Protein AF-A0A6J4NNA0-F1 (afdb_monomer)

InterPro domains:
  IPR008930 Terpenoid cyclases/protein prenyltransferase alpha-alpha toroid [SSF48239] (26-229)

Radius of gyration: 25.18 Å; Cα contacts (8 Å, |Δi|>4): 590; chains: 1; bounding box: 82×54×90 Å

Mean predicted aligned error: 11.96 Å

Secondary structure (DSSP, 8-state):
---PPPPPP---PPPPPPPPTTHHHHHHHHHHHHHHTTPPTTS---SS-----TTT----GGGGGTSPPP-HHHHHHHHHHHHHHHTTSSS-TTHHHHHHHHHHHHHHHHHS-SS-S-SSSS--HHHHHH-TTHHHHHHHHHHHHHSPP--STT-TTTHHHHHHHHHHHHHH--TTS---S--SS-HHHHHHHHHHHHHHHHHTT----HHHHHHHHHHHTSHHHHHHHHHHHHHHHTTSS----HHHHHTT----S---HHHHHHHHHHHHHHHHHHHHHHHHHHHHHHHHT-SSHHHHHHHHHHHHHHHHHHHHHHHHHHHHHHHSSGGG--TTTTSHHHHHHHHHHHHHHS-GGGHHHHHHHHHHHHHHTS-TTSS--TTTTTS----TT---HHHHHHHHHHHHHHHHHHHHHHHHTTT----PPPPPGGGSSBTTB-SPPHHHHHHHHHHHHHHHHHS-TTHHHHS----S------

Nearest PDB structures (foldseek):
  8cws-assembly1_A  TM=2.011E-01  e=9.095E+00  synthetic construct
  8cwy-assembly1_A  TM=1.707E-01  e=8.029E+00  synthetic construct

pLDDT: mean 73.11, std 22.4, range [26.36, 98.56]

Organism: NCBI:txid904963

Foldseek 3Di:
DDDDDDDDDDDDDDDDDDDDLVVLVVVLVQLLVQLLVQADPQLAHALFGDDCPVPPDPPDPVCVVVPDDGALLLLLLNLLLVLLQVVPPVDDPCPVSNVSSLRVLLVLLVPDDLQALDSGPDQGPLCLAQHVNLSLLSSLQSLLSVFAQDPDPQSPPSRVSNLSSLSNLVNQQDPQQFHHDRRQAANLLSLLSSLLSLLSNVRSPRDHDVVNSVSSLDNLPDVNVVVRNVVSNVNQVPPVHGPCQVLCVVVVVPPVLPQPSVLLSLLSNLSSLQSVLVSLVVCLVVLVVQLVPPPDDPSVVVSVVSNVVSVVSVVVSVVSLVVSLVCQAVVNQVPDLQDFNSNLSSLLSNLSRHDQVSCLGRVVRNLCNLCVLQPPPPGRPLPPQQPSPDDPDDHPVVVVVVVVVVVVVVVVVVVVVVVVVVPDDDDDDDDDPVPCADPSGNGDGCSSSSSSSSSSSSSSVSNGPCCCVSPVPPPPVPPPDD

Structure (mmCIF, N/CA/C/O backbone):
data_AF-A0A6J4NNA0-F1
#
_entry.id   AF-A0A6J4NNA0-F1
#
loop_
_atom_site.group_PDB
_atom_site.id
_atom_site.type_symbol
_atom_site.label_atom_id
_atom_site.label_alt_id
_atom_site.label_comp_id
_atom_site.label_asym_id
_atom_site.label_entity_id
_atom_site.label_seq_id
_atom_site.pdbx_PDB_ins_code
_atom_site.Cartn_x
_atom_site.Cartn_y
_atom_site.Cartn_z
_atom_site.occupancy
_atom_site.B_iso_or_equiv
_atom_site.auth_seq_id
_atom_site.auth_comp_id
_atom_site.auth_asym_id
_atom_site.auth_atom_id
_atom_site.pdbx_PDB_model_num
ATOM 1 N N . MET A 1 1 ? 34.968 18.825 -59.423 1.00 36.78 1 MET A N 1
ATOM 2 C CA . MET A 1 1 ? 33.677 19.444 -59.056 1.00 36.78 1 MET A CA 1
ATOM 3 C C . MET A 1 1 ? 33.286 18.927 -57.683 1.00 36.78 1 MET A C 1
ATOM 5 O O . MET A 1 1 ? 32.829 17.802 -57.561 1.00 36.78 1 MET A O 1
ATOM 9 N N . THR A 1 2 ? 33.592 19.704 -56.650 1.00 29.89 2 THR A N 1
ATOM 10 C CA . THR A 1 2 ? 33.248 19.449 -55.246 1.00 29.89 2 THR A CA 1
ATOM 11 C C . THR A 1 2 ? 31.818 19.923 -55.006 1.00 29.89 2 THR A C 1
ATOM 13 O O . THR A 1 2 ? 31.535 21.108 -55.160 1.00 29.89 2 THR A O 1
ATOM 16 N N . ALA A 1 3 ? 30.909 19.005 -54.675 1.00 27.30 3 ALA A N 1
ATOM 17 C CA . ALA A 1 3 ? 29.537 19.342 -54.307 1.00 27.30 3 ALA A CA 1
ATOM 18 C C . ALA A 1 3 ? 29.437 19.496 -52.784 1.00 27.30 3 ALA A C 1
ATOM 20 O O . ALA A 1 3 ? 29.639 18.542 -52.033 1.00 27.30 3 ALA A O 1
ATOM 21 N N . THR A 1 4 ? 29.154 20.718 -52.345 1.00 31.25 4 THR A N 1
ATOM 22 C CA . THR A 1 4 ? 28.932 21.100 -50.949 1.00 31.25 4 THR A CA 1
ATOM 23 C C . THR A 1 4 ? 27.540 20.642 -50.507 1.00 31.25 4 THR A C 1
ATOM 25 O O . THR A 1 4 ? 26.543 21.048 -51.102 1.00 31.25 4 THR A O 1
ATOM 28 N N . LEU A 1 5 ? 27.451 19.808 -49.466 1.00 26.77 5 LEU A N 1
ATOM 29 C CA . LEU A 1 5 ? 26.183 19.466 -48.813 1.00 26.77 5 LEU A CA 1
ATOM 30 C C . LEU A 1 5 ? 25.818 20.563 -47.804 1.00 26.77 5 LEU A C 1
ATOM 32 O O . LEU A 1 5 ? 26.588 20.857 -46.892 1.00 26.77 5 LEU A O 1
ATOM 36 N N . ALA A 1 6 ? 24.648 21.175 -47.985 1.00 28.11 6 ALA A N 1
ATOM 37 C CA . ALA A 1 6 ? 24.092 22.151 -47.053 1.00 28.11 6 ALA A CA 1
ATOM 38 C C . ALA A 1 6 ? 23.554 21.460 -45.779 1.00 28.11 6 ALA A C 1
ATOM 40 O O . ALA A 1 6 ? 23.033 20.344 -45.869 1.00 28.11 6 ALA A O 1
ATOM 41 N N . PRO A 1 7 ? 23.640 22.103 -44.598 1.00 28.81 7 PRO A N 1
ATOM 42 C CA . PRO A 1 7 ? 23.146 21.529 -43.352 1.00 28.81 7 PRO A CA 1
ATOM 43 C C . PRO A 1 7 ? 21.614 21.450 -43.344 1.00 28.81 7 PRO A C 1
ATOM 45 O O . PRO A 1 7 ? 20.916 22.401 -43.701 1.00 28.81 7 PRO A O 1
ATOM 48 N N . ALA A 1 8 ? 21.095 20.300 -42.913 1.00 27.91 8 ALA A N 1
ATOM 49 C CA . ALA A 1 8 ? 19.668 20.059 -42.768 1.00 27.91 8 ALA A CA 1
ATOM 50 C C . ALA A 1 8 ? 19.069 20.980 -41.691 1.00 27.91 8 ALA A C 1
ATOM 52 O O . ALA A 1 8 ? 19.448 20.924 -40.521 1.00 27.91 8 ALA A O 1
ATOM 53 N N . GLN A 1 9 ? 18.111 21.819 -42.088 1.00 27.86 9 GLN A N 1
ATOM 54 C CA . GLN A 1 9 ? 17.281 22.577 -41.158 1.00 27.86 9 GLN A CA 1
ATOM 55 C C . GLN A 1 9 ? 16.354 21.622 -40.399 1.00 27.86 9 GLN A C 1
ATOM 57 O O . GLN A 1 9 ? 15.465 21.001 -40.985 1.00 27.86 9 GLN A O 1
ATOM 62 N N . VAL A 1 10 ? 16.534 21.541 -39.082 1.00 26.36 10 VAL A N 1
ATOM 63 C CA . VAL A 1 10 ? 15.574 20.909 -38.175 1.00 26.36 10 VAL A CA 1
ATOM 64 C C . VAL A 1 10 ? 14.336 21.803 -38.109 1.00 26.36 10 VAL A C 1
ATOM 66 O O . VAL A 1 10 ? 14.384 22.910 -37.575 1.00 26.36 10 VAL A O 1
ATOM 69 N N . ARG A 1 11 ? 13.221 21.341 -38.682 1.00 27.58 11 ARG A N 1
ATOM 70 C CA . ARG A 1 11 ? 11.909 21.970 -38.499 1.00 27.58 11 ARG A CA 1
ATOM 71 C C . ARG A 1 11 ? 11.376 21.602 -37.117 1.00 27.58 11 ARG A C 1
ATOM 73 O O . ARG A 1 11 ? 11.210 20.421 -36.823 1.00 27.58 11 ARG A O 1
ATOM 80 N N . SER A 1 12 ? 11.072 22.603 -36.294 1.00 32.56 12 SER A N 1
ATOM 81 C CA . SER A 1 12 ? 10.256 22.433 -35.093 1.00 32.56 12 SER A CA 1
ATOM 82 C C . SER A 1 12 ? 8.834 22.038 -35.511 1.00 32.56 12 SER A C 1
ATOM 84 O O . SER A 1 12 ? 8.056 22.850 -36.008 1.00 32.56 12 SER A O 1
ATOM 86 N N . GLY A 1 13 ? 8.513 20.751 -35.386 1.00 29.75 13 GLY A N 1
ATOM 87 C CA . GLY A 1 13 ? 7.161 20.245 -35.608 1.00 29.75 13 GLY A CA 1
ATOM 88 C C . GLY A 1 13 ? 6.230 20.680 -34.478 1.00 29.75 13 GLY A C 1
ATOM 89 O O . GLY A 1 13 ? 6.579 20.561 -33.305 1.00 29.75 13 GLY A O 1
ATOM 90 N N . ALA A 1 14 ? 5.049 21.187 -34.835 1.00 30.52 14 ALA A N 1
ATOM 91 C CA . ALA A 1 14 ? 3.954 21.401 -33.896 1.00 30.52 14 ALA A CA 1
ATOM 92 C C . ALA A 1 14 ? 3.548 20.071 -33.234 1.00 30.52 14 ALA A C 1
ATOM 94 O O . ALA A 1 14 ? 3.592 19.020 -33.875 1.00 30.52 14 ALA A O 1
ATOM 95 N N . LEU A 1 15 ? 3.148 20.126 -31.959 1.00 30.53 15 LEU A N 1
ATOM 96 C CA . LEU A 1 15 ? 2.638 18.966 -31.222 1.00 30.53 15 LEU A CA 1
ATOM 97 C C . LEU A 1 15 ? 1.424 18.348 -31.957 1.00 30.53 15 LEU A C 1
ATOM 99 O O . LEU A 1 15 ? 0.610 19.105 -32.494 1.00 30.53 15 LEU A O 1
ATOM 103 N N . PRO A 1 16 ? 1.273 17.008 -31.991 1.00 37.22 16 PRO A N 1
ATOM 104 C CA . PRO A 1 16 ? 0.173 16.356 -32.701 1.00 37.22 16 PRO A CA 1
ATOM 105 C C . PRO A 1 16 ? -1.191 16.690 -32.080 1.00 37.22 16 PRO A C 1
ATOM 107 O O . PRO A 1 16 ? -1.296 16.923 -30.875 1.00 37.22 16 PRO A O 1
ATOM 110 N N . GLY A 1 17 ? -2.239 16.689 -32.910 1.00 41.12 17 GLY A N 1
ATOM 111 C CA . GLY A 1 17 ? -3.624 16.911 -32.479 1.00 41.12 17 GLY A CA 1
ATOM 112 C C . GLY A 1 17 ? -4.140 15.841 -31.506 1.00 41.12 17 GLY A C 1
ATOM 113 O O . GLY A 1 17 ? -3.654 14.712 -31.486 1.00 41.12 17 GLY A O 1
ATOM 114 N N . GLU A 1 18 ? -5.134 16.206 -30.692 1.00 41.72 18 GLU A N 1
ATOM 115 C CA . GLU A 1 18 ? -5.757 15.323 -29.696 1.00 41.72 18 GLU A CA 1
ATOM 116 C C . GLU A 1 18 ? -6.354 14.047 -30.323 1.00 41.72 18 GLU A C 1
ATOM 118 O O . GLU A 1 18 ? -7.094 14.100 -31.307 1.00 41.72 18 GLU A O 1
ATOM 123 N N . ARG A 1 19 ? -6.046 12.889 -29.724 1.00 46.16 19 ARG A N 1
ATOM 124 C CA . ARG A 1 19 ? -6.602 11.576 -30.093 1.00 46.16 19 ARG A CA 1
ATOM 125 C C . ARG A 1 19 ? -8.034 11.387 -29.595 1.00 46.16 19 ARG A C 1
ATOM 127 O O . ARG A 1 19 ? -8.470 12.028 -28.639 1.00 46.16 19 ARG A O 1
ATOM 134 N N . LYS A 1 20 ? -8.768 10.462 -30.222 1.00 48.56 20 LYS A N 1
ATOM 135 C CA . LYS A 1 20 ? -10.162 10.162 -29.860 1.00 48.56 20 LYS A CA 1
ATOM 136 C C . LYS A 1 20 ? -10.224 9.258 -28.614 1.00 48.56 20 LYS A C 1
ATOM 138 O O . LYS A 1 20 ? -9.428 8.332 -28.508 1.00 48.56 20 LYS A O 1
ATOM 143 N N . PRO A 1 21 ? -11.225 9.422 -27.727 1.00 46.09 21 PRO A N 1
ATOM 144 C CA . PRO A 1 21 ? -11.374 8.631 -26.498 1.00 46.09 21 PRO A CA 1
ATOM 145 C C . PRO A 1 21 ? -11.261 7.099 -26.645 1.00 46.09 21 PRO A C 1
ATOM 147 O O . PRO A 1 21 ? -10.710 6.447 -25.769 1.00 46.09 21 PRO A O 1
ATOM 150 N N . GLY A 1 22 ? -11.735 6.502 -27.748 1.00 51.81 22 GLY A N 1
ATOM 151 C CA . GLY A 1 22 ? -11.703 5.041 -27.949 1.00 51.81 22 GLY A CA 1
ATOM 152 C C . GLY A 1 22 ? -10.299 4.421 -28.002 1.00 51.81 22 GLY A C 1
ATOM 153 O O . GLY A 1 22 ? -10.119 3.299 -27.540 1.00 51.81 22 GLY A O 1
ATOM 154 N N . GLU A 1 23 ? -9.303 5.175 -28.468 1.00 59.16 23 GLU A N 1
ATOM 155 C CA . GLU A 1 23 ? -7.919 4.708 -28.654 1.00 59.16 23 GLU A CA 1
ATOM 156 C C . GLU A 1 23 ? -7.180 4.514 -27.311 1.00 59.16 23 GLU A C 1
ATOM 158 O O . GLU A 1 23 ? -6.176 3.811 -27.233 1.00 59.16 23 GLU A O 1
ATOM 163 N N . ALA A 1 24 ? -7.680 5.105 -26.216 1.00 57.81 24 ALA A N 1
ATOM 164 C CA . ALA A 1 24 ? -7.067 4.978 -24.893 1.00 57.81 24 ALA A CA 1
ATOM 165 C C . ALA A 1 24 ? -7.299 3.599 -24.243 1.00 57.81 24 ALA A C 1
ATOM 167 O O . ALA A 1 24 ? -6.426 3.124 -23.520 1.00 57.81 24 ALA A O 1
ATOM 168 N N . LEU A 1 25 ? -8.446 2.945 -24.489 1.00 60.25 25 LEU A N 1
ATOM 169 C CA . LEU A 1 25 ? -8.694 1.578 -23.993 1.00 60.25 25 LEU A CA 1
ATOM 170 C C . LEU A 1 25 ? -7.856 0.549 -24.733 1.00 60.25 25 LEU A C 1
ATOM 172 O O . LEU A 1 25 ? -7.273 -0.318 -24.094 1.00 60.25 25 LEU A O 1
ATOM 176 N N . GLU A 1 26 ? -7.761 0.689 -26.054 1.00 68.38 26 GLU A N 1
ATOM 177 C CA . GLU A 1 26 ? -6.918 -0.170 -26.888 1.00 68.38 26 GLU A CA 1
ATOM 178 C C . GLU A 1 26 ? -5.474 -0.145 -26.374 1.00 68.38 26 GLU A C 1
ATOM 180 O O . GLU A 1 26 ? -4.831 -1.182 -26.252 1.00 68.38 26 GLU A O 1
ATOM 185 N N . ARG A 1 27 ? -5.001 1.022 -25.923 1.00 68.81 27 ARG A N 1
ATOM 186 C CA . ARG A 1 27 ? -3.664 1.160 -25.345 1.00 68.81 27 ARG A CA 1
ATOM 187 C C . ARG A 1 27 ? -3.501 0.520 -23.962 1.00 68.81 27 ARG A C 1
ATOM 189 O O . ARG A 1 27 ? -2.418 0.029 -23.656 1.00 68.81 27 ARG A O 1
ATOM 196 N N . VAL A 1 28 ? -4.534 0.520 -23.118 1.00 71.00 28 VAL A N 1
ATOM 197 C CA . VAL A 1 28 ? -4.509 -0.215 -21.837 1.00 71.00 28 VAL A CA 1
ATOM 198 C C . VAL A 1 28 ? -4.404 -1.708 -22.099 1.00 71.00 28 VAL A C 1
ATOM 200 O O . VAL A 1 28 ? -3.571 -2.370 -21.485 1.00 71.00 28 VAL A O 1
ATOM 203 N N . ASP A 1 29 ? -5.190 -2.215 -23.045 1.00 74.25 29 ASP A N 1
ATOM 204 C CA . ASP A 1 29 ? -5.149 -3.620 -23.438 1.00 74.25 29 ASP A CA 1
ATOM 205 C C . ASP A 1 29 ? -3.777 -3.986 -24.020 1.00 74.25 29 ASP A C 1
ATOM 207 O O . ASP A 1 29 ? -3.211 -5.007 -23.639 1.00 74.25 29 ASP A O 1
ATOM 211 N N . GLU A 1 30 ? -3.180 -3.119 -24.846 1.00 74.50 30 GLU A N 1
ATOM 212 C CA . GLU A 1 30 ? -1.802 -3.280 -25.330 1.00 74.50 30 GLU A CA 1
ATOM 213 C C . GLU A 1 30 ? -0.771 -3.312 -24.193 1.00 74.50 30 GLU A C 1
ATOM 215 O O . GLU A 1 30 ? 0.152 -4.126 -24.231 1.00 74.50 30 GLU A O 1
ATOM 220 N N . MET A 1 31 ? -0.900 -2.446 -23.180 1.00 76.25 31 MET A N 1
ATOM 221 C CA . MET A 1 31 ? 0.012 -2.442 -22.029 1.00 76.25 31 MET A CA 1
ATOM 222 C C . MET A 1 31 ? -0.130 -3.708 -21.193 1.00 76.25 31 MET A C 1
ATOM 224 O O . MET A 1 31 ? 0.882 -4.296 -20.822 1.00 76.25 31 MET A O 1
ATOM 228 N N . ILE A 1 32 ? -1.358 -4.140 -20.905 1.00 80.06 32 ILE A N 1
ATOM 229 C CA . ILE A 1 32 ? -1.604 -5.360 -20.130 1.00 80.06 32 ILE A CA 1
ATOM 230 C C . ILE A 1 32 ? -1.095 -6.576 -20.902 1.00 80.06 32 ILE A C 1
ATOM 232 O O . ILE A 1 32 ? -0.391 -7.403 -20.329 1.00 80.06 32 ILE A O 1
ATOM 236 N N . HIS A 1 33 ? -1.366 -6.648 -22.205 1.00 82.88 33 HIS A N 1
ATOM 237 C CA . HIS A 1 33 ? -0.849 -7.708 -23.061 1.00 82.88 33 HIS A CA 1
ATOM 238 C C . HIS A 1 33 ? 0.685 -7.704 -23.123 1.00 82.88 33 HIS A C 1
ATOM 240 O O . HIS A 1 33 ? 1.324 -8.755 -23.070 1.00 82.88 33 HIS A O 1
ATOM 246 N N . TRP A 1 34 ? 1.309 -6.523 -23.171 1.00 82.56 34 TRP A N 1
ATOM 247 C CA . TRP A 1 34 ? 2.763 -6.413 -23.097 1.00 82.56 34 TRP A CA 1
ATOM 248 C C . TRP A 1 34 ? 3.312 -6.896 -21.748 1.00 82.56 34 TRP A C 1
ATOM 250 O O . TRP A 1 34 ? 4.287 -7.649 -21.753 1.00 82.56 34 TRP A O 1
ATOM 260 N N . ILE A 1 35 ? 2.688 -6.508 -20.623 1.00 83.25 35 ILE A N 1
ATOM 261 C CA . ILE A 1 35 ? 3.049 -6.951 -19.262 1.00 83.25 35 ILE A CA 1
ATOM 262 C C . ILE A 1 35 ? 2.922 -8.471 -19.149 1.00 83.25 35 ILE A C 1
ATOM 264 O O . ILE A 1 35 ? 3.852 -9.119 -18.671 1.00 83.25 35 ILE A O 1
ATOM 268 N N . GLU A 1 36 ? 1.819 -9.052 -19.618 1.00 86.12 36 GLU A N 1
ATOM 269 C CA . GLU A 1 36 ? 1.615 -10.504 -19.670 1.00 86.12 36 GLU A CA 1
ATOM 270 C C . GLU A 1 36 ? 2.757 -11.189 -20.434 1.00 86.12 36 GLU A C 1
ATOM 272 O O . GLU A 1 36 ? 3.373 -12.127 -19.926 1.00 86.12 36 GLU A O 1
ATOM 277 N N . GLY A 1 37 ? 3.125 -10.656 -21.603 1.00 84.06 37 GLY A N 1
ATOM 278 C CA . GLY A 1 37 ? 4.249 -11.148 -22.401 1.00 84.06 37 GLY A CA 1
ATOM 279 C C . GLY A 1 37 ? 5.619 -11.073 -21.707 1.00 84.06 37 GLY A C 1
ATOM 280 O O . GLY A 1 37 ? 6.568 -11.704 -22.176 1.00 84.06 37 GLY A O 1
ATOM 281 N N . GLN A 1 38 ? 5.745 -10.336 -20.594 1.00 85.69 38 GLN A N 1
ATOM 282 C CA . GLN A 1 38 ? 6.962 -10.292 -19.772 1.00 85.69 38 GLN A CA 1
ATOM 283 C C . GLN A 1 38 ? 7.042 -11.410 -18.723 1.00 85.69 38 GLN A C 1
ATOM 285 O O . GLN A 1 38 ? 8.067 -11.506 -18.042 1.00 85.69 38 GLN A O 1
ATOM 290 N N . SER A 1 39 ? 6.010 -12.250 -18.589 1.00 89.50 39 SER A N 1
ATOM 291 C CA . SER A 1 39 ? 5.980 -13.320 -17.589 1.00 89.50 39 SER A CA 1
ATOM 292 C C . SER A 1 39 ? 7.172 -14.281 -17.719 1.00 89.50 39 SER A C 1
ATOM 294 O O . SER A 1 39 ? 7.674 -14.600 -18.809 1.00 89.50 39 SER A O 1
ATOM 296 N N . MET A 1 40 ? 7.662 -14.734 -16.570 1.00 88.69 40 MET A N 1
ATOM 297 C CA . MET A 1 40 ? 8.751 -15.691 -16.423 1.00 88.69 40 MET A CA 1
ATOM 298 C C . MET A 1 40 ? 8.227 -17.111 -16.175 1.00 88.69 40 MET A C 1
ATOM 300 O O . MET A 1 40 ? 7.077 -17.280 -15.778 1.00 88.69 40 MET A O 1
ATOM 304 N N . PRO A 1 41 ? 9.044 -18.171 -16.384 1.00 86.56 41 PRO A N 1
ATOM 305 C CA . PRO A 1 41 ? 8.688 -19.510 -15.947 1.00 86.56 41 PRO A CA 1
ATOM 306 C C . PRO A 1 41 ? 8.193 -19.492 -14.505 1.00 86.56 41 PRO A C 1
ATOM 308 O O . PRO A 1 41 ? 8.822 -18.862 -13.656 1.00 86.56 41 PRO A O 1
ATOM 311 N N . ARG A 1 42 ? 7.112 -20.235 -14.246 1.00 87.56 42 ARG A N 1
ATOM 312 C CA . ARG A 1 42 ? 6.408 -20.289 -12.953 1.00 87.56 42 ARG A CA 1
ATOM 313 C C . ARG A 1 42 ? 5.608 -19.031 -12.599 1.00 87.56 42 ARG A C 1
ATOM 315 O O . ARG A 1 42 ? 5.281 -18.862 -11.432 1.00 87.56 42 ARG A O 1
ATOM 322 N N . GLY A 1 43 ? 5.308 -18.165 -13.567 1.00 90.69 43 GLY A N 1
ATOM 323 C CA . GLY A 1 43 ? 4.324 -17.108 -13.351 1.00 90.69 43 GLY A CA 1
ATOM 324 C C . GLY A 1 43 ? 4.838 -15.880 -12.608 1.00 90.69 43 GLY A C 1
ATOM 325 O O . GLY A 1 43 ? 4.048 -15.147 -12.028 1.00 90.69 43 GLY A O 1
ATOM 326 N N . GLY A 1 44 ? 6.154 -15.671 -12.566 1.00 93.12 44 GLY A N 1
ATOM 327 C CA . GLY A 1 44 ? 6.760 -14.514 -11.909 1.00 93.12 44 GLY A CA 1
ATOM 328 C C . GLY A 1 44 ? 7.096 -13.380 -12.880 1.00 93.12 44 GLY A C 1
ATOM 329 O O . GLY A 1 44 ? 7.226 -13.593 -14.084 1.00 93.12 44 GLY A O 1
ATOM 330 N N . TRP A 1 45 ? 7.309 -12.177 -12.355 1.00 92.38 45 TRP A N 1
ATOM 331 C CA . TRP A 1 45 ? 7.828 -11.019 -13.085 1.00 92.38 45 TRP A CA 1
ATOM 332 C C . TRP A 1 45 ? 9.074 -10.468 -12.403 1.00 92.38 45 TRP A C 1
ATOM 334 O O . TRP A 1 45 ? 9.269 -10.639 -11.203 1.00 92.38 45 TRP A O 1
ATOM 344 N N . HIS A 1 46 ? 9.899 -9.777 -13.182 1.00 88.31 46 HIS A N 1
ATOM 345 C CA . HIS A 1 46 ? 11.034 -9.015 -12.680 1.00 88.31 46 HIS A CA 1
ATOM 346 C C . HIS A 1 46 ? 10.947 -7.578 -13.189 1.00 88.31 46 HIS A C 1
ATOM 348 O O . HIS A 1 46 ? 10.464 -7.340 -14.299 1.00 88.31 46 HIS A O 1
ATOM 354 N N . SER A 1 47 ? 11.428 -6.630 -12.384 1.00 75.50 47 SER A N 1
ATOM 355 C CA . SER A 1 47 ? 11.445 -5.189 -12.705 1.00 75.50 47 SER A CA 1
ATOM 356 C C . SER A 1 47 ? 12.169 -4.852 -14.020 1.00 75.50 47 SER A C 1
ATOM 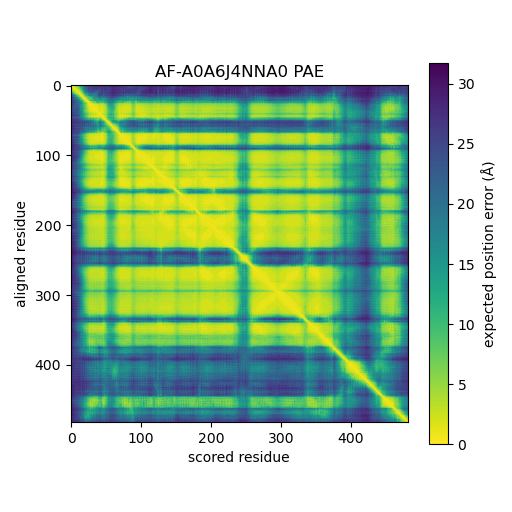358 O O . SER A 1 47 ? 11.880 -3.852 -14.676 1.00 75.50 47 SER A O 1
ATOM 360 N N . GLU A 1 48 ? 13.082 -5.719 -14.456 1.00 71.94 48 GLU A N 1
ATOM 361 C CA . GLU A 1 48 ? 13.700 -5.657 -15.778 1.00 71.94 48 GLU A CA 1
ATOM 362 C C . GLU A 1 48 ? 12.922 -6.529 -16.783 1.00 71.94 48 GLU A C 1
ATOM 364 O O . GLU A 1 48 ? 13.056 -7.757 -16.745 1.00 71.94 48 GLU A O 1
ATOM 369 N N . PRO A 1 49 ? 12.129 -5.935 -17.700 1.00 62.31 49 PRO A N 1
ATOM 370 C CA . PRO A 1 49 ? 11.367 -6.682 -18.695 1.00 62.31 49 PRO A CA 1
ATOM 371 C C . PRO A 1 49 ? 12.254 -7.567 -19.577 1.00 62.31 49 PRO A C 1
ATOM 373 O O . PRO A 1 49 ? 13.397 -7.230 -19.917 1.00 62.31 49 PRO A O 1
ATOM 376 N N . ARG A 1 50 ? 11.674 -8.685 -20.018 1.00 60.94 50 ARG A N 1
ATOM 377 C CA . ARG A 1 50 ? 12.243 -9.601 -21.004 1.00 60.94 50 ARG A CA 1
ATOM 378 C C . ARG A 1 50 ? 12.290 -8.921 -22.360 1.00 60.94 50 ARG A C 1
ATOM 380 O O . ARG A 1 50 ? 11.395 -9.058 -23.191 1.00 60.94 50 ARG A O 1
ATOM 387 N N . PHE A 1 51 ? 13.382 -8.227 -22.645 1.00 49.81 51 PHE A N 1
ATOM 388 C CA . PHE A 1 51 ? 13.636 -7.869 -24.029 1.00 49.81 51 PHE A CA 1
ATOM 389 C C . PHE A 1 51 ? 13.861 -9.129 -24.848 1.00 49.81 51 PHE A C 1
ATOM 391 O O . PHE A 1 51 ? 14.667 -9.993 -24.496 1.00 49.81 51 PHE A O 1
ATOM 398 N N . GLY A 1 52 ? 13.204 -9.168 -26.004 1.00 42.78 52 GLY A N 1
ATOM 399 C CA . GLY A 1 52 ? 13.597 -10.003 -27.120 1.00 42.78 52 GLY A CA 1
ATOM 400 C C . GLY A 1 52 ? 14.997 -9.628 -27.612 1.00 42.78 52 GLY A C 1
ATOM 401 O O . GLY A 1 52 ? 15.159 -9.111 -28.710 1.00 42.78 52 GLY A O 1
ATOM 402 N N . LEU A 1 53 ? 16.030 -10.029 -26.872 1.00 41.31 53 LEU A N 1
ATOM 403 C CA . LEU A 1 53 ? 17.334 -10.401 -27.433 1.00 41.31 53 LEU A CA 1
ATOM 404 C C . LEU A 1 53 ? 17.230 -11.687 -28.289 1.00 41.31 53 LEU A C 1
ATOM 406 O O . LEU A 1 53 ? 18.232 -12.251 -28.707 1.00 41.31 53 LEU A O 1
ATOM 410 N N . ASN A 1 54 ? 16.005 -12.079 -28.661 1.00 36.97 54 ASN A N 1
ATOM 411 C CA . ASN A 1 54 ? 15.655 -12.964 -29.768 1.00 36.97 54 ASN A CA 1
ATOM 412 C C . ASN A 1 54 ? 16.022 -12.410 -31.164 1.00 36.97 54 ASN A C 1
ATOM 414 O O . ASN A 1 54 ? 15.648 -13.014 -32.165 1.00 36.97 54 ASN A O 1
ATOM 418 N N . ARG A 1 55 ? 16.826 -11.339 -31.288 1.00 39.84 55 ARG A N 1
ATOM 419 C CA . ARG A 1 55 ? 17.557 -11.030 -32.538 1.00 39.84 55 ARG A CA 1
ATOM 420 C C . ARG A 1 55 ? 18.759 -11.974 -32.748 1.00 39.84 55 ARG A C 1
ATOM 422 O O . ARG A 1 55 ? 19.856 -11.537 -33.073 1.00 39.84 55 ARG A O 1
ATOM 429 N N . GLY A 1 56 ? 18.557 -13.278 -32.557 1.00 37.94 56 GLY A N 1
ATOM 430 C CA . GLY A 1 56 ? 19.518 -14.316 -32.948 1.00 37.94 56 GLY A CA 1
ATOM 431 C C . GLY A 1 56 ? 20.691 -14.578 -31.995 1.00 37.94 56 GLY A C 1
ATOM 432 O O . GLY A 1 56 ? 21.550 -15.394 -32.330 1.00 37.94 56 GLY A O 1
ATOM 433 N N . LEU A 1 57 ? 20.743 -13.966 -30.808 1.00 40.50 57 LEU A N 1
ATOM 434 C CA . LEU A 1 57 ? 21.725 -14.357 -29.793 1.00 40.50 57 LEU A CA 1
ATOM 435 C C . LEU A 1 57 ? 21.233 -15.630 -29.096 1.00 40.50 57 LEU A C 1
ATOM 437 O O . LEU A 1 57 ? 20.274 -15.608 -28.329 1.00 40.50 57 LEU A O 1
ATOM 441 N N . ARG A 1 58 ? 21.880 -16.766 -29.389 1.00 40.84 58 ARG A N 1
ATOM 442 C CA . ARG A 1 58 ? 21.646 -18.015 -28.655 1.00 40.84 58 ARG A CA 1
ATOM 443 C C . ARG A 1 58 ? 21.936 -17.764 -27.174 1.00 40.84 58 ARG A C 1
ATOM 445 O O . ARG A 1 58 ? 23.063 -17.433 -26.809 1.00 40.84 58 ARG A O 1
ATOM 452 N N . PHE A 1 59 ? 20.912 -17.920 -26.339 1.00 43.34 59 PHE A N 1
ATOM 453 C CA . PHE A 1 59 ? 21.040 -17.915 -24.886 1.00 43.34 59 PHE A CA 1
ATOM 454 C C . PHE A 1 59 ? 21.850 -19.140 -24.451 1.00 43.34 59 PHE A C 1
ATOM 456 O O . PHE A 1 59 ? 21.309 -20.226 -24.243 1.00 43.34 59 PHE A O 1
ATOM 463 N N . ASP A 1 60 ? 23.164 -18.979 -24.338 1.00 47.44 60 ASP A N 1
ATOM 464 C CA . ASP A 1 60 ? 24.002 -19.981 -23.695 1.00 47.44 60 ASP A CA 1
ATOM 465 C C . ASP A 1 60 ? 23.660 -20.090 -22.198 1.00 47.44 60 ASP A C 1
ATOM 467 O O . ASP A 1 60 ? 23.322 -19.113 -21.527 1.00 47.44 60 ASP A O 1
ATOM 471 N N . TRP A 1 61 ? 23.825 -21.290 -21.642 1.00 51.09 61 TRP A N 1
ATOM 472 C CA . TRP A 1 61 ? 23.543 -21.633 -20.243 1.00 51.09 61 TRP A CA 1
ATOM 473 C C . TRP A 1 61 ? 24.241 -20.740 -19.199 1.00 51.09 61 TRP A C 1
ATOM 475 O O . TRP A 1 61 ? 23.724 -20.593 -18.095 1.00 51.09 61 TRP A O 1
ATOM 485 N N . TRP A 1 62 ? 25.380 -20.120 -19.526 1.00 48.28 62 TRP A N 1
ATOM 486 C CA . TRP A 1 62 ? 26.136 -19.265 -18.601 1.00 48.28 62 TRP A CA 1
ATOM 487 C C . TRP A 1 62 ? 25.542 -17.849 -18.462 1.00 48.28 62 TRP A C 1
ATOM 489 O O . TRP A 1 62 ? 25.780 -17.192 -17.450 1.00 48.28 62 TRP A O 1
ATOM 499 N N . LEU A 1 63 ? 24.714 -17.399 -19.417 1.00 47.25 63 LEU A N 1
ATOM 500 C CA . LEU A 1 63 ? 23.970 -16.134 -19.326 1.00 47.25 63 LEU A CA 1
ATOM 501 C C . LEU A 1 63 ? 22.783 -16.209 -18.358 1.00 47.25 63 LEU A C 1
ATOM 503 O O . LEU A 1 63 ? 22.354 -15.169 -17.870 1.00 47.25 63 LEU A O 1
ATOM 507 N N . LYS A 1 64 ? 22.305 -17.414 -17.997 1.00 52.91 64 LYS A N 1
ATOM 508 C CA . LYS A 1 64 ? 21.274 -17.595 -16.955 1.00 52.91 64 LYS A CA 1
ATOM 509 C C . LYS A 1 64 ? 21.670 -16.986 -15.611 1.00 52.91 64 LYS A C 1
ATOM 511 O O . LYS A 1 64 ? 20.797 -16.591 -14.862 1.00 52.91 64 LYS A O 1
ATOM 516 N N . ARG A 1 65 ? 22.971 -16.866 -15.322 1.00 52.69 65 ARG A N 1
ATOM 517 C CA . ARG A 1 65 ? 23.469 -16.227 -14.093 1.00 52.69 65 ARG A CA 1
ATOM 518 C C . ARG A 1 65 ? 23.254 -14.705 -14.067 1.00 52.69 65 ARG A C 1
ATOM 520 O O . ARG A 1 65 ? 23.394 -14.098 -13.015 1.00 52.69 65 ARG A O 1
ATOM 527 N N . TYR A 1 66 ? 22.955 -14.104 -15.219 1.00 53.59 66 TYR A N 1
ATOM 528 C CA . TYR A 1 66 ? 22.757 -12.664 -15.393 1.00 53.59 66 TYR A CA 1
ATOM 529 C C . TYR A 1 66 ? 21.339 -12.305 -15.845 1.00 53.59 66 TYR A C 1
ATOM 531 O O . TYR A 1 66 ? 21.038 -11.122 -15.967 1.00 53.59 66 TYR A O 1
ATOM 539 N N . VAL A 1 67 ? 20.484 -13.296 -16.124 1.00 59.00 67 VAL A N 1
ATOM 540 C CA . VAL A 1 67 ? 19.049 -13.050 -16.276 1.00 59.00 67 VAL A CA 1
ATOM 541 C C . VAL A 1 67 ? 18.491 -13.007 -14.863 1.00 59.00 67 VAL A C 1
ATOM 543 O O . VAL A 1 67 ? 18.567 -14.031 -14.185 1.00 59.00 67 VAL A O 1
ATOM 546 N N . PRO A 1 68 ? 18.000 -11.855 -14.391 1.00 67.44 68 PRO A N 1
ATOM 547 C CA . PRO A 1 68 ? 17.420 -11.799 -13.065 1.00 67.44 68 PRO A CA 1
ATOM 548 C C . PRO A 1 68 ? 16.220 -12.750 -12.986 1.00 67.44 68 PRO A C 1
ATOM 550 O O . PRO A 1 68 ? 15.399 -12.809 -13.908 1.00 67.44 68 PRO A O 1
ATOM 553 N N . ASP A 1 69 ? 16.162 -13.522 -11.902 1.00 83.12 69 ASP A N 1
ATOM 554 C CA . ASP A 1 69 ? 14.983 -14.311 -11.563 1.00 83.12 69 ASP A CA 1
ATOM 555 C C . ASP A 1 69 ? 13.809 -13.370 -11.258 1.00 83.12 69 ASP A C 1
ATOM 557 O O . ASP A 1 69 ? 13.996 -12.190 -10.957 1.00 83.12 69 ASP A O 1
ATOM 561 N N . ALA A 1 70 ? 12.586 -13.886 -11.354 1.00 91.19 70 ALA A N 1
ATOM 562 C CA . ALA A 1 70 ? 11.418 -13.141 -10.909 1.00 91.19 70 ALA A CA 1
ATOM 563 C C . ALA A 1 70 ? 11.537 -12.765 -9.422 1.00 91.19 70 ALA A C 1
ATOM 565 O O . ALA A 1 70 ? 12.136 -13.493 -8.630 1.00 91.19 70 ALA A O 1
ATOM 566 N N . ASP A 1 71 ? 10.923 -11.653 -9.034 1.00 93.12 71 ASP A N 1
ATOM 567 C CA . ASP A 1 71 ? 10.924 -11.166 -7.657 1.00 93.12 71 ASP A CA 1
ATOM 568 C C . ASP A 1 71 ? 9.492 -10.970 -7.142 1.00 93.12 71 ASP A C 1
ATOM 570 O O . ASP A 1 71 ? 8.549 -10.753 -7.917 1.00 93.12 71 ASP A O 1
ATOM 574 N N . VAL A 1 72 ? 9.303 -11.111 -5.831 1.00 95.69 72 VAL A N 1
ATOM 575 C CA . VAL A 1 72 ? 7.980 -11.071 -5.198 1.00 95.69 72 VAL A CA 1
ATOM 576 C C . VAL A 1 72 ? 7.372 -9.685 -5.325 1.00 95.69 72 VAL A C 1
ATOM 578 O O . VAL A 1 72 ? 6.190 -9.581 -5.658 1.00 95.69 72 VAL A O 1
ATOM 581 N N . SER A 1 73 ? 8.158 -8.627 -5.113 1.00 93.00 73 SER A N 1
ATOM 582 C CA . SER A 1 73 ? 7.656 -7.253 -5.206 1.00 93.00 73 SER A CA 1
ATOM 583 C C . SER A 1 73 ? 7.052 -6.939 -6.580 1.00 93.00 73 SER A C 1
ATOM 585 O O . SER A 1 73 ? 5.906 -6.493 -6.663 1.00 93.00 73 SER A O 1
ATOM 587 N N . THR A 1 74 ? 7.759 -7.252 -7.663 1.00 91.31 74 THR A N 1
ATOM 588 C CA . THR A 1 74 ? 7.305 -7.004 -9.033 1.00 91.31 74 THR A CA 1
ATOM 589 C C . THR A 1 74 ? 6.157 -7.933 -9.413 1.00 91.31 74 THR A C 1
ATOM 591 O O . THR A 1 74 ? 5.172 -7.490 -10.004 1.00 91.31 74 THR A O 1
ATOM 594 N N . THR A 1 75 ? 6.234 -9.213 -9.045 1.00 95.25 75 THR A N 1
ATOM 595 C CA . THR A 1 75 ? 5.160 -10.177 -9.329 1.00 95.25 75 THR A CA 1
ATOM 596 C C . THR A 1 75 ? 3.857 -9.785 -8.639 1.00 95.25 75 THR A C 1
ATOM 598 O O . THR A 1 75 ? 2.801 -9.763 -9.270 1.00 95.25 75 THR A O 1
ATOM 601 N N . ALA A 1 76 ? 3.919 -9.415 -7.359 1.00 95.50 76 ALA A N 1
ATOM 602 C CA . ALA A 1 76 ? 2.747 -8.990 -6.608 1.00 95.50 76 ALA A CA 1
ATOM 603 C C . ALA A 1 76 ? 2.155 -7.686 -7.165 1.00 95.50 76 ALA A C 1
ATOM 605 O O . ALA A 1 76 ? 0.936 -7.554 -7.276 1.00 95.50 76 ALA A O 1
ATOM 606 N N . LEU A 1 77 ? 3.012 -6.752 -7.583 1.00 91.75 77 LEU A N 1
ATOM 607 C CA . LEU A 1 77 ? 2.623 -5.517 -8.262 1.00 91.75 77 LEU A CA 1
ATOM 608 C C . LEU A 1 77 ? 1.844 -5.787 -9.558 1.00 91.75 77 LEU A C 1
ATOM 610 O O . LEU A 1 77 ? 0.768 -5.214 -9.772 1.00 91.75 77 LEU A O 1
ATOM 614 N N . VAL A 1 78 ? 2.353 -6.682 -10.408 1.00 91.06 78 VAL A N 1
ATOM 615 C CA . VAL A 1 78 ? 1.653 -7.109 -11.627 1.00 91.06 78 VAL A CA 1
ATOM 616 C C . VAL A 1 78 ? 0.347 -7.803 -11.277 1.00 91.06 78 VAL A C 1
ATOM 618 O O . VAL A 1 78 ? -0.681 -7.466 -11.855 1.00 91.06 78 VAL A O 1
ATOM 621 N N . GLY A 1 79 ? 0.347 -8.702 -10.293 1.00 93.69 79 GLY A N 1
ATOM 622 C CA . GLY A 1 79 ? -0.862 -9.382 -9.836 1.00 93.69 79 GLY A CA 1
ATOM 623 C C . GLY A 1 79 ? -1.955 -8.403 -9.399 1.00 93.69 79 GLY A C 1
ATOM 624 O O . GLY A 1 79 ? -3.100 -8.542 -9.822 1.00 93.69 79 GLY A O 1
ATOM 625 N N . VAL A 1 80 ? -1.619 -7.364 -8.624 1.00 91.69 80 VAL A N 1
ATOM 626 C CA . VAL A 1 80 ? -2.581 -6.315 -8.223 1.00 91.69 80 VAL A CA 1
ATOM 627 C C . VAL A 1 80 ? -3.102 -5.558 -9.445 1.00 91.69 80 VAL A C 1
ATOM 629 O O . VAL A 1 80 ? -4.297 -5.274 -9.535 1.00 91.69 80 VAL A O 1
ATOM 632 N N . THR A 1 81 ? -2.222 -5.266 -10.402 1.00 87.31 81 THR A N 1
ATOM 633 C CA . THR A 1 81 ? -2.588 -4.611 -11.663 1.00 87.31 81 THR A CA 1
ATOM 634 C C . THR A 1 81 ? -3.581 -5.469 -12.454 1.00 87.31 81 THR A C 1
ATOM 636 O O . THR A 1 81 ? -4.668 -4.999 -12.786 1.00 87.31 81 THR A O 1
ATOM 639 N N . LEU A 1 82 ? -3.263 -6.746 -12.687 1.00 88.62 82 LEU A N 1
ATOM 640 C CA . LEU A 1 82 ? -4.118 -7.701 -13.399 1.00 88.62 82 LEU A CA 1
ATOM 641 C C . LEU A 1 82 ? -5.460 -7.908 -12.688 1.00 88.62 82 LEU A C 1
ATOM 643 O O . LEU A 1 82 ? -6.508 -7.883 -13.336 1.00 88.62 82 LEU A O 1
ATOM 647 N N . LEU A 1 83 ? -5.453 -8.038 -11.360 1.00 87.81 83 LEU A N 1
ATOM 648 C CA . LEU A 1 83 ? -6.664 -8.177 -10.554 1.00 87.81 83 LEU A CA 1
ATOM 649 C C . LEU A 1 83 ? -7.612 -6.991 -10.760 1.00 87.81 83 LEU A C 1
ATOM 651 O O . LEU A 1 83 ? -8.799 -7.189 -11.008 1.00 87.81 83 LEU A O 1
ATOM 655 N N . ARG A 1 84 ? -7.084 -5.764 -10.738 1.00 83.75 84 ARG A N 1
ATOM 656 C CA . ARG A 1 84 ? -7.868 -4.541 -10.972 1.00 83.75 84 ARG A CA 1
ATOM 657 C C . ARG A 1 84 ? -8.400 -4.436 -12.402 1.00 83.75 84 ARG A C 1
ATOM 659 O O . ARG A 1 84 ? -9.427 -3.805 -12.631 1.00 83.75 84 ARG A O 1
ATOM 666 N N . THR A 1 85 ? -7.739 -5.075 -13.368 1.00 77.50 85 THR A N 1
ATOM 667 C CA . THR A 1 85 ? -8.194 -5.125 -14.773 1.00 77.50 85 THR A CA 1
ATOM 668 C C . THR A 1 85 ? -9.265 -6.184 -15.038 1.00 77.50 85 THR A C 1
ATOM 670 O O . THR A 1 85 ? -10.043 -6.035 -15.985 1.00 77.50 85 THR A O 1
ATOM 673 N N . ARG A 1 86 ? -9.344 -7.220 -14.192 1.00 75.12 86 ARG A N 1
ATOM 674 C CA . ARG A 1 86 ? -10.170 -8.421 -14.395 1.00 75.12 86 ARG A CA 1
ATOM 675 C C . ARG A 1 86 ? -11.648 -8.110 -14.611 1.00 75.12 86 ARG A C 1
ATOM 677 O O . ARG A 1 86 ? -12.248 -8.546 -15.592 1.00 75.12 86 ARG A O 1
ATOM 684 N N . ASP A 1 87 ? -12.230 -7.316 -13.721 1.00 62.62 87 ASP A N 1
ATOM 685 C CA . ASP A 1 87 ? -13.679 -7.097 -13.683 1.00 62.62 87 ASP A CA 1
ATOM 686 C C . ASP A 1 87 ? -14.171 -6.151 -14.802 1.00 62.62 87 ASP A C 1
ATOM 688 O O . ASP A 1 87 ? -15.374 -5.990 -15.016 1.00 62.62 87 ASP A O 1
ATOM 692 N N . ARG A 1 88 ? -13.252 -5.535 -15.560 1.00 57.75 88 ARG A N 1
ATOM 693 C CA . ARG A 1 88 ? -13.555 -4.450 -16.506 1.00 57.75 88 ARG A CA 1
ATOM 694 C C . ARG A 1 88 ? -13.662 -4.882 -17.965 1.00 57.75 88 ARG A C 1
ATOM 696 O O . ARG A 1 88 ? -14.401 -4.247 -18.720 1.00 57.75 88 ARG A O 1
ATOM 703 N N . LEU A 1 89 ? -12.942 -5.925 -18.375 1.00 54.44 89 LEU A N 1
ATOM 704 C CA . LEU A 1 89 ? -12.949 -6.383 -19.771 1.00 54.44 89 LEU A CA 1
ATOM 705 C C . LEU A 1 89 ? -14.036 -7.428 -20.050 1.00 54.44 89 LEU A C 1
ATOM 707 O O . LEU A 1 89 ? -14.234 -7.813 -21.199 1.00 54.44 89 LEU A O 1
ATOM 711 N N . GLY A 1 90 ? -14.757 -7.905 -19.023 1.00 50.69 90 GLY A N 1
ATOM 712 C CA . GLY A 1 90 ? -15.840 -8.898 -19.149 1.00 50.69 90 GLY A CA 1
ATOM 713 C C . GLY A 1 90 ? -15.396 -10.270 -19.685 1.00 50.69 90 GLY A C 1
ATOM 714 O O . GLY A 1 90 ? -16.190 -11.208 -19.722 1.00 50.69 90 GLY A O 1
ATOM 715 N N . ARG A 1 91 ? -14.130 -10.367 -20.100 1.00 54.25 91 ARG A N 1
ATOM 716 C CA . ARG A 1 91 ? -13.342 -11.502 -20.565 1.00 54.25 91 ARG A CA 1
ATOM 717 C C . ARG A 1 91 ? -11.885 -11.064 -20.429 1.00 54.25 91 ARG A C 1
ATOM 719 O O . ARG A 1 91 ? -11.410 -10.312 -21.273 1.00 54.25 91 ARG A O 1
ATOM 726 N N . THR A 1 92 ? -11.174 -11.469 -19.385 1.00 57.75 92 THR A N 1
ATOM 727 C CA . THR A 1 92 ? -9.721 -11.267 -19.374 1.00 57.75 92 THR A CA 1
ATOM 728 C C . THR A 1 92 ? -9.031 -12.552 -19.813 1.00 57.75 92 THR A C 1
ATOM 730 O O . THR A 1 92 ? -9.149 -13.554 -19.107 1.00 57.75 92 THR A O 1
ATOM 733 N N . PRO A 1 93 ? -8.291 -12.552 -20.941 1.00 67.81 93 PRO A N 1
ATOM 734 C CA . PRO A 1 93 ? -7.350 -13.636 -21.242 1.00 67.81 93 PRO A CA 1
ATOM 735 C C . PRO A 1 93 ? -6.291 -13.783 -20.131 1.00 67.81 93 PRO A C 1
ATOM 737 O O . PRO A 1 93 ? -5.746 -14.856 -19.926 1.00 67.81 93 PRO A O 1
ATOM 740 N N . TYR A 1 94 ? -6.106 -12.737 -19.323 1.00 83.94 94 TYR A N 1
ATOM 741 C CA . TYR A 1 94 ? -5.100 -12.634 -18.268 1.00 83.94 94 TYR A CA 1
ATOM 742 C C . TYR A 1 94 ? -5.431 -13.367 -16.955 1.00 83.94 94 TYR A C 1
ATOM 744 O O . TYR A 1 94 ? -4.724 -13.189 -15.965 1.00 83.94 94 TYR A O 1
ATOM 752 N N . ASN A 1 95 ? -6.514 -14.153 -16.889 1.00 87.12 95 ASN A N 1
ATOM 753 C CA . ASN A 1 95 ? -6.859 -14.895 -15.667 1.00 87.12 95 ASN A CA 1
ATOM 754 C C . ASN A 1 95 ? -5.799 -15.938 -15.307 1.00 87.12 95 ASN A C 1
ATOM 756 O O . ASN A 1 95 ? -5.530 -16.138 -14.125 1.00 87.12 95 ASN A O 1
ATOM 760 N N . GLU A 1 96 ? -5.202 -16.571 -16.316 1.00 90.25 96 GLU A N 1
ATOM 761 C CA . GLU A 1 96 ? -4.092 -17.506 -16.124 1.00 90.25 96 GLU A CA 1
ATOM 762 C C . GLU A 1 96 ? -2.877 -16.763 -15.560 1.00 90.25 96 GLU A C 1
ATOM 764 O O . GLU A 1 96 ? -2.395 -17.125 -14.494 1.00 90.25 96 GLU A O 1
ATOM 769 N N . ALA A 1 97 ? -2.486 -15.635 -16.166 1.00 91.56 97 ALA A N 1
ATOM 770 C CA . ALA A 1 97 ? -1.394 -14.792 -15.672 1.00 91.56 97 ALA A CA 1
ATOM 771 C C . ALA A 1 97 ? -1.617 -14.281 -14.232 1.00 91.56 97 ALA A C 1
ATOM 773 O O . ALA A 1 97 ? -0.679 -14.203 -13.440 1.00 91.56 97 ALA A O 1
ATOM 774 N N . LEU A 1 98 ? -2.858 -13.944 -13.865 1.00 92.69 98 LEU A N 1
ATOM 775 C CA . LEU A 1 98 ? -3.198 -13.567 -12.493 1.00 92.69 98 LEU A CA 1
ATOM 776 C C . LEU A 1 98 ? -3.092 -14.756 -11.527 1.00 92.69 98 LEU A C 1
ATOM 778 O O . LEU A 1 98 ? -2.565 -14.593 -10.427 1.00 92.69 98 LEU A O 1
ATOM 782 N N . ALA A 1 99 ? -3.601 -15.930 -11.909 1.00 93.00 99 ALA A N 1
ATOM 783 C CA . ALA A 1 99 ? -3.507 -17.138 -11.089 1.00 93.00 99 ALA A CA 1
ATOM 784 C C . ALA A 1 99 ? -2.041 -17.520 -10.843 1.00 93.00 99 ALA A C 1
ATOM 786 O O . ALA A 1 99 ? -1.654 -17.756 -9.700 1.00 93.00 99 ALA A O 1
ATOM 787 N N . ASP A 1 100 ? -1.231 -17.454 -11.894 1.00 94.75 100 ASP A N 1
ATOM 788 C CA . ASP A 1 100 ? 0.216 -17.639 -11.888 1.00 94.75 100 ASP A CA 1
ATOM 789 C C . ASP A 1 100 ? 0.921 -16.661 -10.931 1.00 94.75 100 ASP A C 1
ATOM 791 O O . ASP A 1 100 ? 1.707 -17.081 -10.081 1.00 94.75 100 ASP A O 1
ATOM 795 N N . ALA A 1 101 ? 0.589 -15.365 -10.992 1.00 95.81 101 ALA A N 1
ATOM 796 C CA . ALA A 1 101 ? 1.140 -14.359 -10.079 1.00 95.81 101 ALA A CA 1
ATOM 797 C C . ALA A 1 101 ? 0.786 -14.654 -8.609 1.00 95.81 101 ALA A C 1
ATOM 799 O O . ALA A 1 101 ? 1.627 -14.527 -7.714 1.00 95.81 101 ALA A O 1
ATOM 800 N N . VAL A 1 102 ? -0.466 -15.049 -8.348 1.00 96.31 102 VAL A N 1
ATOM 801 C CA . VAL A 1 102 ? -0.947 -15.406 -7.005 1.00 96.31 102 VAL A CA 1
ATOM 802 C C . VAL A 1 102 ? -0.241 -16.658 -6.492 1.00 96.31 102 VAL A C 1
ATOM 804 O O . VAL A 1 102 ? 0.176 -16.676 -5.333 1.00 96.31 102 VAL A O 1
ATOM 807 N N . GLU A 1 103 ? -0.074 -17.684 -7.327 1.00 96.56 103 GLU A N 1
ATOM 808 C CA . GLU A 1 103 ? 0.633 -18.915 -6.966 1.00 96.56 103 GLU A CA 1
ATOM 809 C C . GLU A 1 103 ? 2.115 -18.649 -6.686 1.00 96.56 103 GLU A C 1
ATOM 811 O O . GLU A 1 103 ? 2.630 -19.104 -5.661 1.00 96.56 103 GLU A O 1
ATOM 816 N N . TYR A 1 104 ? 2.778 -17.846 -7.523 1.00 97.25 104 TYR A N 1
ATOM 817 C CA . TYR A 1 104 ? 4.170 -17.441 -7.324 1.00 97.25 104 TYR A CA 1
ATOM 818 C C . TYR A 1 104 ? 4.370 -16.761 -5.964 1.00 97.25 104 TYR A C 1
ATOM 820 O O . TYR A 1 104 ? 5.225 -17.161 -5.168 1.00 97.25 104 TYR A O 1
ATOM 828 N N . VAL A 1 105 ? 3.540 -15.757 -5.661 1.00 97.69 105 VAL A N 1
ATOM 829 C CA . VAL A 1 105 ? 3.601 -15.029 -4.387 1.00 97.69 105 VAL A CA 1
ATOM 830 C C . VAL A 1 105 ? 3.260 -15.952 -3.220 1.00 97.69 105 VAL A C 1
ATOM 832 O O . VAL A 1 105 ? 3.961 -15.942 -2.211 1.00 97.69 105 VAL A O 1
ATOM 835 N N . ALA A 1 106 ? 2.232 -16.792 -3.343 1.00 97.56 106 ALA A N 1
ATOM 836 C CA . ALA A 1 106 ? 1.854 -17.750 -2.308 1.00 97.56 106 ALA A CA 1
ATOM 837 C C . ALA A 1 106 ? 2.995 -18.728 -1.976 1.00 97.56 106 ALA A C 1
ATOM 839 O O . ALA A 1 106 ? 3.265 -18.969 -0.796 1.00 97.56 106 ALA A O 1
ATOM 840 N N . ALA A 1 107 ? 3.701 -19.233 -2.990 1.00 97.12 107 ALA A N 1
ATOM 841 C CA . ALA A 1 107 ? 4.856 -20.107 -2.812 1.00 97.12 107 ALA A CA 1
ATOM 842 C C . ALA A 1 107 ? 6.021 -19.391 -2.104 1.00 97.12 107 ALA A C 1
ATOM 844 O O . ALA A 1 107 ? 6.642 -19.965 -1.206 1.00 97.12 107 ALA A O 1
ATOM 845 N N . ALA A 1 108 ? 6.286 -18.125 -2.443 1.00 97.06 108 ALA A N 1
ATOM 846 C CA . ALA A 1 108 ? 7.294 -17.320 -1.751 1.00 97.06 108 ALA A CA 1
ATOM 847 C C . ALA A 1 108 ? 6.930 -17.087 -0.273 1.00 97.06 108 ALA A C 1
ATOM 849 O O . ALA A 1 108 ? 7.776 -17.210 0.618 1.00 97.06 108 ALA A O 1
ATOM 850 N N . VAL A 1 109 ? 5.649 -16.835 0.017 1.00 98.06 109 VAL A N 1
ATOM 851 C CA . VAL A 1 109 ? 5.150 -16.724 1.394 1.00 98.06 109 VAL A CA 1
ATOM 852 C C . VAL A 1 109 ? 5.369 -18.023 2.157 1.00 98.06 109 VAL A C 1
ATOM 854 O O . VAL A 1 109 ? 5.854 -17.972 3.290 1.00 98.06 109 VAL A O 1
ATOM 857 N N . ASP A 1 110 ? 5.066 -19.177 1.564 1.00 97.75 110 ASP A N 1
ATOM 858 C CA . ASP A 1 110 ? 5.258 -20.484 2.202 1.00 97.75 110 ASP A CA 1
ATOM 859 C C . ASP A 1 110 ? 6.727 -20.743 2.540 1.00 97.75 110 ASP A C 1
ATOM 861 O O . ASP A 1 110 ? 7.029 -21.108 3.680 1.00 97.75 110 ASP A O 1
ATOM 865 N N . ALA A 1 111 ? 7.630 -20.469 1.596 1.00 96.94 111 ALA A N 1
ATOM 866 C CA . ALA A 1 111 ? 9.069 -20.654 1.759 1.00 96.94 111 ALA A CA 1
ATOM 867 C C . ALA A 1 111 ? 9.703 -19.691 2.779 1.00 96.94 111 ALA A C 1
ATOM 869 O O . ALA A 1 111 ? 10.711 -20.027 3.401 1.00 96.94 111 ALA A O 1
ATOM 870 N N . SER A 1 112 ? 9.122 -18.504 2.976 1.00 97.56 112 SER A N 1
ATOM 871 C CA . SER A 1 112 ? 9.697 -17.491 3.866 1.00 97.56 112 SER A CA 1
ATOM 872 C C . SER A 1 112 ? 9.650 -17.897 5.355 1.00 97.56 112 SER A C 1
ATOM 874 O O . SER A 1 112 ? 8.668 -18.494 5.814 1.00 97.56 112 SER A O 1
ATOM 876 N N . PRO A 1 113 ? 10.651 -17.540 6.180 1.00 96.81 113 PRO A N 1
ATOM 877 C CA . PRO A 1 113 ? 10.569 -17.714 7.630 1.00 96.81 113 PRO A CA 1
ATOM 878 C C . PRO A 1 113 ? 9.438 -16.870 8.229 1.00 96.81 113 PRO A C 1
ATOM 880 O O . PRO A 1 113 ? 9.234 -15.727 7.832 1.00 96.81 113 PRO A O 1
ATOM 883 N N . GLY A 1 114 ? 8.721 -17.395 9.228 1.00 95.06 114 GLY A N 1
ATOM 884 C CA . GLY A 1 114 ? 7.625 -16.660 9.880 1.00 95.06 114 GLY A CA 1
ATOM 885 C C . GLY A 1 114 ? 8.066 -15.432 10.694 1.00 95.06 114 GLY A C 1
ATOM 886 O O . GLY A 1 114 ? 7.239 -14.574 10.982 1.00 95.06 114 GLY A O 1
ATOM 887 N N . SER A 1 115 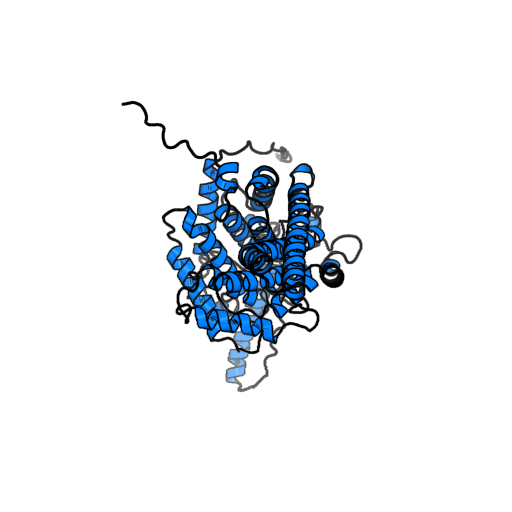? 9.346 -15.350 11.071 1.00 94.69 115 SER A N 1
ATOM 888 C CA . SER A 1 115 ? 9.906 -14.263 11.885 1.00 94.69 115 SER A CA 1
ATOM 889 C C . SER A 1 115 ? 10.533 -13.130 11.069 1.00 94.69 115 SER A C 1
ATOM 891 O O . SER A 1 115 ? 10.506 -11.988 11.519 1.00 94.69 115 SER A O 1
ATOM 893 N N . ALA A 1 116 ? 11.104 -13.432 9.899 1.00 95.06 116 ALA A N 1
ATOM 894 C CA . ALA A 1 116 ? 11.656 -12.426 8.992 1.00 95.06 116 ALA A CA 1
ATOM 895 C C . ALA A 1 116 ? 10.508 -11.637 8.361 1.00 95.06 116 ALA A C 1
ATOM 897 O O . ALA A 1 116 ? 9.465 -12.231 8.087 1.00 95.06 116 ALA A O 1
ATOM 898 N N . LEU A 1 117 ? 10.654 -10.330 8.152 1.00 95.75 117 LEU A N 1
ATOM 899 C CA . LEU A 1 117 ? 9.580 -9.561 7.524 1.00 95.75 117 LEU A CA 1
ATOM 900 C C . LEU A 1 117 ? 9.605 -9.753 6.006 1.00 95.75 117 LEU A C 1
ATOM 902 O O . LEU A 1 117 ? 8.567 -10.091 5.454 1.00 95.75 117 LEU A O 1
ATOM 906 N N . ASP A 1 118 ? 10.783 -9.667 5.395 1.00 94.94 118 ASP A N 1
ATOM 907 C CA . ASP A 1 118 ? 11.057 -9.862 3.969 1.00 94.94 118 ASP A CA 1
ATOM 908 C C . ASP A 1 118 ? 10.602 -11.225 3.406 1.00 94.94 118 ASP A C 1
ATOM 910 O O . ASP A 1 118 ? 10.451 -12.233 4.119 1.00 94.94 118 ASP A O 1
ATOM 914 N N . LEU A 1 119 ? 10.345 -11.222 2.098 1.00 95.94 119 LEU A N 1
ATOM 915 C CA . LEU A 1 119 ? 10.053 -12.382 1.255 1.00 95.94 119 LEU A CA 1
ATOM 916 C C . LEU A 1 119 ? 11.129 -12.565 0.180 1.00 95.94 119 LEU A C 1
ATOM 918 O O . LEU A 1 119 ? 11.527 -13.699 -0.086 1.00 95.94 119 LEU A O 1
ATOM 922 N N . ASP A 1 120 ? 11.596 -11.472 -0.421 1.00 89.88 120 ASP A N 1
ATOM 923 C CA . ASP A 1 120 ? 12.698 -11.479 -1.376 1.00 89.88 120 ASP A CA 1
ATOM 924 C C . ASP A 1 120 ? 14.041 -11.593 -0.634 1.00 89.88 120 ASP A C 1
ATOM 926 O O . ASP A 1 120 ? 14.364 -10.796 0.244 1.00 89.88 120 ASP A O 1
ATOM 930 N N . ALA A 1 121 ? 14.873 -12.564 -1.025 1.00 84.44 121 ALA A N 1
ATOM 931 C CA . ALA A 1 121 ? 16.198 -12.766 -0.424 1.00 84.44 121 ALA A CA 1
ATOM 932 C C . ALA A 1 121 ? 17.193 -11.625 -0.731 1.00 84.44 121 ALA A C 1
ATOM 934 O O . ALA A 1 121 ? 18.252 -11.520 -0.105 1.00 84.44 121 ALA A O 1
ATOM 935 N N . HIS A 1 122 ? 16.877 -10.789 -1.721 1.00 82.88 122 HIS A N 1
ATOM 936 C CA . HIS A 1 122 ? 17.711 -9.692 -2.193 1.00 82.88 122 HIS A CA 1
ATOM 937 C C . HIS A 1 122 ? 16.872 -8.427 -2.365 1.00 82.88 122 HIS A C 1
ATOM 939 O O . HIS A 1 122 ? 15.704 -8.488 -2.739 1.00 82.88 122 HIS A O 1
ATOM 945 N N . HIS A 1 123 ? 17.488 -7.265 -2.148 1.00 81.19 123 HIS A N 1
ATOM 946 C CA . HIS A 1 123 ? 16.819 -5.996 -2.406 1.00 81.19 123 HIS A CA 1
ATOM 947 C C . HIS A 1 123 ? 16.542 -5.824 -3.901 1.00 81.19 123 HIS A C 1
ATOM 949 O O . HIS A 1 123 ? 17.463 -5.688 -4.705 1.00 81.19 123 HIS A O 1
ATOM 955 N N . THR A 1 124 ? 15.262 -5.778 -4.256 1.00 83.56 124 THR A N 1
ATOM 956 C CA . THR A 1 124 ? 14.793 -5.395 -5.588 1.00 83.56 124 THR A CA 1
ATOM 957 C C . THR A 1 124 ? 14.931 -3.879 -5.788 1.00 83.56 124 THR A C 1
ATOM 959 O O . THR A 1 124 ? 14.933 -3.132 -4.797 1.00 83.56 124 THR A O 1
A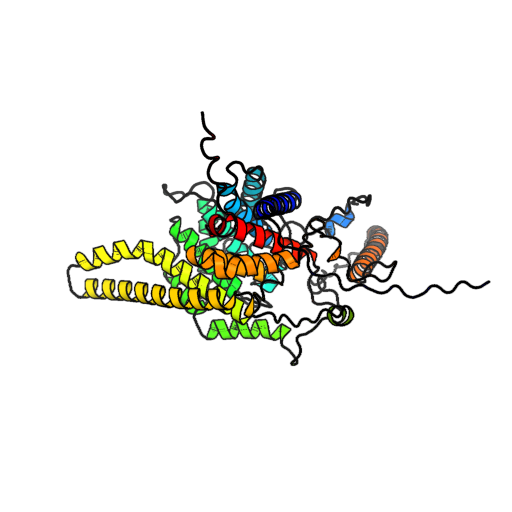TOM 962 N N . PRO A 1 125 ? 14.985 -3.379 -7.038 1.00 79.75 125 PRO A N 1
ATOM 963 C CA . PRO A 1 125 ? 14.964 -1.941 -7.319 1.00 79.75 125 PRO A CA 1
ATOM 964 C C . PRO A 1 125 ? 13.787 -1.215 -6.655 1.00 79.75 125 PRO A C 1
ATOM 966 O O . PRO A 1 125 ? 13.961 -0.123 -6.112 1.00 79.75 125 PRO A O 1
ATOM 969 N N . ILE A 1 126 ? 12.614 -1.857 -6.623 1.00 83.94 126 ILE A N 1
ATOM 970 C CA . ILE A 1 126 ? 11.424 -1.369 -5.920 1.00 83.94 126 ILE A CA 1
ATOM 971 C C . ILE A 1 126 ? 11.731 -1.250 -4.418 1.00 83.94 126 ILE A C 1
ATOM 973 O O . ILE A 1 126 ? 11.611 -0.165 -3.847 1.00 83.94 126 ILE A O 1
ATOM 977 N N . SER A 1 127 ? 12.200 -2.322 -3.772 1.00 86.62 127 SER A N 1
ATOM 978 C CA . SER A 1 127 ? 12.468 -2.327 -2.323 1.00 86.62 127 SER A CA 1
ATOM 979 C C . SER A 1 127 ? 13.527 -1.307 -1.890 1.00 86.62 127 SER A C 1
ATOM 981 O O . SER A 1 127 ? 13.362 -0.634 -0.873 1.00 86.62 127 SER A O 1
ATOM 983 N N . ALA A 1 128 ? 14.571 -1.091 -2.691 1.00 84.12 128 ALA A N 1
ATOM 984 C CA . ALA A 1 128 ? 15.587 -0.081 -2.402 1.00 84.12 128 ALA A CA 1
ATOM 985 C C . ALA A 1 128 ? 14.991 1.342 -2.367 1.00 84.12 128 ALA A C 1
ATOM 987 O O . ALA A 1 128 ? 15.439 2.212 -1.616 1.00 84.12 128 ALA A O 1
ATOM 988 N N . ARG A 1 129 ? 13.961 1.590 -3.175 1.00 83.75 129 ARG A N 1
ATOM 989 C CA . ARG A 1 129 ? 13.390 2.915 -3.426 1.00 83.75 129 ARG A CA 1
ATOM 990 C C . ARG A 1 129 ? 12.267 3.282 -2.461 1.00 83.75 129 ARG A C 1
ATOM 992 O O . ARG A 1 129 ? 12.306 4.357 -1.855 1.00 83.75 129 ARG A O 1
ATOM 999 N N . VAL A 1 130 ? 11.313 2.371 -2.276 1.00 89.00 130 VAL A N 1
ATOM 1000 C CA . VAL A 1 130 ? 10.123 2.587 -1.432 1.00 89.00 130 VAL A CA 1
ATOM 1001 C C . VAL A 1 130 ? 10.201 1.918 -0.059 1.00 89.00 130 VAL A C 1
ATOM 1003 O O . VAL A 1 130 ? 9.409 2.257 0.817 1.00 89.00 130 VAL A O 1
ATOM 1006 N N . GLY A 1 131 ? 11.162 1.020 0.166 1.00 90.62 131 GLY A N 1
ATOM 1007 C CA . GLY A 1 131 ? 11.421 0.395 1.463 1.00 90.62 131 GLY A CA 1
ATOM 1008 C C . GLY A 1 131 ? 11.574 -1.121 1.400 1.00 90.62 131 GLY A C 1
ATOM 1009 O O . GLY A 1 131 ? 10.928 -1.801 0.606 1.00 90.62 131 GLY A O 1
ATOM 1010 N N . SER A 1 132 ? 12.414 -1.649 2.293 1.00 88.69 132 SER A N 1
ATOM 1011 C CA . SER A 1 132 ? 12.892 -3.039 2.293 1.00 88.69 132 SER A CA 1
ATOM 1012 C C . SER A 1 132 ? 11.810 -4.112 2.424 1.00 88.69 132 SER A C 1
ATOM 1014 O O . SER A 1 132 ? 12.098 -5.267 2.160 1.00 88.69 132 SER A O 1
ATOM 1016 N N . TYR A 1 133 ? 10.595 -3.744 2.837 1.00 95.69 133 TYR A N 1
ATOM 1017 C CA . TYR A 1 133 ? 9.488 -4.676 3.098 1.00 95.69 133 TYR A CA 1
ATOM 1018 C C . TYR A 1 133 ? 8.288 -4.465 2.167 1.00 95.69 133 TYR A C 1
ATOM 1020 O O . TYR A 1 133 ? 7.160 -4.867 2.470 1.00 95.69 133 TYR A O 1
ATOM 1028 N N . ILE A 1 134 ? 8.511 -3.773 1.046 1.00 94.69 134 ILE A N 1
ATOM 1029 C CA . ILE A 1 134 ? 7.479 -3.530 0.035 1.00 94.69 134 ILE A CA 1
ATOM 1030 C C . ILE A 1 134 ? 6.978 -4.830 -0.603 1.00 94.69 134 ILE A C 1
ATOM 1032 O O . ILE A 1 134 ? 5.797 -4.939 -0.913 1.00 94.69 134 ILE A O 1
ATOM 1036 N N . ASP A 1 135 ? 7.855 -5.818 -0.751 1.00 96.19 135 ASP A N 1
ATOM 1037 C CA . ASP A 1 135 ? 7.556 -7.165 -1.233 1.00 96.19 135 ASP A CA 1
ATOM 1038 C C . ASP A 1 135 ? 6.444 -7.824 -0.407 1.00 96.19 135 ASP A C 1
ATOM 1040 O O . ASP A 1 135 ? 5.450 -8.314 -0.937 1.00 96.19 135 ASP A O 1
ATOM 1044 N N . THR A 1 136 ? 6.561 -7.728 0.910 1.00 98.19 136 THR A N 1
ATOM 1045 C CA . THR A 1 136 ? 5.658 -8.305 1.897 1.00 98.19 136 THR A CA 1
ATOM 1046 C C . THR A 1 136 ? 4.345 -7.537 1.945 1.00 98.19 136 THR A C 1
ATOM 1048 O O . THR A 1 136 ? 3.275 -8.139 2.048 1.00 98.19 136 THR A O 1
ATOM 1051 N N . ALA A 1 137 ? 4.408 -6.206 1.827 1.00 97.81 137 ALA A N 1
ATOM 1052 C CA . ALA A 1 137 ? 3.226 -5.353 1.746 1.00 97.81 137 ALA A CA 1
ATOM 1053 C C . ALA A 1 137 ? 2.414 -5.637 0.472 1.00 97.81 137 ALA A C 1
ATOM 1055 O O . ALA A 1 137 ? 1.202 -5.834 0.552 1.00 97.81 137 ALA A O 1
ATOM 1056 N N . LEU A 1 138 ? 3.073 -5.711 -0.688 1.00 97.25 138 LEU A N 1
ATOM 1057 C CA . LEU A 1 138 ? 2.440 -6.029 -1.970 1.00 97.25 138 LEU A CA 1
ATOM 1058 C C . LEU A 1 138 ? 1.898 -7.456 -1.993 1.00 97.25 138 LEU A C 1
ATOM 1060 O O . LEU A 1 138 ? 0.778 -7.662 -2.453 1.00 97.25 138 LEU A O 1
ATOM 1064 N N . ALA A 1 139 ? 2.642 -8.426 -1.458 1.00 98.25 139 ALA A N 1
ATOM 1065 C CA . ALA A 1 139 ? 2.173 -9.801 -1.327 1.00 98.25 139 ALA A CA 1
ATOM 1066 C C . ALA A 1 139 ? 0.901 -9.878 -0.473 1.00 98.25 139 ALA A C 1
ATOM 1068 O O . ALA A 1 139 ? -0.081 -10.500 -0.878 1.00 98.25 139 ALA A O 1
ATOM 1069 N N . LEU A 1 140 ? 0.886 -9.203 0.682 1.00 98.50 140 LEU A N 1
ATOM 1070 C CA . LEU A 1 140 ? -0.292 -9.159 1.547 1.00 98.50 140 LEU A CA 1
ATOM 1071 C C . LEU A 1 140 ? -1.474 -8.498 0.838 1.00 98.50 140 LEU A C 1
ATOM 1073 O O . LEU A 1 140 ? -2.581 -9.030 0.897 1.00 98.50 140 LEU A O 1
ATOM 1077 N N . LEU A 1 141 ? -1.242 -7.380 0.146 1.00 97.56 141 LEU A N 1
ATOM 1078 C CA . LEU A 1 141 ? -2.284 -6.682 -0.599 1.00 97.56 141 LEU A CA 1
ATOM 1079 C C . LEU A 1 141 ? -2.860 -7.564 -1.712 1.00 97.56 141 LEU A C 1
ATOM 1081 O O . LEU A 1 141 ? -4.076 -7.714 -1.783 1.00 97.56 141 LEU A O 1
ATOM 1085 N N . LEU A 1 142 ? -2.010 -8.188 -2.535 1.00 96.94 142 LEU A N 1
ATOM 1086 C CA . LEU A 1 142 ? -2.448 -9.080 -3.608 1.00 96.94 142 LEU A CA 1
ATOM 1087 C C . LEU A 1 142 ? -3.300 -10.224 -3.059 1.00 96.94 142 LEU A C 1
ATOM 1089 O O . LEU A 1 142 ? -4.416 -10.430 -3.529 1.00 96.94 142 LEU A O 1
ATOM 1093 N N . LEU A 1 143 ? -2.800 -10.957 -2.061 1.00 97.12 143 LEU A N 1
ATOM 1094 C CA . LEU A 1 143 ? -3.515 -12.116 -1.526 1.00 97.12 143 LEU A CA 1
ATOM 1095 C C . LEU A 1 143 ? -4.822 -11.706 -0.827 1.00 97.12 143 LEU A C 1
ATOM 1097 O O . LEU A 1 143 ? -5.833 -12.395 -0.969 1.00 97.12 143 LEU A O 1
ATOM 1101 N N . ALA A 1 144 ? -4.842 -10.580 -0.109 1.00 95.44 144 ALA A N 1
ATOM 1102 C CA . ALA A 1 144 ? -6.056 -10.071 0.528 1.00 95.44 144 ALA A CA 1
ATOM 1103 C C . ALA A 1 144 ? -7.107 -9.602 -0.494 1.00 95.44 144 ALA A C 1
ATOM 1105 O O . ALA A 1 144 ? -8.298 -9.850 -0.312 1.00 95.44 144 ALA A O 1
ATOM 1106 N N . GLU A 1 145 ? -6.699 -8.941 -1.577 1.00 92.75 145 GLU A N 1
ATOM 1107 C CA . GLU A 1 145 ? -7.633 -8.459 -2.601 1.00 92.75 145 GLU A CA 1
ATOM 1108 C C . GLU A 1 145 ? -8.124 -9.598 -3.509 1.00 92.75 145 GLU A C 1
ATOM 1110 O O . GLU A 1 145 ? -9.309 -9.641 -3.844 1.00 92.75 145 GLU A O 1
ATOM 1115 N N . ALA A 1 146 ? -7.256 -10.562 -3.841 1.00 92.50 146 ALA A N 1
ATOM 1116 C CA . ALA A 1 146 ? -7.591 -11.727 -4.666 1.00 92.50 146 ALA A CA 1
ATOM 1117 C C . ALA A 1 146 ? -8.490 -12.753 -3.952 1.00 92.50 146 ALA A C 1
ATOM 1119 O O . ALA A 1 146 ? -9.039 -13.646 -4.598 1.00 92.50 146 ALA A O 1
ATOM 1120 N N . THR A 1 147 ? -8.643 -12.649 -2.630 1.00 90.62 147 THR A N 1
ATOM 1121 C CA . THR A 1 147 ? -9.508 -13.534 -1.847 1.00 90.62 147 THR A CA 1
ATOM 1122 C C . THR A 1 147 ? -10.898 -12.946 -1.647 1.00 90.62 147 THR A C 1
ATOM 1124 O O . THR A 1 147 ? -11.087 -11.749 -1.414 1.00 90.62 147 THR A O 1
ATOM 1127 N N . GLU A 1 148 ? -11.904 -13.815 -1.714 1.00 84.88 148 GLU A N 1
ATOM 1128 C CA . GLU A 1 148 ? -13.264 -13.464 -1.319 1.00 84.88 148 GLU A CA 1
ATOM 1129 C C . GLU A 1 148 ? -13.327 -13.148 0.186 1.00 84.88 148 GLU A C 1
ATOM 1131 O O . GLU A 1 148 ? -12.564 -13.728 0.969 1.00 84.88 148 GLU A O 1
ATOM 1136 N N . PRO A 1 149 ? -14.234 -12.255 0.630 1.00 82.25 149 PRO A N 1
ATOM 1137 C CA . PRO A 1 149 ? -14.436 -11.998 2.052 1.00 82.25 149 PRO A CA 1
ATOM 1138 C C . PRO A 1 149 ? -14.659 -13.298 2.836 1.00 82.25 149 PRO A C 1
ATOM 1140 O O . PRO A 1 149 ? -15.399 -14.181 2.391 1.00 82.25 149 PRO A O 1
ATOM 1143 N N . ARG A 1 150 ? -14.057 -13.422 4.028 1.00 76.12 150 ARG A N 1
ATOM 1144 C CA . ARG A 1 150 ? -14.215 -14.620 4.868 1.00 76.12 150 ARG A CA 1
ATOM 1145 C C . ARG A 1 150 ? -15.679 -14.824 5.254 1.00 76.12 150 ARG A C 1
ATOM 1147 O O . ARG A 1 150 ? -16.192 -14.182 6.165 1.00 76.12 150 ARG A O 1
ATOM 1154 N N . THR A 1 151 ? -16.323 -15.785 4.603 1.00 72.31 151 THR A N 1
ATOM 1155 C CA . THR A 1 151 ? -17.613 -16.349 5.026 1.00 72.31 151 THR A CA 1
ATOM 1156 C C . THR A 1 151 ? -17.435 -17.567 5.936 1.00 72.31 151 THR A C 1
ATOM 1158 O O . THR A 1 151 ? -18.374 -17.966 6.619 1.00 72.31 151 THR A O 1
ATOM 1161 N N . SER A 1 152 ? -16.227 -18.143 5.982 1.00 65.62 152 SER A N 1
ATOM 1162 C CA . SER A 1 152 ? -15.879 -19.316 6.789 1.00 65.62 152 SER A CA 1
ATOM 1163 C C . SER A 1 152 ? -14.664 -19.072 7.686 1.00 65.62 152 SER A C 1
ATOM 1165 O O . SER A 1 152 ? -13.825 -18.198 7.436 1.00 65.62 152 SER A O 1
ATOM 1167 N N . THR A 1 153 ? -14.542 -19.888 8.735 1.00 63.53 153 THR A N 1
ATOM 1168 C CA . THR A 1 153 ? -13.480 -19.786 9.745 1.00 63.53 153 THR A CA 1
ATOM 1169 C C . THR A 1 153 ? -12.078 -20.019 9.199 1.00 63.53 153 THR A C 1
ATOM 1171 O O . THR A 1 153 ? -11.140 -19.622 9.875 1.00 63.53 153 THR A O 1
ATOM 1174 N N . ASN A 1 154 ? -11.901 -20.584 7.998 1.00 64.19 154 ASN A N 1
ATOM 1175 C CA . ASN A 1 154 ? -10.572 -20.964 7.498 1.00 64.19 154 ASN A CA 1
ATOM 1176 C C . ASN A 1 154 ? -10.060 -20.097 6.331 1.00 64.19 154 ASN A C 1
ATOM 1178 O O . ASN A 1 154 ? -8.908 -20.241 5.946 1.00 64.19 154 ASN A O 1
ATOM 1182 N N . GLY A 1 155 ? -10.879 -19.197 5.764 1.00 68.94 155 GLY A N 1
ATOM 1183 C CA . GLY A 1 155 ? -10.443 -18.251 4.718 1.00 68.94 155 GLY A CA 1
ATOM 1184 C C . GLY A 1 155 ? -9.907 -18.875 3.420 1.00 68.94 155 GLY A C 1
ATOM 1185 O O . GLY A 1 155 ? -9.201 -18.210 2.667 1.00 68.94 155 GLY A O 1
ATOM 1186 N N . GLY A 1 156 ? -10.231 -20.144 3.151 1.00 86.19 156 GLY A N 1
ATOM 1187 C CA . GLY A 1 156 ? -9.750 -20.864 1.971 1.00 86.19 156 GLY A CA 1
ATOM 1188 C C . GLY A 1 156 ? -8.234 -21.132 1.987 1.00 86.19 156 GLY A C 1
ATOM 1189 O O . GLY A 1 156 ? -7.576 -20.949 3.011 1.00 86.19 156 GLY A O 1
ATOM 1190 N N . PRO A 1 157 ? -7.650 -21.570 0.856 1.00 88.88 157 PRO A N 1
ATOM 1191 C CA . PRO A 1 157 ? -6.229 -21.925 0.785 1.00 88.88 157 PRO A CA 1
ATOM 1192 C C . PRO A 1 157 ? -5.287 -20.738 1.045 1.00 88.88 157 PRO A C 1
ATOM 1194 O O . PRO A 1 157 ? -4.152 -20.935 1.470 1.00 88.88 157 PRO A O 1
ATOM 1197 N N . MET A 1 158 ? -5.741 -19.503 0.825 1.00 94.19 158 MET A N 1
ATOM 1198 C CA . MET A 1 158 ? -4.936 -18.297 1.052 1.00 94.19 158 MET A CA 1
ATOM 1199 C C . MET A 1 158 ? -4.974 -17.805 2.502 1.00 94.19 158 MET A C 1
ATOM 1201 O O . MET A 1 158 ? -4.088 -17.054 2.909 1.00 94.19 158 MET A O 1
ATOM 1205 N N . GLY A 1 159 ? -5.944 -18.262 3.302 1.00 94.44 159 GLY A N 1
ATOM 1206 C CA . GLY A 1 159 ? -6.139 -17.829 4.685 1.00 94.44 159 GLY A CA 1
ATOM 1207 C C . GLY A 1 159 ? -4.872 -17.888 5.546 1.00 94.44 159 GLY A C 1
ATOM 1208 O O . GLY A 1 159 ? -4.436 -16.844 6.038 1.00 94.44 159 GLY A O 1
ATOM 1209 N N . PRO A 1 160 ? -4.225 -19.062 5.665 1.00 95.62 160 PRO A N 1
ATOM 1210 C CA . PRO A 1 160 ? -2.997 -19.219 6.448 1.00 95.62 160 PRO A CA 1
ATOM 1211 C C . PRO A 1 160 ? -1.825 -18.352 5.961 1.00 95.62 160 PRO A C 1
ATOM 1213 O O . PRO A 1 160 ? -1.017 -17.893 6.767 1.00 95.62 160 PRO A O 1
ATOM 1216 N N . ARG A 1 161 ? -1.732 -18.090 4.651 1.00 97.44 161 ARG A N 1
ATOM 1217 C CA . ARG A 1 161 ? -0.664 -17.266 4.056 1.00 97.44 161 ARG A CA 1
ATOM 1218 C C . ARG A 1 161 ? -0.846 -15.791 4.394 1.00 97.44 161 ARG A C 1
ATOM 1220 O O . ARG A 1 161 ? 0.106 -15.135 4.809 1.00 97.44 161 ARG A O 1
ATOM 1227 N N . ILE A 1 162 ? -2.080 -15.295 4.304 1.00 97.75 162 ILE A N 1
ATOM 1228 C CA . ILE A 1 162 ? -2.438 -13.936 4.730 1.00 97.75 162 ILE A CA 1
ATOM 1229 C C . ILE A 1 162 ? -2.172 -13.765 6.231 1.00 97.75 162 ILE A C 1
ATOM 1231 O O . ILE A 1 162 ? -1.563 -12.781 6.641 1.00 97.75 162 ILE A O 1
ATOM 1235 N N . GLU A 1 163 ? -2.561 -14.739 7.057 1.00 97.12 163 GLU A N 1
ATOM 1236 C CA . GLU A 1 163 ? -2.310 -14.707 8.505 1.00 97.12 163 GLU A CA 1
ATOM 1237 C C . GLU A 1 163 ? -0.809 -14.713 8.838 1.00 97.12 163 GLU A C 1
ATOM 1239 O O . GLU A 1 163 ? -0.374 -13.964 9.716 1.00 97.12 163 GLU A O 1
ATOM 1244 N N . LYS A 1 164 ? 0.006 -15.478 8.099 1.00 98.12 164 LYS A N 1
ATOM 1245 C CA . LYS A 1 164 ? 1.472 -15.455 8.219 1.00 98.12 164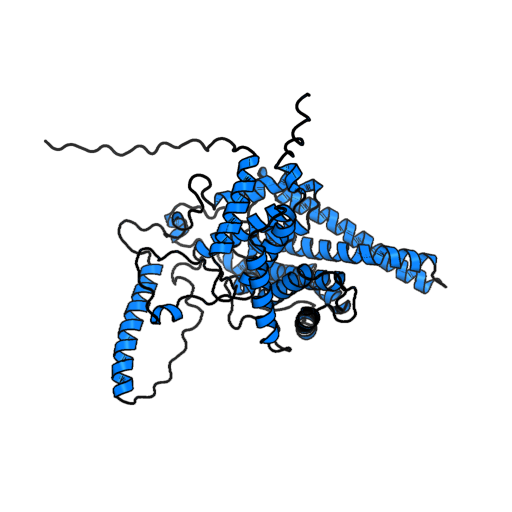 LYS A CA 1
ATOM 1246 C C . LYS A 1 164 ? 2.043 -14.069 7.905 1.00 98.12 164 LYS A C 1
ATOM 1248 O O . LYS A 1 164 ? 2.865 -13.570 8.670 1.00 98.12 164 LYS A O 1
ATOM 1253 N N . LEU A 1 165 ? 1.595 -13.433 6.823 1.00 98.56 165 LEU A N 1
ATOM 1254 C CA . LEU A 1 165 ? 2.034 -12.088 6.433 1.00 98.56 165 LEU A CA 1
ATOM 1255 C C . LEU A 1 165 ? 1.633 -11.017 7.452 1.00 98.56 165 LEU A C 1
ATOM 1257 O O . LEU A 1 165 ? 2.469 -10.204 7.844 1.00 98.56 165 LEU A O 1
ATOM 1261 N N . ILE A 1 166 ? 0.390 -11.051 7.943 1.00 98.50 166 ILE A N 1
ATOM 1262 C CA . ILE A 1 166 ? -0.056 -10.176 9.038 1.00 98.50 166 ILE A CA 1
ATOM 1263 C C . ILE A 1 166 ? 0.864 -10.366 10.242 1.00 98.50 166 ILE A C 1
ATOM 1265 O O . ILE A 1 166 ? 1.384 -9.391 10.785 1.00 98.50 166 ILE A O 1
ATOM 1269 N N . LYS A 1 167 ? 1.134 -11.620 10.627 1.00 98.38 167 LYS A N 1
ATOM 1270 C CA . LYS A 1 167 ? 1.958 -11.901 11.799 1.00 98.38 167 LYS A CA 1
ATOM 1271 C C . LYS A 1 167 ? 3.388 -11.385 11.655 1.00 98.38 167 LYS A C 1
ATOM 1273 O O . LYS A 1 167 ? 3.929 -10.860 12.627 1.00 98.38 167 LYS A O 1
ATOM 1278 N N . LYS A 1 168 ? 3.981 -11.480 10.460 1.00 98.31 168 LYS A N 1
ATOM 1279 C CA . LYS A 1 168 ? 5.289 -10.878 10.165 1.00 98.31 168 LYS A CA 1
ATOM 1280 C C . LYS A 1 168 ? 5.283 -9.372 10.449 1.00 98.31 168 LYS A C 1
ATOM 1282 O O . LYS A 1 168 ? 6.190 -8.897 11.133 1.00 98.31 168 LYS A O 1
ATOM 1287 N N . PHE A 1 169 ? 4.264 -8.634 9.997 1.00 98.50 169 PHE A N 1
ATOM 1288 C CA . PHE A 1 169 ? 4.138 -7.196 10.276 1.00 98.50 169 PHE A CA 1
ATOM 1289 C C . PHE A 1 169 ? 3.955 -6.896 11.765 1.00 98.50 169 PHE A C 1
ATOM 1291 O O . PHE A 1 169 ? 4.607 -5.990 12.283 1.00 98.50 169 PHE A O 1
ATOM 1298 N N . GLU A 1 170 ? 3.111 -7.652 12.468 1.00 98.12 170 GLU A N 1
ATOM 1299 C CA . GLU A 1 170 ? 2.892 -7.460 13.909 1.00 98.12 170 GLU A CA 1
ATOM 1300 C C . GLU A 1 170 ? 4.173 -7.700 14.722 1.00 98.12 170 GLU A C 1
ATOM 1302 O O . GLU A 1 170 ? 4.484 -6.930 15.627 1.00 98.12 170 GLU A O 1
ATOM 1307 N N . LEU A 1 171 ? 4.933 -8.752 14.398 1.00 97.81 171 LEU A N 1
ATOM 1308 C CA . LEU A 1 171 ? 6.172 -9.102 15.103 1.00 97.81 171 LEU A CA 1
ATOM 1309 C C . LEU A 1 171 ? 7.302 -8.098 14.858 1.00 97.81 171 LEU A C 1
ATOM 1311 O O . LEU A 1 171 ? 8.141 -7.898 15.734 1.00 97.81 171 LEU A O 1
ATOM 1315 N N . ASN A 1 172 ? 7.335 -7.486 13.674 1.00 97.88 172 ASN A N 1
ATOM 1316 C CA . ASN A 1 172 ? 8.428 -6.616 13.245 1.00 97.88 172 ASN A CA 1
ATOM 1317 C C . ASN A 1 172 ? 8.098 -5.117 13.336 1.00 97.88 172 ASN A C 1
ATOM 1319 O O . ASN A 1 172 ? 8.926 -4.289 12.943 1.00 97.88 172 ASN A O 1
ATOM 1323 N N . GLN A 1 173 ? 6.920 -4.739 13.849 1.00 98.25 173 GLN A N 1
ATOM 1324 C CA . GLN A 1 173 ? 6.590 -3.332 14.071 1.00 98.25 173 GLN A CA 1
ATOM 1325 C C . GLN A 1 173 ? 7.498 -2.736 15.153 1.00 98.25 173 GLN A C 1
ATOM 1327 O O . GLN A 1 173 ? 7.603 -3.250 16.268 1.00 98.25 173 GLN A O 1
ATOM 1332 N N . LYS A 1 174 ? 8.156 -1.617 14.839 1.00 97.62 174 LYS A N 1
ATOM 1333 C CA . LYS A 1 174 ? 8.971 -0.887 15.817 1.00 97.62 174 LYS A CA 1
ATOM 1334 C C . LYS A 1 174 ? 8.076 -0.226 16.878 1.00 97.62 174 LYS A C 1
ATOM 1336 O O . LYS A 1 174 ? 6.924 0.091 16.581 1.00 97.62 174 LYS A O 1
ATOM 1341 N N . PRO A 1 175 ? 8.594 0.103 18.079 1.00 97.50 175 PRO A N 1
ATOM 1342 C CA . PRO A 1 175 ? 7.806 0.749 19.139 1.00 97.50 175 PRO A CA 1
ATOM 1343 C C . PRO A 1 175 ? 7.116 2.056 18.725 1.00 97.50 175 PRO A C 1
ATOM 1345 O O . PRO A 1 175 ? 6.119 2.451 19.323 1.00 97.50 175 PRO A O 1
ATOM 1348 N N . GLN A 1 176 ? 7.646 2.747 17.713 1.00 96.62 176 GLN A N 1
ATOM 1349 C CA . GLN A 1 176 ? 7.070 3.979 17.179 1.00 96.62 176 GLN A CA 1
ATOM 1350 C C . GLN A 1 176 ? 5.999 3.736 16.105 1.00 96.62 176 GLN A C 1
ATOM 1352 O O . GLN A 1 176 ? 5.303 4.683 15.759 1.00 96.62 176 GLN A O 1
ATOM 1357 N N . GLY A 1 177 ? 5.850 2.510 15.590 1.00 97.38 177 GLY A N 1
ATOM 1358 C CA . GLY A 1 177 ? 4.792 2.122 14.650 1.00 97.38 177 GLY A CA 1
ATOM 1359 C C . GLY A 1 177 ? 5.207 1.822 13.221 1.00 97.38 177 GLY A C 1
ATOM 1360 O O . GLY A 1 177 ? 4.364 1.365 12.455 1.00 97.38 177 GLY A O 1
ATOM 1361 N N . TYR A 1 178 ? 6.459 2.074 12.852 1.00 96.88 178 TYR A N 1
ATOM 1362 C CA . TYR A 1 178 ? 6.948 1.877 11.488 1.00 96.88 178 TYR A CA 1
ATOM 1363 C C . TYR A 1 178 ? 7.585 0.508 11.273 1.00 96.88 178 TYR A C 1
ATOM 1365 O O . TYR A 1 178 ? 7.877 -0.220 12.229 1.00 96.88 178 TYR A O 1
ATOM 1373 N N . TRP A 1 179 ? 7.823 0.198 10.000 1.00 96.12 179 TRP A N 1
ATOM 1374 C CA . TRP A 1 179 ? 8.580 -0.963 9.558 1.00 96.12 179 TRP A CA 1
ATOM 1375 C C . TRP A 1 179 ? 9.742 -0.529 8.675 1.00 96.12 179 TRP A C 1
ATOM 1377 O O . TRP A 1 179 ? 9.592 0.329 7.809 1.00 96.12 179 TRP A O 1
ATOM 1387 N N . GLY A 1 180 ? 10.876 -1.193 8.864 1.00 86.62 180 GLY A N 1
ATOM 1388 C CA . GLY A 1 180 ? 12.041 -1.054 7.997 1.00 86.62 180 GLY A CA 1
ATOM 1389 C C . GLY A 1 180 ? 12.847 0.203 8.246 1.00 86.62 180 GLY A C 1
ATOM 1390 O O . GLY A 1 180 ? 12.399 1.151 8.878 1.00 86.62 180 GLY A O 1
ATOM 1391 N N . ASP A 1 181 ? 14.063 0.161 7.725 1.00 78.69 181 ASP A N 1
ATOM 1392 C CA . ASP A 1 181 ? 15.020 1.252 7.720 1.00 78.69 181 ASP A CA 1
ATOM 1393 C C . ASP A 1 181 ? 15.621 1.325 6.307 1.00 78.69 181 ASP A C 1
ATOM 1395 O O . ASP A 1 181 ? 15.657 0.327 5.586 1.00 78.69 181 ASP A O 1
ATOM 1399 N N . GLY A 1 182 ? 16.124 2.492 5.905 1.00 66.50 182 GLY A N 1
ATOM 1400 C CA . GLY A 1 182 ? 17.100 2.558 4.812 1.00 66.50 182 GLY A CA 1
ATOM 1401 C C . GLY A 1 182 ? 16.583 2.661 3.372 1.00 66.50 182 GLY A C 1
ATOM 1402 O O . GLY A 1 182 ? 17.416 2.605 2.471 1.00 66.50 182 GLY A O 1
ATOM 1403 N N . ALA A 1 183 ? 15.287 2.897 3.122 1.00 79.56 183 ALA A N 1
ATOM 1404 C CA . ALA A 1 183 ? 14.839 3.257 1.770 1.00 79.56 183 ALA A CA 1
ATOM 1405 C C . ALA A 1 183 ? 15.572 4.520 1.277 1.00 79.56 183 ALA A C 1
ATOM 1407 O O . ALA A 1 183 ? 15.771 5.478 2.035 1.00 79.56 183 ALA A O 1
ATOM 1408 N N . TYR A 1 184 ? 15.995 4.532 0.014 1.00 75.31 184 TYR A N 1
ATOM 1409 C CA . TYR A 1 184 ? 16.814 5.621 -0.523 1.00 75.31 184 TYR A CA 1
ATOM 1410 C C . TYR A 1 184 ? 16.005 6.816 -1.029 1.00 75.31 184 TYR A C 1
ATOM 1412 O O . TYR A 1 184 ? 16.614 7.865 -1.220 1.00 75.31 184 TYR A O 1
ATOM 1420 N N . ASN A 1 185 ? 14.689 6.686 -1.239 1.00 80.88 185 ASN A N 1
ATOM 1421 C CA . ASN A 1 185 ? 13.883 7.775 -1.794 1.00 80.88 185 ASN A CA 1
ATOM 1422 C C . ASN A 1 185 ? 12.599 8.054 -1.003 1.00 80.88 185 ASN A C 1
ATOM 1424 O O . ASN A 1 185 ? 12.480 9.116 -0.400 1.00 80.88 185 ASN A O 1
ATOM 1428 N N . SER A 1 186 ? 11.658 7.109 -0.954 1.00 88.88 186 SER A N 1
ATOM 1429 C CA . SER A 1 186 ? 10.307 7.367 -0.425 1.00 88.88 186 SER A CA 1
ATOM 1430 C C . SER A 1 186 ? 9.839 6.277 0.542 1.00 88.88 186 SER A C 1
ATOM 1432 O O . SER A 1 186 ? 8.868 5.571 0.250 1.00 88.88 186 SER A O 1
ATOM 1434 N N . PRO A 1 187 ? 10.506 6.120 1.704 1.00 92.00 187 PRO A N 1
ATOM 1435 C CA . PRO A 1 187 ? 10.132 5.125 2.713 1.00 92.00 187 PRO A CA 1
ATOM 1436 C C . PRO A 1 187 ? 8.671 5.241 3.164 1.00 92.00 187 PRO A C 1
ATOM 1438 O O . PRO A 1 187 ? 8.042 4.234 3.498 1.00 92.00 187 PRO A O 1
ATOM 1441 N N . LEU A 1 188 ? 8.102 6.453 3.178 1.00 94.81 188 LEU A N 1
ATOM 1442 C CA . LEU A 1 188 ? 6.731 6.642 3.643 1.00 94.81 188 LEU A CA 1
ATOM 1443 C C . LEU A 1 188 ? 5.691 6.042 2.682 1.00 94.81 188 LEU A C 1
ATOM 1445 O O . LEU A 1 188 ? 4.630 5.621 3.143 1.00 94.81 188 LEU A O 1
ATOM 1449 N N . LEU A 1 189 ? 5.994 5.932 1.381 1.00 94.38 189 LEU A N 1
ATOM 1450 C CA . LEU A 1 189 ? 5.125 5.242 0.419 1.00 94.38 189 LEU A CA 1
ATOM 1451 C C . LEU A 1 189 ? 5.036 3.744 0.724 1.00 94.38 189 LEU A C 1
ATOM 1453 O O . LEU A 1 189 ? 3.929 3.208 0.788 1.00 94.38 189 LEU A O 1
ATOM 1457 N N . GLY A 1 190 ? 6.171 3.079 0.964 1.00 95.06 190 GLY A N 1
ATOM 1458 C CA . GLY A 1 190 ? 6.178 1.660 1.325 1.00 95.06 190 GLY A CA 1
ATOM 1459 C C . GLY A 1 190 ? 5.471 1.392 2.651 1.00 95.06 190 GLY A C 1
ATOM 1460 O O . GLY A 1 190 ? 4.685 0.450 2.755 1.00 95.06 190 GLY A O 1
ATOM 1461 N N . HIS A 1 191 ? 5.649 2.275 3.640 1.00 97.56 191 HIS A N 1
ATOM 1462 C CA . HIS A 1 191 ? 4.901 2.203 4.899 1.00 97.56 191 HIS A CA 1
ATOM 1463 C C . HIS A 1 191 ? 3.391 2.381 4.696 1.00 97.56 191 HIS A C 1
ATOM 1465 O O . HIS A 1 191 ? 2.599 1.611 5.240 1.00 97.56 191 HIS A O 1
ATOM 1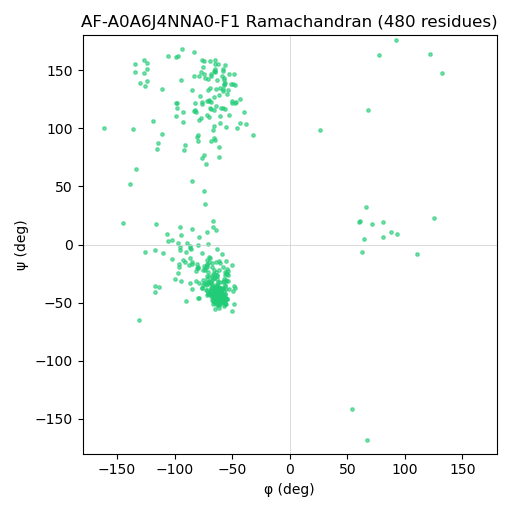471 N N . ALA A 1 192 ? 2.966 3.372 3.906 1.00 97.62 192 ALA A N 1
ATOM 1472 C CA . ALA A 1 192 ? 1.549 3.582 3.610 1.00 97.62 192 ALA A CA 1
ATOM 1473 C C . ALA A 1 192 ? 0.930 2.386 2.870 1.00 97.62 192 ALA A C 1
ATOM 1475 O O . ALA A 1 192 ? -0.213 2.023 3.152 1.00 97.62 192 ALA A O 1
ATOM 1476 N N . LEU A 1 193 ? 1.689 1.734 1.984 1.00 97.38 193 LEU A N 1
ATOM 1477 C CA . LEU A 1 193 ? 1.255 0.506 1.325 1.00 97.38 193 LEU A CA 1
ATOM 1478 C C . LEU A 1 193 ? 1.094 -0.656 2.315 1.00 97.38 193 LEU A C 1
ATOM 1480 O O . LEU A 1 193 ? 0.110 -1.384 2.229 1.00 97.38 193 LEU A O 1
ATOM 1484 N N . ALA A 1 194 ? 1.996 -0.802 3.290 1.00 98.00 194 ALA A N 1
ATOM 1485 C CA . ALA A 1 194 ? 1.858 -1.804 4.349 1.00 98.00 194 ALA A CA 1
ATOM 1486 C C . ALA A 1 194 ? 0.607 -1.565 5.214 1.00 98.00 194 ALA A C 1
ATOM 1488 O O . ALA A 1 194 ? -0.150 -2.501 5.479 1.00 98.00 194 ALA A O 1
ATOM 1489 N N . VAL A 1 195 ? 0.338 -0.308 5.598 1.00 98.38 195 VAL A N 1
ATOM 1490 C CA . VAL A 1 195 ? -0.907 0.063 6.299 1.00 98.38 195 VAL A CA 1
ATOM 1491 C C . VAL A 1 195 ? -2.122 -0.313 5.460 1.00 98.38 195 VAL A C 1
ATOM 1493 O O . VAL A 1 195 ? -3.068 -0.902 5.979 1.00 98.38 195 VAL A O 1
ATOM 1496 N N . TRP A 1 196 ? -2.094 -0.023 4.160 1.00 97.75 196 TRP A N 1
ATOM 1497 C CA . TRP A 1 196 ? -3.180 -0.403 3.270 1.00 97.75 196 TRP A CA 1
ATOM 1498 C C . TRP A 1 196 ? -3.370 -1.914 3.185 1.00 97.75 196 TRP A C 1
ATOM 1500 O O . TRP A 1 196 ? -4.490 -2.379 3.383 1.00 97.75 196 TRP A O 1
ATOM 1510 N N . ALA A 1 197 ? -2.310 -2.686 2.979 1.00 98.12 197 ALA A N 1
ATOM 1511 C CA . ALA A 1 197 ? -2.391 -4.140 2.916 1.00 98.12 197 ALA A CA 1
ATOM 1512 C C . ALA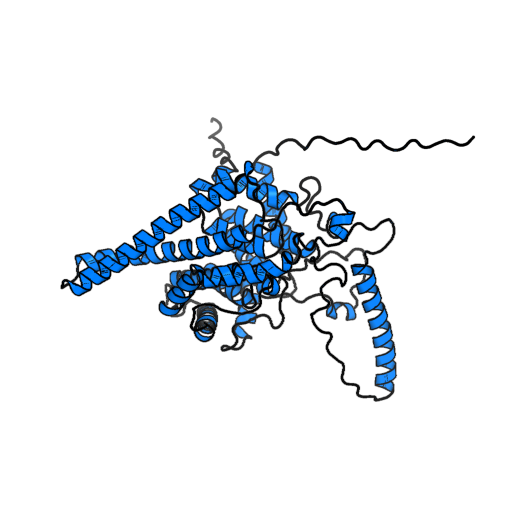 A 1 197 ? -3.016 -4.745 4.192 1.00 98.12 197 ALA A C 1
ATOM 1514 O O . ALA A 1 197 ? -3.901 -5.599 4.110 1.00 98.12 197 ALA A O 1
ATOM 1515 N N . LEU A 1 198 ? -2.630 -4.249 5.374 1.00 98.38 198 LEU A N 1
ATOM 1516 C CA . LEU A 1 198 ? -3.204 -4.669 6.658 1.00 98.38 198 LEU A CA 1
ATOM 1517 C C . LEU A 1 198 ? -4.682 -4.273 6.797 1.00 98.38 198 LEU A C 1
ATOM 1519 O O . LEU A 1 198 ? -5.505 -5.083 7.221 1.00 98.38 198 LEU A O 1
ATOM 1523 N N . GLU A 1 199 ? -5.045 -3.049 6.415 1.00 97.56 199 GLU A N 1
ATOM 1524 C CA . GLU A 1 199 ? -6.438 -2.590 6.429 1.00 97.56 199 GLU A CA 1
ATOM 1525 C C . GLU A 1 199 ? -7.306 -3.383 5.436 1.00 97.56 199 GLU A C 1
ATOM 1527 O O . GLU A 1 199 ? -8.442 -3.741 5.750 1.00 97.56 199 GLU A O 1
ATOM 1532 N N . ALA A 1 200 ? -6.778 -3.714 4.255 1.00 95.62 200 ALA A N 1
ATOM 1533 C CA . ALA A 1 200 ? -7.450 -4.555 3.268 1.00 95.62 200 ALA A CA 1
ATOM 1534 C C . ALA A 1 200 ? -7.708 -5.963 3.823 1.00 95.62 200 ALA A C 1
ATOM 1536 O O . ALA A 1 200 ? -8.849 -6.433 3.796 1.00 95.62 200 ALA A O 1
ATOM 1537 N N . ALA A 1 201 ? -6.695 -6.596 4.422 1.00 96.31 201 ALA A N 1
ATOM 1538 C CA . ALA A 1 201 ? -6.841 -7.902 5.059 1.00 96.31 201 ALA A CA 1
ATOM 1539 C C . ALA A 1 201 ? -7.852 -7.877 6.223 1.00 96.31 201 ALA A C 1
ATOM 1541 O O . ALA A 1 201 ? -8.705 -8.764 6.327 1.00 96.31 201 ALA A O 1
ATOM 1542 N N . SER A 1 202 ? -7.820 -6.830 7.054 1.00 95.75 202 SER A N 1
ATOM 1543 C CA . SER A 1 202 ? -8.785 -6.615 8.142 1.00 95.75 202 SER A CA 1
ATOM 1544 C C . SER A 1 202 ? -10.223 -6.536 7.618 1.00 95.75 202 SER A C 1
ATOM 1546 O O . SER A 1 202 ? -11.106 -7.262 8.087 1.00 95.75 202 SER A O 1
ATOM 1548 N N . ARG A 1 203 ? -10.466 -5.744 6.564 1.00 93.69 203 ARG A N 1
ATOM 1549 C CA . ARG A 1 203 ? -11.793 -5.626 5.928 1.00 93.69 203 ARG A CA 1
ATOM 1550 C C . ARG A 1 203 ? -12.286 -6.930 5.302 1.00 93.69 203 ARG A C 1
ATOM 1552 O O . ARG A 1 203 ? -13.497 -7.133 5.225 1.00 93.69 203 ARG A O 1
ATOM 1559 N N . LYS A 1 204 ? -11.378 -7.814 4.882 1.00 92.44 204 LYS A N 1
ATOM 1560 C CA . LYS A 1 204 ? -11.688 -9.166 4.378 1.00 92.44 204 LYS A CA 1
ATOM 1561 C C . LYS A 1 204 ? -11.950 -10.180 5.502 1.00 92.44 204 LYS A C 1
ATOM 1563 O O . LYS A 1 204 ? -12.281 -11.333 5.228 1.00 92.44 204 LYS A O 1
ATOM 1568 N N . GLY A 1 205 ? -11.862 -9.750 6.763 1.00 93.25 205 GLY A N 1
ATOM 1569 C CA . GLY A 1 205 ? -12.173 -10.545 7.949 1.00 93.25 205 GLY A CA 1
ATOM 1570 C C . GLY A 1 205 ? -10.967 -11.254 8.564 1.00 93.25 205 GLY A C 1
ATOM 1571 O O . GLY A 1 205 ? -11.151 -12.086 9.454 1.00 93.25 205 GLY A O 1
ATOM 1572 N N . HIS A 1 206 ? -9.742 -10.965 8.116 1.00 94.50 206 HIS A N 1
ATOM 1573 C CA . HIS A 1 206 ? -8.549 -11.460 8.800 1.00 94.50 206 HIS A CA 1
ATOM 1574 C C . HIS A 1 206 ? -8.322 -10.689 10.099 1.00 94.50 206 HIS A C 1
ATOM 1576 O O . HIS A 1 206 ? -8.568 -9.487 10.188 1.00 94.50 206 HIS A O 1
ATOM 1582 N N . LYS A 1 207 ? -7.847 -11.390 11.129 1.00 95.44 207 LYS A N 1
ATOM 1583 C CA . LYS A 1 207 ? -7.549 -10.771 12.417 1.00 95.44 207 LYS A CA 1
ATOM 1584 C C . LYS A 1 207 ? -6.231 -10.008 12.312 1.00 95.44 207 LYS A C 1
ATOM 1586 O O . LYS A 1 207 ? -5.176 -10.626 12.252 1.00 95.44 207 LYS A O 1
ATOM 1591 N N . VAL A 1 208 ? -6.323 -8.686 12.328 1.00 97.31 208 VAL A N 1
ATOM 1592 C CA . VAL A 1 208 ? -5.185 -7.772 12.458 1.00 97.31 208 VAL A CA 1
ATOM 1593 C C . VAL A 1 208 ? -5.280 -7.102 13.821 1.00 97.31 208 VAL A C 1
ATOM 1595 O O . VAL A 1 208 ? -6.367 -6.657 14.203 1.00 97.31 208 VAL A O 1
ATOM 1598 N N . ASP A 1 209 ? -4.179 -7.033 14.569 1.00 97.88 209 ASP A N 1
ATOM 1599 C CA . ASP A 1 209 ? -4.152 -6.280 15.823 1.00 97.88 209 ASP A CA 1
ATOM 1600 C C . ASP A 1 209 ? -4.492 -4.787 15.576 1.00 97.88 209 ASP A C 1
ATOM 1602 O O . ASP A 1 209 ? -3.749 -4.078 14.886 1.00 97.88 209 ASP A O 1
ATOM 1606 N N . PRO A 1 210 ? -5.597 -4.258 16.143 1.00 96.00 210 PRO A N 1
ATOM 1607 C CA . PRO A 1 210 ? -5.968 -2.854 15.968 1.00 96.00 210 PRO A CA 1
ATOM 1608 C C . PRO A 1 210 ? -4.933 -1.885 16.561 1.00 96.00 210 PRO A C 1
ATOM 1610 O O . PRO A 1 210 ? -4.822 -0.749 16.095 1.00 96.00 210 PRO A O 1
ATOM 1613 N N . GLY A 1 211 ? -4.163 -2.309 17.568 1.00 97.19 211 GLY A N 1
ATOM 1614 C CA . GLY A 1 211 ? -3.062 -1.534 18.132 1.00 97.19 211 GLY A CA 1
ATOM 1615 C C . GLY A 1 211 ? -1.943 -1.305 17.119 1.00 97.19 211 GLY A C 1
ATOM 1616 O O . GLY A 1 211 ? -1.432 -0.185 17.028 1.00 97.19 211 GLY A O 1
ATOM 1617 N N . VAL A 1 212 ? -1.637 -2.322 16.306 1.00 98.06 212 VAL A N 1
ATOM 1618 C CA . VAL A 1 212 ? -0.628 -2.258 15.238 1.00 98.06 212 VAL A CA 1
ATOM 1619 C C . VAL A 1 212 ? -1.047 -1.263 14.159 1.00 98.06 212 VAL A C 1
ATOM 1621 O O . VAL A 1 212 ? -0.281 -0.348 13.847 1.00 98.06 212 VAL A O 1
ATOM 1624 N N . LEU A 1 213 ? -2.283 -1.364 13.656 1.00 97.44 213 LEU A N 1
ATOM 1625 C CA . LEU A 1 213 ? -2.835 -0.419 12.675 1.00 97.44 213 LEU A CA 1
ATOM 1626 C C . LEU A 1 213 ? -2.855 1.018 13.208 1.00 97.44 213 LEU A C 1
ATOM 1628 O O . LEU A 1 213 ? -2.396 1.948 12.541 1.00 97.44 213 LEU A O 1
ATOM 1632 N N . ALA A 1 214 ? -3.331 1.207 14.441 1.00 96.56 214 ALA A N 1
ATOM 1633 C CA . ALA A 1 214 ? -3.414 2.528 15.048 1.00 96.56 214 ALA A CA 1
ATOM 1634 C C . ALA A 1 214 ? -2.028 3.161 15.246 1.00 96.56 214 ALA A C 1
ATOM 1636 O O . ALA A 1 214 ? -1.866 4.365 15.040 1.00 96.56 214 ALA A O 1
ATOM 1637 N N . LEU A 1 215 ? -1.027 2.379 15.654 1.00 98.00 215 LEU A N 1
ATOM 1638 C CA . LEU A 1 215 ? 0.337 2.867 15.837 1.00 98.00 215 LEU A CA 1
ATOM 1639 C C . LEU A 1 215 ? 1.000 3.196 14.489 1.00 98.00 215 LEU A C 1
ATOM 1641 O O . LEU A 1 215 ? 1.588 4.271 14.359 1.00 98.00 215 LEU A O 1
ATOM 1645 N N . ALA A 1 216 ? 0.819 2.349 13.473 1.00 98.25 216 ALA A N 1
ATOM 1646 C CA . ALA A 1 216 ? 1.339 2.577 12.125 1.00 98.25 216 ALA A CA 1
ATOM 1647 C C . ALA A 1 216 ? 0.729 3.814 11.454 1.00 98.25 216 ALA A C 1
ATOM 1649 O O . ALA A 1 216 ? 1.451 4.620 10.859 1.00 98.25 216 ALA A O 1
ATOM 1650 N N . GLY A 1 217 ? -0.587 3.999 11.583 1.00 97.56 217 GLY A N 1
ATOM 1651 C CA . GLY A 1 217 ? -1.277 5.178 11.067 1.00 97.56 217 GLY A CA 1
ATOM 1652 C C . GLY A 1 217 ? -0.843 6.462 11.777 1.00 97.56 217 GLY A C 1
ATOM 1653 O O . GLY A 1 217 ? -0.584 7.473 11.124 1.00 97.56 217 GLY A O 1
ATOM 1654 N N . ARG A 1 218 ? -0.687 6.425 13.111 1.00 97.81 218 ARG A N 1
ATOM 1655 C CA . ARG A 1 218 ? -0.171 7.573 13.878 1.00 97.81 218 ARG A CA 1
ATOM 1656 C C . ARG A 1 218 ? 1.233 7.966 13.444 1.00 97.81 218 ARG A C 1
ATOM 1658 O O . ARG A 1 218 ? 1.478 9.158 13.281 1.00 97.81 218 ARG A O 1
ATOM 1665 N N . TRP A 1 219 ? 2.126 6.994 13.256 1.00 97.81 219 TRP A N 1
ATOM 1666 C CA . TRP A 1 219 ? 3.481 7.269 12.786 1.00 97.81 219 TRP A CA 1
ATOM 1667 C C . TRP A 1 219 ? 3.464 7.948 11.417 1.00 97.81 219 TRP A C 1
ATOM 1669 O O . TRP A 1 219 ? 4.043 9.017 11.273 1.00 97.81 219 T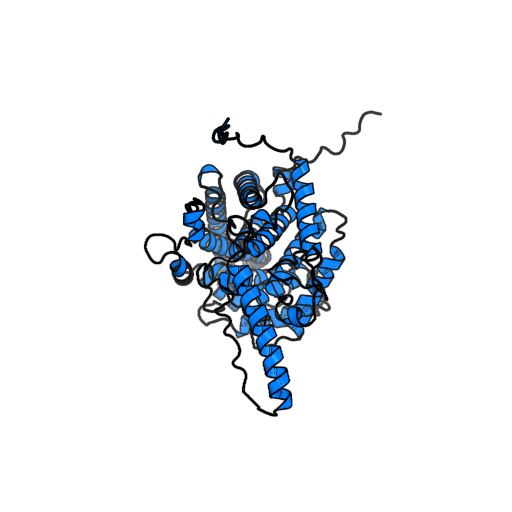RP A O 1
ATOM 1679 N N . ALA A 1 220 ? 2.725 7.408 10.444 1.00 97.12 220 ALA A N 1
ATOM 1680 C CA . ALA A 1 220 ? 2.687 7.961 9.087 1.00 97.12 220 ALA A CA 1
ATOM 1681 C C . ALA A 1 220 ? 2.220 9.432 9.034 1.00 97.12 220 ALA A C 1
ATOM 1683 O O . ALA A 1 220 ? 2.663 10.227 8.199 1.00 97.12 220 ALA A O 1
ATOM 1684 N N . LEU A 1 221 ? 1.331 9.816 9.953 1.00 96.94 221 LEU A N 1
ATOM 1685 C CA . LEU A 1 221 ? 0.805 11.177 10.080 1.00 96.94 221 LEU A CA 1
ATOM 1686 C C . LEU A 1 221 ? 1.678 12.093 10.956 1.00 96.94 221 LEU A C 1
ATOM 1688 O O . LEU A 1 221 ? 1.375 13.279 11.094 1.00 96.94 221 LEU A O 1
ATOM 1692 N N . SER A 1 222 ? 2.757 11.579 11.545 1.00 97.06 222 SER A N 1
ATOM 1693 C CA . SER A 1 222 ? 3.606 12.312 12.480 1.00 97.06 222 SER A CA 1
ATOM 1694 C C . SER A 1 222 ? 4.656 13.182 11.774 1.00 97.06 222 SER A C 1
ATOM 1696 O O . SER A 1 222 ? 4.921 13.054 10.571 1.00 97.06 222 SER A O 1
ATOM 1698 N N . LYS A 1 223 ? 5.269 14.106 12.526 1.00 96.00 223 LYS A N 1
ATOM 1699 C CA . LYS A 1 223 ? 6.383 14.937 12.031 1.00 96.00 223 LYS A CA 1
ATOM 1700 C C . LYS A 1 223 ? 7.661 14.119 11.870 1.00 96.00 223 LYS A C 1
ATOM 1702 O O . LYS A 1 223 ? 8.487 14.435 11.021 1.00 96.00 223 LYS A O 1
ATOM 1707 N N . GLU A 1 224 ? 7.827 13.083 12.681 1.00 94.94 224 GLU A N 1
ATOM 1708 C CA . GLU A 1 224 ? 8.968 12.174 12.654 1.00 94.94 224 GLU A CA 1
ATOM 1709 C C . GLU A 1 224 ? 8.998 11.389 11.340 1.00 94.94 224 GLU A C 1
ATOM 1711 O O . GLU A 1 224 ? 10.041 11.377 10.692 1.00 94.94 224 GLU A O 1
ATOM 1716 N N . ALA A 1 225 ? 7.863 10.840 10.888 1.00 94.25 225 ALA A N 1
ATOM 1717 C CA . ALA A 1 225 ? 7.776 10.188 9.578 1.00 94.25 225 ALA A CA 1
ATOM 1718 C C . ALA A 1 225 ? 8.120 11.147 8.431 1.00 94.25 225 ALA A C 1
ATOM 1720 O O . ALA A 1 225 ? 8.888 10.795 7.544 1.00 94.25 225 ALA A O 1
ATOM 1721 N N . GLN A 1 226 ? 7.635 12.392 8.483 1.00 92.31 226 GLN A N 1
ATOM 1722 C CA . GLN A 1 226 ? 7.979 13.408 7.482 1.00 92.31 226 GLN A CA 1
ATOM 1723 C C . GLN A 1 226 ? 9.472 13.738 7.460 1.00 92.31 226 GLN A C 1
ATOM 1725 O O . GLN A 1 226 ? 10.044 13.912 6.390 1.00 92.31 226 GLN A O 1
ATOM 1730 N N . ARG A 1 227 ? 10.114 13.838 8.630 1.00 91.06 227 ARG A N 1
ATOM 1731 C CA . ARG A 1 227 ? 11.564 14.061 8.717 1.00 91.06 227 ARG A CA 1
ATOM 1732 C C . ARG A 1 227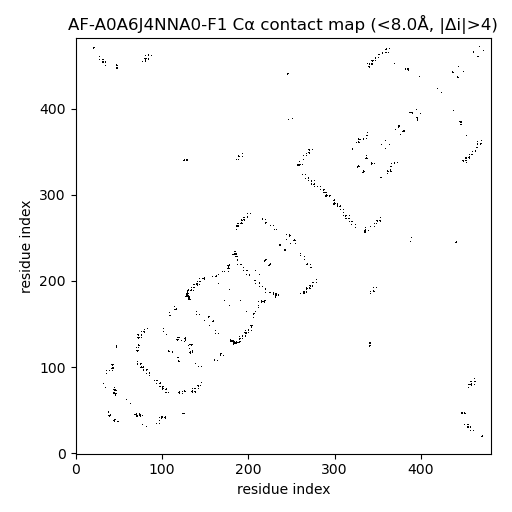 ? 12.345 12.866 8.182 1.00 91.06 227 ARG A C 1
ATOM 1734 O O . ARG A 1 227 ? 13.342 13.078 7.504 1.00 91.06 227 ARG A O 1
ATOM 1741 N N . ALA A 1 228 ? 11.903 11.644 8.478 1.00 89.00 228 ALA A N 1
ATOM 1742 C CA . ALA A 1 228 ? 12.527 10.427 7.969 1.00 89.00 228 ALA A CA 1
ATOM 1743 C C . ALA A 1 228 ? 12.434 10.349 6.436 1.00 89.00 228 ALA A C 1
ATOM 1745 O O . ALA A 1 228 ? 13.438 10.100 5.772 1.00 89.00 228 ALA A O 1
ATOM 1746 N N . ASP A 1 229 ? 11.259 10.647 5.879 1.00 89.06 229 ASP A N 1
ATOM 1747 C CA . ASP A 1 229 ? 11.022 10.688 4.434 1.00 89.06 229 ASP A CA 1
ATOM 1748 C C . ASP A 1 229 ? 11.873 11.789 3.769 1.00 89.06 229 ASP A C 1
ATOM 1750 O O . ASP A 1 229 ? 12.593 11.523 2.809 1.00 89.06 229 ASP A O 1
ATOM 1754 N N . ALA A 1 230 ? 11.898 13.003 4.332 1.00 86.75 230 ALA A N 1
ATOM 1755 C CA . ALA A 1 230 ? 12.727 14.104 3.827 1.00 86.75 230 ALA A CA 1
ATOM 1756 C C . ALA A 1 230 ? 14.239 13.811 3.911 1.00 86.75 230 ALA A C 1
ATOM 1758 O O . ALA A 1 230 ? 15.002 14.200 3.028 1.00 86.75 230 ALA A O 1
ATOM 1759 N N . ALA A 1 231 ? 14.693 13.108 4.954 1.00 85.44 231 ALA A N 1
ATOM 1760 C CA . ALA A 1 231 ? 16.089 12.690 5.081 1.00 85.44 231 ALA A CA 1
ATOM 1761 C C . ALA A 1 231 ? 16.483 11.652 4.017 1.00 85.44 231 ALA A C 1
ATOM 1763 O O . ALA A 1 231 ? 17.619 11.674 3.539 1.00 85.44 231 ALA A O 1
ATOM 1764 N N . ALA A 1 232 ? 15.557 10.775 3.612 1.00 81.38 232 ALA A N 1
ATOM 1765 C CA . ALA A 1 232 ? 15.763 9.871 2.483 1.00 81.38 232 ALA A CA 1
ATOM 1766 C C . ALA A 1 232 ? 15.844 10.650 1.157 1.00 81.38 232 ALA A C 1
ATOM 1768 O O . ALA A 1 232 ? 16.795 10.454 0.399 1.00 81.38 232 ALA A O 1
ATOM 1769 N N . ALA A 1 233 ? 14.942 11.618 0.946 1.00 71.62 233 ALA A N 1
ATOM 1770 C CA . ALA A 1 233 ? 14.937 12.510 -0.221 1.00 71.62 233 ALA A CA 1
ATOM 1771 C C . ALA A 1 233 ? 16.252 13.285 -0.400 1.00 71.62 233 ALA A C 1
ATOM 1773 O O . ALA A 1 233 ? 16.714 13.513 -1.521 1.00 71.62 233 ALA A O 1
ATOM 1774 N N . GLY A 1 234 ? 16.879 13.674 0.717 1.00 55.19 234 GLY A N 1
ATOM 1775 C CA . GLY A 1 234 ? 18.119 14.449 0.760 1.00 55.19 234 GLY A CA 1
ATOM 1776 C C . GLY A 1 234 ? 19.279 13.842 -0.038 1.00 55.19 234 GLY A C 1
ATOM 1777 O O . GLY A 1 234 ? 20.168 14.578 -0.461 1.00 55.19 234 GLY A O 1
ATOM 1778 N N . LYS A 1 235 ? 19.250 12.533 -0.325 1.00 53.91 235 LYS A N 1
ATOM 1779 C CA . LYS A 1 235 ? 20.247 11.847 -1.169 1.00 53.91 235 LYS A CA 1
ATOM 1780 C C . LYS A 1 235 ? 20.228 12.306 -2.636 1.00 53.91 235 LYS A C 1
ATOM 1782 O O . LYS A 1 235 ? 21.247 12.176 -3.311 1.00 53.91 235 LYS A O 1
ATOM 1787 N N . TRP A 1 236 ? 19.120 12.883 -3.105 1.00 53.06 236 TRP A N 1
ATOM 1788 C CA . TRP A 1 236 ? 19.005 13.530 -4.420 1.00 53.06 236 TRP A CA 1
ATOM 1789 C C . TRP A 1 236 ? 19.212 15.050 -4.358 1.00 53.06 236 TRP A C 1
ATOM 1791 O O . TRP A 1 236 ? 19.539 15.663 -5.370 1.00 53.06 236 TRP A O 1
ATOM 1801 N N . GLN A 1 237 ? 19.078 15.657 -3.172 1.00 52.00 237 GLN A N 1
ATOM 1802 C CA . GLN A 1 237 ? 19.185 17.109 -2.957 1.00 52.00 237 GLN A CA 1
ATOM 1803 C C . GLN A 1 237 ? 20.579 17.583 -2.507 1.00 52.00 237 GLN A C 1
ATOM 1805 O O . GLN A 1 237 ? 20.803 18.785 -2.329 1.00 52.00 237 GLN A O 1
ATOM 1810 N N . THR A 1 238 ? 21.543 16.680 -2.304 1.00 44.72 238 THR A N 1
ATOM 1811 C CA . THR A 1 238 ? 22.902 17.060 -1.898 1.00 44.72 238 THR A CA 1
ATOM 1812 C C . THR A 1 238 ? 23.615 17.848 -3.000 1.00 44.72 238 THR A C 1
ATOM 1814 O O . THR A 1 238 ? 24.201 17.239 -3.892 1.00 44.72 238 THR A O 1
ATOM 1817 N N . LYS A 1 239 ? 23.605 19.188 -2.845 1.00 45.75 239 LYS A N 1
ATOM 1818 C CA . LYS A 1 239 ? 24.445 20.257 -3.454 1.00 45.75 239 LYS A CA 1
ATOM 1819 C C . LYS A 1 239 ? 23.697 21.391 -4.181 1.00 45.75 239 LYS A C 1
ATOM 1821 O O . LYS A 1 239 ? 24.301 22.067 -5.006 1.00 45.75 239 LYS A O 1
ATOM 1826 N N . GLY A 1 240 ? 22.422 21.665 -3.893 1.00 45.16 240 GLY A N 1
ATOM 1827 C CA . GLY A 1 240 ? 21.738 22.852 -4.460 1.00 45.16 240 GLY A CA 1
ATOM 1828 C C . GLY A 1 240 ? 21.567 22.836 -5.990 1.00 45.16 240 GLY A C 1
ATOM 1829 O O . GLY A 1 240 ? 21.064 23.787 -6.573 1.00 45.16 240 GLY A O 1
ATOM 1830 N N . ARG A 1 241 ? 21.958 21.732 -6.621 1.00 41.75 241 ARG A N 1
ATOM 1831 C CA . ARG A 1 241 ? 21.476 21.200 -7.886 1.00 41.75 241 ARG A CA 1
ATOM 1832 C C . ARG A 1 241 ? 21.175 19.744 -7.569 1.00 41.75 241 ARG A C 1
ATOM 1834 O O . ARG A 1 241 ? 21.943 19.130 -6.817 1.00 41.75 241 ARG A O 1
ATOM 1841 N N . GLY A 1 242 ? 20.068 19.209 -8.076 1.00 47.47 242 GLY A N 1
ATOM 1842 C CA . GLY A 1 242 ? 19.900 17.760 -8.089 1.00 47.47 242 GLY A CA 1
ATOM 1843 C C . GLY A 1 242 ? 21.175 17.136 -8.657 1.00 47.47 242 GLY A C 1
ATOM 1844 O O . GLY A 1 242 ? 21.858 17.762 -9.469 1.00 47.47 242 GLY A O 1
ATOM 1845 N N . LEU A 1 243 ? 21.560 15.953 -8.190 1.00 42.94 243 LEU A N 1
ATOM 1846 C CA . LEU A 1 243 ? 22.571 15.158 -8.884 1.00 42.94 243 LEU A CA 1
ATOM 1847 C C . LEU A 1 243 ? 22.015 14.846 -10.281 1.00 42.94 243 LEU A C 1
ATOM 1849 O O . LEU A 1 243 ? 21.410 13.797 -10.465 1.00 42.94 243 LEU A O 1
ATOM 1853 N N . VAL A 1 244 ? 22.173 15.772 -11.231 1.00 46.47 244 VAL A N 1
ATOM 1854 C CA . VAL A 1 244 ? 21.871 15.558 -12.640 1.00 46.47 244 VAL A CA 1
ATOM 1855 C C . VAL A 1 244 ? 22.981 14.638 -13.129 1.00 46.47 244 VAL A C 1
ATOM 1857 O O . VAL A 1 244 ? 24.152 15.027 -13.110 1.00 46.47 244 VAL A O 1
ATOM 1860 N N . PRO A 1 245 ? 22.685 13.377 -13.473 1.00 46.47 245 PRO A N 1
ATOM 1861 C CA . PRO A 1 245 ? 23.691 12.515 -14.063 1.00 46.47 245 PRO A CA 1
ATOM 1862 C C . PRO A 1 245 ? 24.254 13.197 -15.317 1.00 46.47 245 PRO A C 1
ATOM 1864 O O . PRO A 1 245 ? 23.495 13.751 -16.104 1.00 46.47 245 PRO A O 1
ATOM 1867 N N . GLU A 1 246 ? 25.564 13.123 -15.544 1.00 43.31 246 GLU A N 1
ATOM 1868 C CA . GLU A 1 246 ? 26.244 13.815 -16.655 1.00 43.31 246 GLU A CA 1
ATOM 1869 C C . GLU A 1 246 ? 25.631 13.511 -18.043 1.00 43.31 246 GLU A C 1
ATOM 1871 O O . GLU A 1 246 ? 25.705 14.315 -18.971 1.00 43.31 246 GLU A O 1
ATOM 1876 N N . TRP A 1 247 ? 24.988 12.347 -18.198 1.00 47.16 247 TRP A N 1
ATOM 1877 C CA . TRP A 1 247 ? 24.261 11.995 -19.417 1.00 47.16 247 TRP A CA 1
ATOM 1878 C C . TRP A 1 247 ? 22.965 12.795 -19.615 1.00 47.16 247 TRP A C 1
ATOM 1880 O O . TRP A 1 247 ? 22.631 13.066 -20.765 1.00 47.16 247 TRP A O 1
ATOM 1890 N N . LEU A 1 248 ? 22.260 13.184 -18.541 1.00 42.47 248 LEU A N 1
ATOM 1891 C CA . LEU A 1 248 ? 21.087 14.068 -18.609 1.00 42.47 248 LEU A CA 1
ATOM 1892 C C . LEU A 1 248 ? 21.508 15.468 -19.074 1.00 42.47 248 LEU A C 1
ATOM 1894 O O . LEU A 1 248 ? 20.914 15.998 -20.014 1.00 42.47 248 LEU A O 1
ATOM 1898 N N . GLU A 1 249 ? 22.592 16.009 -18.498 1.00 47.41 249 GLU A N 1
ATOM 1899 C CA . GLU A 1 249 ? 23.175 17.289 -18.930 1.00 47.41 249 GLU A CA 1
ATOM 1900 C C . GLU A 1 249 ? 23.573 17.238 -20.416 1.00 47.41 249 GLU A C 1
ATOM 1902 O O . GLU A 1 249 ? 23.263 18.149 -21.186 1.00 47.41 249 GLU A O 1
ATOM 1907 N N . ARG A 1 250 ? 24.193 16.135 -20.862 1.00 46.44 250 ARG A N 1
ATOM 1908 C CA . ARG A 1 250 ? 24.629 15.948 -22.258 1.00 46.44 250 ARG A CA 1
ATOM 1909 C C . ARG A 1 250 ? 23.498 15.865 -23.281 1.00 46.44 250 ARG A C 1
ATOM 1911 O O . ARG A 1 250 ? 23.722 16.221 -24.438 1.00 46.44 250 ARG A O 1
ATOM 1918 N N . ILE A 1 251 ? 22.310 15.384 -22.911 1.00 41.81 251 ILE A N 1
ATOM 1919 C CA . ILE A 1 251 ? 21.170 15.313 -23.843 1.00 41.81 251 ILE A CA 1
ATOM 1920 C C . ILE A 1 251 ? 20.310 16.583 -23.835 1.00 41.81 251 ILE A C 1
ATOM 1922 O O . ILE A 1 251 ? 19.323 16.632 -24.569 1.00 41.81 251 ILE A O 1
ATOM 1926 N N . GLY A 1 252 ? 20.671 17.598 -23.039 1.00 39.75 252 GLY A N 1
ATOM 1927 C CA . GLY A 1 252 ? 19.856 18.803 -22.865 1.00 39.75 252 GLY A CA 1
ATOM 1928 C C . GLY A 1 252 ? 18.475 18.501 -22.278 1.00 39.75 252 GLY A C 1
ATOM 1929 O O . GLY A 1 252 ? 17.548 19.287 -22.461 1.00 39.75 252 GLY A O 1
ATOM 1930 N N . ALA A 1 253 ? 18.323 17.340 -21.627 1.00 41.94 253 ALA A N 1
ATOM 1931 C CA . ALA A 1 253 ? 17.155 17.046 -20.820 1.00 41.94 253 ALA A CA 1
ATOM 1932 C C . ALA A 1 253 ? 17.390 17.754 -19.496 1.00 41.94 253 ALA A C 1
ATOM 1934 O O . ALA A 1 253 ? 18.089 17.244 -18.623 1.00 41.94 253 ALA A O 1
ATOM 1935 N N . ASP A 1 254 ? 16.859 18.964 -19.402 1.00 40.94 254 ASP A N 1
ATOM 1936 C CA . ASP A 1 254 ? 16.731 19.638 -18.126 1.00 40.94 254 ASP A CA 1
ATOM 1937 C C . ASP A 1 254 ? 15.924 18.715 -17.204 1.00 40.94 254 ASP A C 1
ATOM 1939 O O . ASP A 1 254 ? 14.764 18.407 -17.486 1.00 40.94 254 ASP A O 1
ATOM 1943 N N . ASP A 1 255 ? 16.530 18.251 -16.110 1.00 42.47 255 ASP A N 1
ATOM 1944 C CA . ASP A 1 255 ? 15.836 17.578 -14.998 1.00 42.47 255 ASP A CA 1
ATOM 1945 C C . ASP A 1 255 ? 15.034 18.612 -14.173 1.00 42.47 255 ASP A C 1
ATOM 1947 O O . ASP A 1 255 ? 14.948 18.543 -12.948 1.00 42.47 255 ASP A O 1
ATOM 1951 N N . GLU A 1 256 ? 14.492 19.630 -14.851 1.00 41.03 256 GLU A N 1
ATOM 1952 C CA . GLU A 1 256 ? 13.684 20.726 -14.306 1.00 41.03 256 GLU A CA 1
ATOM 1953 C C . GLU A 1 256 ? 12.295 20.251 -13.858 1.00 41.03 256 GLU A C 1
ATOM 1955 O O . GLU A 1 256 ? 11.517 21.062 -13.365 1.00 41.03 256 GLU A O 1
ATOM 1960 N N . ASP A 1 257 ? 11.965 18.961 -13.990 1.00 46.53 257 ASP A N 1
ATOM 1961 C CA . ASP A 1 257 ? 10.808 18.366 -13.323 1.00 46.53 257 ASP A CA 1
ATOM 1962 C C . ASP A 1 257 ? 11.281 17.802 -11.969 1.00 46.53 257 ASP A C 1
ATOM 1964 O O . ASP A 1 257 ? 11.552 16.601 -11.864 1.00 46.53 257 ASP A O 1
ATOM 1968 N N . PRO A 1 258 ? 11.426 18.634 -10.911 1.00 53.97 258 PRO A N 1
ATOM 1969 C CA . PRO A 1 258 ? 11.892 18.169 -9.618 1.00 53.97 258 PRO A CA 1
ATOM 1970 C C . PRO A 1 258 ? 11.020 17.005 -9.164 1.00 53.97 258 PRO A C 1
ATOM 1972 O O . PRO A 1 258 ? 9.789 17.098 -9.175 1.00 53.97 258 PRO A O 1
ATOM 1975 N N . ILE A 1 259 ? 11.658 15.924 -8.703 1.00 60.97 259 ILE A N 1
ATOM 1976 C CA . ILE A 1 259 ? 10.967 14.900 -7.921 1.00 60.97 259 ILE A CA 1
ATOM 1977 C C . ILE A 1 259 ? 10.323 15.632 -6.742 1.00 60.97 259 ILE A C 1
ATOM 1979 O O . ILE A 1 259 ? 10.986 16.012 -5.774 1.00 60.97 259 ILE A O 1
ATOM 1983 N N . ASN A 1 260 ? 9.019 15.879 -6.842 1.00 71.94 260 ASN A N 1
ATOM 1984 C CA . ASN A 1 260 ? 8.225 16.519 -5.811 1.00 71.94 260 ASN A CA 1
ATOM 1985 C C . ASN A 1 260 ? 7.977 15.483 -4.715 1.00 71.94 260 ASN A C 1
ATOM 1987 O O . ASN A 1 260 ? 6.901 14.917 -4.562 1.00 71.94 260 ASN A O 1
ATOM 1991 N N . HIS A 1 261 ? 9.026 15.216 -3.947 1.00 78.62 261 HIS A N 1
ATOM 1992 C CA . HIS A 1 261 ? 9.008 14.284 -2.830 1.00 78.62 261 HIS A CA 1
ATOM 1993 C C . HIS A 1 261 ? 7.916 14.643 -1.807 1.00 78.62 261 HIS A C 1
ATOM 1995 O O . HIS A 1 261 ? 7.259 13.764 -1.254 1.00 78.62 261 HIS A O 1
ATOM 2001 N N . GLY A 1 262 ? 7.603 15.940 -1.679 1.00 85.12 262 GLY A N 1
ATOM 2002 C CA . GLY A 1 262 ? 6.448 16.417 -0.920 1.00 85.12 262 GLY A CA 1
ATOM 2003 C C . GLY A 1 262 ? 5.114 15.819 -1.387 1.00 85.12 262 GLY A C 1
ATOM 2004 O O . GLY A 1 262 ? 4.263 15.523 -0.546 1.00 85.12 262 GLY A O 1
ATOM 2005 N N . MET A 1 263 ? 4.944 15.571 -2.691 1.00 86.31 263 MET A N 1
ATOM 2006 C CA . MET A 1 263 ? 3.800 14.837 -3.238 1.00 86.31 263 MET A CA 1
ATOM 2007 C C . MET A 1 263 ? 3.777 13.393 -2.732 1.00 86.31 263 MET A C 1
ATOM 2009 O O . MET A 1 263 ? 2.735 12.953 -2.262 1.00 86.31 263 MET A O 1
ATOM 2013 N N . TYR A 1 264 ? 4.896 12.662 -2.754 1.00 89.88 264 TYR A N 1
ATOM 2014 C CA . TYR A 1 264 ? 4.940 11.286 -2.238 1.00 89.88 264 TYR A CA 1
ATOM 2015 C C . TYR A 1 264 ? 4.574 11.218 -0.755 1.00 89.88 264 TYR A C 1
ATOM 2017 O O . TYR A 1 264 ? 3.725 10.410 -0.370 1.00 89.88 264 TYR A O 1
ATOM 2025 N N . THR A 1 265 ? 5.125 12.117 0.067 1.00 92.06 265 THR A N 1
ATOM 2026 C CA . THR A 1 265 ? 4.743 12.240 1.480 1.00 92.06 265 THR A CA 1
ATOM 2027 C C . THR A 1 265 ? 3.238 12.503 1.625 1.00 92.06 265 THR A C 1
ATOM 2029 O O . THR A 1 265 ? 2.563 11.886 2.455 1.00 92.06 265 THR A O 1
ATOM 2032 N N . ALA A 1 266 ? 2.691 13.431 0.834 1.00 92.94 266 ALA A N 1
ATOM 2033 C CA . ALA A 1 266 ? 1.285 13.814 0.908 1.00 92.94 266 ALA A CA 1
ATOM 2034 C C . ALA A 1 266 ? 0.349 12.684 0.442 1.00 92.94 266 ALA A C 1
ATOM 2036 O O . ALA A 1 266 ? -0.660 12.422 1.097 1.00 92.94 266 ALA A O 1
ATOM 2037 N N . VAL A 1 267 ? 0.714 11.964 -0.619 1.00 93.50 267 VAL A N 1
ATOM 2038 C CA . VAL A 1 267 ? -0.004 10.795 -1.149 1.00 93.50 267 VAL A CA 1
ATOM 2039 C C . VAL A 1 267 ? 0.014 9.633 -0.160 1.00 93.50 267 VAL A C 1
ATOM 2041 O O . VAL A 1 267 ? -1.026 9.026 0.093 1.00 93.50 267 VAL A O 1
ATOM 2044 N N . ALA A 1 268 ? 1.161 9.351 0.457 1.00 95.81 268 ALA A N 1
ATOM 2045 C CA . ALA A 1 268 ? 1.271 8.316 1.477 1.00 95.81 268 ALA A CA 1
ATOM 2046 C C . ALA A 1 268 ? 0.324 8.588 2.661 1.00 95.81 268 ALA A C 1
ATOM 2048 O O . ALA A 1 268 ? -0.433 7.713 3.088 1.00 95.81 268 ALA A O 1
ATOM 2049 N N . ARG A 1 269 ? 0.298 9.833 3.152 1.00 97.12 269 ARG A N 1
ATOM 2050 C CA . ARG A 1 269 ? -0.609 10.264 4.229 1.00 97.12 269 ARG A CA 1
ATOM 2051 C C . ARG A 1 269 ? -2.074 10.238 3.808 1.00 97.12 269 ARG A C 1
ATOM 2053 O O . ARG A 1 269 ? -2.921 9.814 4.596 1.00 97.12 269 ARG A O 1
ATOM 2060 N N . LEU A 1 270 ? -2.366 10.674 2.583 1.00 97.12 270 LEU A N 1
ATOM 2061 C CA . LEU A 1 270 ? -3.700 10.594 1.997 1.00 97.12 270 LEU A CA 1
ATOM 2062 C C . LEU A 1 270 ? -4.198 9.141 2.004 1.00 97.12 270 LEU A C 1
ATOM 2064 O O . LEU A 1 270 ? -5.312 8.896 2.462 1.00 97.12 270 LEU A O 1
ATOM 2068 N N . SER A 1 271 ? -3.363 8.190 1.578 1.00 97.44 271 SER A N 1
ATOM 2069 C CA . SER A 1 271 ? -3.704 6.764 1.593 1.00 97.44 271 SER A CA 1
ATOM 2070 C C . SER A 1 271 ? -4.010 6.254 2.993 1.00 97.44 271 SER A C 1
ATOM 2072 O O . SER A 1 271 ? -5.078 5.686 3.216 1.00 97.44 271 SER A O 1
ATOM 2074 N N . VAL A 1 272 ? -3.150 6.536 3.975 1.00 98.19 272 VAL A N 1
ATOM 2075 C CA . VAL A 1 272 ? -3.387 6.131 5.371 1.00 98.19 272 VAL A CA 1
ATOM 2076 C C . VAL A 1 272 ? -4.730 6.663 5.891 1.00 98.19 272 VAL A C 1
ATOM 2078 O O . VAL A 1 272 ? -5.488 5.921 6.518 1.00 98.19 272 VAL A O 1
ATOM 2081 N N . LEU A 1 273 ? -5.070 7.921 5.593 1.00 98.06 273 LEU A N 1
ATOM 2082 C CA . LEU A 1 273 ? -6.367 8.504 5.957 1.00 98.06 273 LEU A CA 1
ATOM 2083 C C . LEU A 1 273 ? -7.536 7.834 5.225 1.00 98.06 273 LEU A C 1
ATOM 2085 O O . LEU A 1 273 ? -8.579 7.597 5.838 1.00 98.06 273 LEU A O 1
ATOM 2089 N N . ALA A 1 274 ? -7.376 7.525 3.937 1.00 97.56 274 ALA A N 1
ATOM 2090 C CA . ALA A 1 274 ? -8.401 6.877 3.128 1.00 97.56 274 ALA A CA 1
ATOM 2091 C C . ALA A 1 274 ? -8.705 5.460 3.631 1.00 97.56 274 ALA A C 1
ATOM 2093 O O . ALA A 1 274 ? -9.875 5.103 3.791 1.00 97.56 274 ALA A O 1
ATOM 2094 N N . GLN A 1 275 ? -7.675 4.673 3.960 1.00 97.44 275 GLN A N 1
ATOM 2095 C CA . GLN A 1 275 ? -7.864 3.335 4.525 1.00 97.44 275 GLN A CA 1
ATOM 2096 C C . GLN A 1 275 ? -8.517 3.389 5.905 1.00 97.44 275 GLN A C 1
ATOM 2098 O O . GLN A 1 275 ? -9.474 2.651 6.147 1.00 97.44 275 GLN A O 1
ATOM 2103 N N . ALA A 1 276 ? -8.078 4.315 6.762 1.00 96.06 276 ALA A N 1
ATOM 2104 C CA . ALA A 1 276 ? -8.692 4.522 8.067 1.00 96.06 276 ALA A CA 1
ATOM 2105 C C . ALA A 1 276 ? -10.176 4.912 7.945 1.00 96.06 276 ALA A C 1
ATOM 2107 O O . ALA A 1 276 ? -11.006 4.369 8.669 1.00 96.06 276 ALA A O 1
ATOM 2108 N N . ASP A 1 277 ? -10.558 5.807 7.020 1.00 97.19 277 ASP A N 1
ATOM 2109 C CA . ASP A 1 277 ? -11.974 6.152 6.803 1.00 97.19 277 ASP A CA 1
ATOM 2110 C C . ASP A 1 277 ? -12.795 4.949 6.311 1.00 97.19 277 ASP A C 1
ATOM 2112 O O . ASP A 1 277 ? -13.909 4.741 6.793 1.00 97.19 277 ASP A O 1
ATOM 2116 N N . ARG A 1 278 ? -12.257 4.108 5.416 1.00 95.62 278 ARG A N 1
ATOM 2117 C CA . ARG A 1 278 ? -12.946 2.886 4.951 1.00 95.62 278 ARG A CA 1
ATOM 2118 C C . ARG A 1 278 ? -13.237 1.921 6.098 1.00 95.62 278 ARG A C 1
ATOM 2120 O O . ARG A 1 278 ? -14.368 1.446 6.217 1.00 95.62 278 ARG A O 1
ATOM 2127 N N . SER A 1 279 ? -12.258 1.672 6.962 1.00 93.12 279 SER A N 1
ATOM 2128 C CA . SER A 1 279 ? -12.435 0.818 8.142 1.00 93.12 279 SER A CA 1
ATOM 2129 C C . SER A 1 279 ? -13.360 1.476 9.177 1.00 93.12 279 SER A C 1
ATOM 2131 O O . SER A 1 279 ? -14.266 0.832 9.712 1.00 93.12 279 SER A O 1
ATOM 2133 N N . ASN A 1 280 ? -13.254 2.795 9.364 1.00 94.75 280 ASN A N 1
ATOM 2134 C CA . ASN A 1 280 ? -14.155 3.567 10.221 1.00 94.75 280 ASN A CA 1
ATOM 2135 C C . ASN A 1 280 ? -15.621 3.474 9.779 1.00 94.75 280 ASN A C 1
ATOM 2137 O O . ASN A 1 280 ? -16.496 3.373 10.638 1.00 94.75 280 ASN A O 1
ATOM 2141 N N . ARG A 1 281 ? -15.922 3.464 8.472 1.00 94.25 281 ARG A N 1
ATOM 2142 C CA . ARG A 1 281 ? -17.302 3.307 7.966 1.00 94.25 281 ARG A CA 1
ATOM 2143 C C . ARG A 1 281 ? -17.934 1.985 8.408 1.00 94.25 281 ARG A C 1
ATOM 2145 O O . ARG A 1 281 ? -19.116 1.964 8.743 1.00 94.25 281 ARG A O 1
ATOM 2152 N N . GLN A 1 282 ? -17.157 0.901 8.466 1.00 90.31 282 GLN A N 1
ATOM 2153 C CA . GLN A 1 282 ? -17.641 -0.393 8.965 1.00 90.31 282 GLN A CA 1
ATOM 2154 C C . GLN A 1 282 ? -17.919 -0.358 10.478 1.00 90.31 282 GLN A C 1
ATOM 2156 O O . GLN A 1 282 ? -18.843 -1.014 10.966 1.00 90.31 282 GLN A O 1
ATOM 2161 N N . MET A 1 283 ? -17.143 0.428 11.231 1.00 92.38 283 MET A N 1
ATOM 2162 C CA . MET A 1 283 ? -17.305 0.587 12.679 1.00 92.38 283 MET A CA 1
ATOM 2163 C C . MET A 1 283 ? -18.406 1.581 13.067 1.00 92.38 283 MET A C 1
ATOM 2165 O O . MET A 1 283 ? -19.041 1.407 14.106 1.00 92.38 283 MET A O 1
ATOM 2169 N N . GLU A 1 284 ? -18.653 2.609 12.255 1.00 95.69 284 GLU A N 1
ATOM 2170 C CA . GLU A 1 284 ? -19.541 3.732 12.579 1.00 95.69 284 GLU A CA 1
ATOM 2171 C C . GLU A 1 284 ? -20.961 3.265 12.921 1.00 95.69 284 GLU A C 1
ATOM 2173 O O . GLU A 1 284 ? -21.511 3.675 13.943 1.00 95.69 284 GLU A O 1
ATOM 2178 N N . ALA A 1 285 ? -21.526 2.334 12.146 1.00 93.25 285 ALA A N 1
ATOM 2179 C CA . ALA A 1 285 ? -22.850 1.773 12.423 1.00 93.25 285 ALA A CA 1
ATOM 2180 C C . ALA A 1 285 ? -22.913 1.056 13.787 1.00 93.25 285 ALA A C 1
ATOM 2182 O O . ALA A 1 285 ? -23.858 1.254 14.556 1.00 93.25 285 ALA A O 1
ATOM 2183 N N . ARG A 1 286 ? -21.878 0.273 14.125 1.00 94.38 286 ARG A N 1
ATOM 2184 C CA . ARG A 1 286 ? -21.776 -0.433 15.415 1.00 94.38 286 ARG A CA 1
ATOM 2185 C C . ARG A 1 286 ? -21.645 0.551 16.574 1.00 94.38 286 ARG A C 1
ATOM 2187 O O . ARG A 1 286 ? -22.295 0.379 17.601 1.00 94.38 286 ARG A O 1
ATOM 2194 N N . LEU A 1 287 ? -20.848 1.603 16.399 1.00 96.50 287 LEU A N 1
ATOM 2195 C CA . LEU A 1 287 ? -20.647 2.644 17.407 1.00 96.50 287 LEU A CA 1
ATOM 2196 C C . LEU A 1 287 ? -21.902 3.491 17.627 1.00 96.50 287 LEU A C 1
ATOM 2198 O O . LEU A 1 287 ? -22.198 3.851 18.763 1.00 96.50 287 LEU A O 1
ATOM 2202 N N . LEU A 1 288 ? -22.667 3.784 16.573 1.00 96.94 288 LEU A N 1
ATOM 2203 C CA . LEU A 1 288 ? -23.955 4.471 16.690 1.00 96.94 288 LEU A CA 1
ATOM 2204 C C . LEU A 1 288 ? -24.971 3.634 17.468 1.00 96.94 288 LEU A C 1
ATOM 2206 O O . LEU A 1 288 ? -25.674 4.177 18.323 1.00 96.94 288 LEU A O 1
ATOM 2210 N N . LEU A 1 289 ? -25.032 2.326 17.204 1.00 96.38 289 LEU A N 1
ATOM 2211 C CA . LEU A 1 289 ? -25.871 1.414 17.976 1.00 96.38 289 LEU A CA 1
ATOM 2212 C C . LEU A 1 289 ? -25.424 1.382 19.440 1.00 96.38 289 LEU A C 1
ATOM 2214 O O . LEU A 1 289 ? -26.239 1.658 20.315 1.00 96.38 289 LEU A O 1
ATOM 2218 N N . ALA A 1 290 ? -24.130 1.164 19.694 1.00 95.56 290 ALA A N 1
ATOM 2219 C CA . ALA A 1 290 ? -23.562 1.143 21.040 1.00 95.56 290 ALA A CA 1
ATOM 2220 C C . ALA A 1 290 ? -23.803 2.455 21.802 1.00 95.56 290 ALA A C 1
ATOM 2222 O O . ALA A 1 290 ? -24.102 2.428 22.989 1.00 95.56 290 ALA A O 1
ATOM 2223 N N . PHE A 1 291 ? -23.725 3.608 21.132 1.00 97.25 291 PHE A N 1
ATOM 2224 C CA . PHE A 1 291 ? -24.025 4.909 21.732 1.00 97.25 291 PHE A CA 1
ATOM 2225 C C . PHE A 1 291 ? -25.493 5.016 22.174 1.00 97.25 291 PHE A C 1
ATOM 2227 O O . PHE A 1 291 ? -25.773 5.509 23.270 1.00 97.25 291 PHE A O 1
ATOM 2234 N N . ARG A 1 292 ? -26.428 4.548 21.333 1.00 97.12 292 ARG A N 1
ATOM 2235 C CA . ARG A 1 292 ? -27.876 4.575 21.602 1.00 97.12 292 ARG A CA 1
ATOM 2236 C C . ARG A 1 292 ? -28.287 3.568 22.675 1.00 97.12 292 ARG A C 1
ATOM 2238 O O . ARG A 1 292 ? -29.129 3.896 23.501 1.00 97.12 292 ARG A O 1
ATOM 2245 N N . SER A 1 293 ? -27.683 2.382 22.672 1.00 96.75 293 SER A N 1
ATOM 2246 C CA . SER A 1 293 ? -27.998 1.281 23.588 1.00 96.75 293 SER A CA 1
ATOM 2247 C C . SER A 1 293 ? -27.102 1.234 24.832 1.00 96.75 293 SER A C 1
ATOM 2249 O O . SER A 1 293 ? -27.113 0.240 25.549 1.00 96.75 293 SER A O 1
ATOM 2251 N N . ALA A 1 294 ? -26.263 2.247 25.072 1.00 95.94 294 ALA A N 1
ATOM 2252 C CA . ALA A 1 294 ? -25.337 2.241 26.201 1.00 95.94 294 ALA A CA 1
ATOM 2253 C C . ALA A 1 294 ? -26.067 2.379 27.546 1.00 95.94 294 ALA A C 1
ATOM 2255 O O . ALA A 1 294 ? -26.611 3.448 27.857 1.00 95.94 294 ALA A O 1
ATOM 2256 N N . ASP A 1 295 ? -25.944 1.341 28.377 1.00 94.38 295 ASP A N 1
ATOM 2257 C CA . ASP A 1 295 ? -26.326 1.335 29.792 1.00 94.38 295 ASP A CA 1
ATOM 2258 C C . ASP A 1 295 ? -25.304 2.127 30.619 1.00 94.38 295 ASP A C 1
ATOM 2260 O O . ASP A 1 295 ? -24.395 1.586 31.250 1.00 94.38 295 ASP A O 1
ATOM 2264 N N . GLY A 1 296 ? -25.404 3.452 30.547 1.00 96.19 296 GLY A N 1
ATOM 2265 C CA . GLY A 1 296 ? -24.670 4.364 31.415 1.00 96.19 296 GLY A CA 1
ATOM 2266 C C . GLY A 1 296 ? -23.767 5.375 30.699 1.00 96.19 296 GLY A C 1
ATOM 2267 O O . GLY A 1 296 ? -23.434 5.244 29.515 1.00 96.19 296 GLY A O 1
ATOM 2268 N N . PRO A 1 297 ? -23.351 6.424 31.430 1.00 96.88 297 PRO A N 1
ATOM 2269 C CA . PRO A 1 297 ? -22.657 7.575 30.859 1.00 96.88 297 PRO A CA 1
ATOM 2270 C C . PRO A 1 297 ? -21.248 7.246 30.345 1.00 96.88 297 PRO A C 1
ATOM 2272 O O . PRO A 1 297 ? -20.824 7.827 29.350 1.00 96.88 297 PRO A O 1
ATOM 2275 N N . ALA A 1 298 ? -20.533 6.299 30.964 1.00 96.75 298 ALA A N 1
ATOM 2276 C CA . ALA A 1 298 ? -19.158 5.962 30.587 1.00 96.75 298 ALA A CA 1
ATOM 2277 C C . ALA A 1 298 ? -19.065 5.330 29.186 1.00 96.75 298 ALA A C 1
ATOM 2279 O O . ALA A 1 298 ? -18.333 5.834 28.333 1.00 96.75 298 ALA A O 1
ATOM 2280 N N . ARG A 1 299 ? -19.865 4.286 28.920 1.00 95.38 299 ARG A N 1
ATOM 2281 C CA . ARG A 1 299 ? -19.934 3.625 27.602 1.00 95.38 299 ARG A CA 1
ATOM 2282 C C . ARG A 1 299 ? -20.429 4.579 26.517 1.00 95.38 299 ARG A C 1
ATOM 2284 O O . ARG A 1 299 ? -19.886 4.612 25.415 1.00 95.38 299 ARG A O 1
ATOM 2291 N N . ARG A 1 300 ? -21.418 5.420 26.845 1.00 97.06 300 ARG A N 1
ATOM 2292 C CA . ARG A 1 300 ? -21.916 6.457 25.932 1.00 97.06 300 ARG A CA 1
ATOM 2293 C C . ARG A 1 300 ? -20.828 7.479 25.591 1.00 97.06 300 ARG A C 1
ATOM 2295 O O . ARG A 1 300 ? -20.674 7.836 24.426 1.00 97.06 300 ARG A O 1
ATOM 2302 N N . ALA A 1 301 ? -20.050 7.923 26.578 1.00 96.88 301 ALA A N 1
ATOM 2303 C CA . ALA A 1 301 ? -18.936 8.845 26.368 1.00 96.88 301 ALA A CA 1
ATOM 2304 C C . ALA A 1 301 ? -17.810 8.219 25.530 1.00 96.88 301 ALA A C 1
ATOM 2306 O O . ALA A 1 301 ? -17.223 8.899 24.691 1.00 96.88 301 ALA A O 1
ATOM 2307 N N . GLU A 1 302 ? -17.521 6.932 25.714 1.00 96.31 302 GLU A N 1
ATOM 2308 C CA . GLU A 1 302 ? -16.552 6.196 24.898 1.00 96.31 302 GLU A CA 1
ATOM 2309 C C . GLU A 1 302 ? -16.982 6.111 23.429 1.00 96.31 302 GLU A C 1
ATOM 2311 O O . GLU A 1 302 ? -16.236 6.551 22.550 1.00 96.31 302 GLU A O 1
ATOM 2316 N N . ALA A 1 303 ? -18.211 5.657 23.162 1.00 96.56 303 ALA A N 1
ATOM 2317 C CA . ALA A 1 303 ? -18.755 5.609 21.806 1.00 96.56 303 ALA A CA 1
ATOM 2318 C C . ALA A 1 303 ? -18.795 7.007 21.159 1.00 96.56 303 ALA A C 1
ATOM 2320 O O . ALA A 1 303 ? -18.445 7.163 19.989 1.00 96.56 303 ALA A O 1
ATOM 2321 N N . ALA A 1 304 ? -19.135 8.049 21.928 1.00 97.44 304 ALA A N 1
ATOM 2322 C CA . ALA A 1 304 ? -19.107 9.434 21.455 1.00 97.44 304 ALA A CA 1
ATOM 2323 C C . ALA A 1 304 ? -17.698 9.898 21.055 1.00 97.44 304 ALA A C 1
ATOM 2325 O O . ALA A 1 304 ? -17.541 10.552 20.022 1.00 97.44 304 ALA A O 1
ATOM 2326 N N . ARG A 1 305 ? -16.668 9.562 21.846 1.00 97.25 305 ARG A N 1
ATOM 2327 C CA . ARG A 1 305 ? -15.267 9.878 21.519 1.00 97.25 305 ARG A CA 1
ATOM 2328 C C . ARG A 1 305 ? -14.829 9.182 20.233 1.00 97.25 305 ARG A C 1
ATOM 2330 O O . ARG A 1 305 ? -14.229 9.836 19.384 1.00 97.25 305 ARG A O 1
ATOM 2337 N N . ALA A 1 306 ? -15.177 7.907 20.064 1.00 95.50 306 ALA A N 1
ATOM 2338 C CA . ALA A 1 306 ? -14.868 7.157 18.849 1.00 95.50 306 ALA A CA 1
ATOM 2339 C C . ALA A 1 306 ? -15.564 7.758 17.614 1.00 95.50 306 ALA A C 1
ATOM 2341 O O . ALA A 1 306 ? -14.910 8.039 16.613 1.00 95.50 306 ALA A O 1
ATOM 2342 N N . LEU A 1 307 ? -16.863 8.068 17.703 1.00 97.50 307 LEU A N 1
ATOM 2343 C CA . LEU A 1 307 ? -17.604 8.733 16.622 1.00 97.50 307 LEU A CA 1
ATOM 2344 C C . LEU A 1 307 ? -17.028 10.116 16.285 1.00 97.50 307 LEU A C 1
ATOM 2346 O O . LEU A 1 307 ? -16.961 10.493 15.114 1.00 97.50 307 LEU A O 1
ATOM 2350 N N . LYS A 1 308 ? -16.584 10.879 17.292 1.00 97.81 308 LYS A N 1
ATOM 2351 C CA . LYS A 1 308 ? -15.894 12.157 17.073 1.00 97.81 308 LYS A CA 1
ATOM 2352 C C . LYS A 1 308 ? -14.583 11.952 16.310 1.00 97.81 308 LYS A C 1
ATOM 2354 O O . LYS A 1 308 ? -14.343 12.684 15.355 1.00 97.81 308 LYS A O 1
ATOM 2359 N N . ALA A 1 309 ? -13.780 10.956 16.686 1.00 95.38 309 ALA A N 1
ATOM 2360 C CA . ALA A 1 309 ? -12.535 10.632 15.991 1.00 95.38 309 ALA A CA 1
ATOM 2361 C C . ALA A 1 309 ? -12.781 10.264 14.517 1.00 95.38 309 ALA A C 1
ATOM 2363 O O . ALA A 1 309 ? -12.114 10.816 13.647 1.00 95.38 309 ALA A O 1
ATOM 2364 N N . ILE A 1 310 ? -13.801 9.443 14.226 1.00 96.56 310 ILE A N 1
ATOM 2365 C CA . ILE A 1 310 ? -14.208 9.096 12.850 1.00 96.56 310 ILE A CA 1
ATOM 2366 C C . ILE A 1 310 ? -14.517 10.353 12.026 1.00 96.56 310 ILE A C 1
ATOM 2368 O O . ILE A 1 310 ? -14.023 10.508 10.908 1.00 96.56 310 ILE A O 1
ATOM 2372 N N . ARG A 1 311 ? -15.298 11.287 12.584 1.00 97.50 311 ARG A N 1
ATOM 2373 C CA . ARG A 1 311 ? -15.631 12.555 11.912 1.00 97.50 311 ARG A CA 1
ATOM 2374 C C . ARG A 1 311 ? -14.394 13.411 11.658 1.00 97.50 311 ARG A C 1
ATOM 2376 O O . ARG A 1 311 ? -14.279 13.993 10.584 1.00 97.50 311 ARG A O 1
ATOM 2383 N N . THR A 1 312 ? -13.471 13.473 12.618 1.00 96.81 312 THR A N 1
ATOM 2384 C CA . THR A 1 312 ? -12.196 14.180 12.451 1.00 96.81 312 THR A CA 1
ATOM 2385 C C . THR A 1 312 ? -11.361 13.558 11.334 1.00 96.81 312 THR A C 1
ATOM 2387 O O . THR A 1 312 ? -10.933 14.290 10.448 1.00 96.81 312 THR A O 1
ATOM 2390 N N . THR A 1 313 ? -11.190 12.231 11.307 1.00 96.00 313 THR A N 1
ATOM 2391 C CA . THR A 1 313 ? -10.479 11.536 10.220 1.00 96.00 313 THR A CA 1
ATOM 2392 C C . THR A 1 313 ? -11.092 11.854 8.860 1.00 96.00 313 THR A C 1
ATOM 2394 O O . THR A 1 313 ? -10.363 12.205 7.936 1.00 96.00 313 THR A O 1
ATOM 2397 N N . ARG A 1 314 ? -12.424 11.804 8.741 1.00 97.25 314 ARG A N 1
ATOM 2398 C CA . ARG A 1 314 ? -13.140 12.101 7.491 1.00 97.25 314 ARG A CA 1
ATOM 2399 C C . ARG A 1 314 ? -12.956 13.546 7.025 1.00 97.25 314 ARG A C 1
ATOM 2401 O O . ARG A 1 314 ? -12.761 13.778 5.836 1.00 97.25 314 ARG A O 1
ATOM 2408 N N . ALA A 1 315 ? -12.990 14.509 7.945 1.00 97.06 315 ALA A N 1
ATOM 2409 C CA . ALA A 1 315 ? -12.738 15.914 7.624 1.00 97.06 315 ALA A CA 1
ATOM 2410 C C . ALA A 1 315 ? -11.294 16.134 7.141 1.00 97.06 315 ALA A C 1
ATOM 2412 O O . ALA A 1 315 ? -11.081 16.783 6.117 1.00 97.06 315 ALA A O 1
ATOM 2413 N N . THR A 1 316 ? -10.312 15.539 7.827 1.00 96.38 316 THR A N 1
ATOM 2414 C CA . THR A 1 316 ? -8.899 15.589 7.420 1.00 96.38 316 THR A CA 1
ATOM 2415 C C . THR A 1 316 ? -8.684 14.932 6.057 1.00 96.38 316 THR A C 1
ATOM 2417 O O . THR A 1 316 ? -7.969 15.485 5.224 1.00 96.38 316 THR A O 1
ATOM 2420 N N . LEU A 1 317 ? -9.329 13.788 5.800 1.00 96.88 317 LEU A N 1
ATOM 2421 C CA . LEU A 1 317 ? -9.295 13.116 4.501 1.00 96.88 317 LEU A CA 1
ATOM 2422 C C . LEU A 1 317 ? -9.843 14.019 3.391 1.00 96.88 317 LEU A C 1
ATOM 2424 O O . LEU A 1 317 ? -9.184 14.168 2.370 1.00 96.88 317 LEU A O 1
ATOM 2428 N N . GLY A 1 318 ? -11.001 14.655 3.595 1.00 95.62 318 GLY A N 1
ATOM 2429 C CA . GLY A 1 318 ? -11.590 15.559 2.602 1.00 95.62 318 GLY A CA 1
ATOM 2430 C C . GLY A 1 318 ? -10.666 16.726 2.240 1.00 95.62 318 GLY A C 1
ATOM 2431 O O . GLY A 1 318 ? -10.469 17.011 1.059 1.00 95.62 318 GLY A O 1
ATOM 2432 N N . ALA A 1 319 ? -10.030 17.344 3.241 1.00 95.12 319 ALA A N 1
ATOM 2433 C CA . ALA A 1 319 ? -9.039 18.396 3.017 1.00 95.12 319 ALA A CA 1
ATOM 2434 C C . ALA A 1 319 ? -7.813 17.877 2.241 1.00 95.12 319 ALA A C 1
ATOM 2436 O O . ALA A 1 319 ? -7.396 18.495 1.264 1.00 95.12 319 ALA A O 1
ATOM 2437 N N . ALA A 1 320 ? -7.275 16.712 2.620 1.00 93.88 320 ALA A N 1
ATOM 2438 C CA . ALA A 1 320 ? -6.138 16.100 1.933 1.00 93.88 320 ALA A CA 1
ATOM 2439 C C . ALA A 1 320 ? -6.466 15.724 0.476 1.00 93.88 320 ALA A C 1
ATOM 2441 O O . ALA A 1 320 ? -5.670 15.994 -0.422 1.00 93.88 320 ALA A O 1
ATOM 2442 N N . GLN A 1 321 ? -7.648 15.153 0.220 1.00 93.69 321 GLN A N 1
ATOM 2443 C CA . GLN A 1 321 ? -8.124 14.822 -1.128 1.00 93.69 321 GLN A CA 1
ATOM 2444 C C . GLN A 1 321 ? -8.209 16.067 -2.010 1.00 93.69 321 GLN A C 1
ATOM 2446 O O . GLN A 1 321 ? -7.782 16.027 -3.163 1.00 93.69 321 GLN A O 1
ATOM 2451 N N . GLN A 1 322 ? -8.728 17.172 -1.468 1.00 90.69 322 GLN A N 1
ATOM 2452 C CA . GLN A 1 322 ? -8.785 18.444 -2.180 1.00 90.69 322 GLN A CA 1
ATOM 2453 C C . GLN A 1 322 ? -7.378 18.967 -2.502 1.00 90.69 322 GLN A C 1
ATOM 2455 O O . GLN A 1 322 ? -7.101 19.270 -3.659 1.00 90.69 322 GLN A O 1
ATOM 2460 N N . THR A 1 323 ? -6.472 19.005 -1.520 1.00 90.62 323 THR A N 1
ATOM 2461 C CA . THR A 1 323 ? -5.089 19.471 -1.720 1.00 90.62 323 THR A CA 1
ATOM 2462 C C . THR A 1 323 ? -4.333 18.649 -2.764 1.00 90.62 323 THR A C 1
ATOM 2464 O O . THR A 1 323 ? -3.630 19.224 -3.597 1.00 90.62 323 THR A O 1
ATOM 2467 N N . ILE A 1 324 ? -4.481 17.320 -2.759 1.00 90.19 324 ILE A N 1
ATOM 2468 C CA . ILE A 1 324 ? -3.858 16.459 -3.773 1.00 90.19 324 ILE A CA 1
ATOM 2469 C C . ILE A 1 324 ? -4.491 16.702 -5.145 1.00 90.19 324 ILE A C 1
ATOM 2471 O O . ILE A 1 324 ? -3.766 16.928 -6.109 1.00 90.19 324 ILE A O 1
ATOM 2475 N N . ALA A 1 325 ? -5.822 16.733 -5.247 1.00 87.31 325 ALA A N 1
ATOM 2476 C CA . ALA A 1 325 ? -6.498 16.964 -6.525 1.00 87.31 325 ALA A CA 1
ATOM 2477 C C . ALA A 1 325 ? -6.134 18.324 -7.152 1.00 87.31 325 ALA A C 1
ATOM 2479 O O . ALA A 1 325 ? -5.971 18.409 -8.364 1.00 87.31 325 ALA A O 1
ATOM 2480 N N . GLU A 1 326 ? -5.968 19.371 -6.339 1.00 85.31 326 GLU A N 1
ATOM 2481 C CA . GLU A 1 326 ? -5.510 20.698 -6.778 1.00 85.31 326 GLU A CA 1
ATOM 2482 C C . GLU A 1 326 ? -4.017 20.746 -7.120 1.00 85.31 326 GLU A C 1
ATOM 2484 O O . GLU A 1 326 ? -3.581 21.667 -7.803 1.00 85.31 326 GLU A O 1
ATOM 2489 N N . SER A 1 327 ? -3.218 19.802 -6.626 1.00 84.12 327 SER A N 1
ATOM 2490 C CA . SER A 1 327 ? -1.789 19.704 -6.946 1.00 84.12 327 SER A CA 1
ATOM 2491 C C . SER A 1 327 ? -1.519 18.886 -8.213 1.00 84.12 327 SER A C 1
ATOM 2493 O O . SER A 1 327 ? -0.443 19.000 -8.782 1.00 84.12 327 SER A O 1
ATOM 2495 N N . LEU A 1 328 ? -2.482 18.082 -8.674 1.00 81.19 328 LEU A N 1
ATOM 2496 C CA . LEU A 1 328 ? -2.356 17.227 -9.863 1.00 81.19 328 LEU A CA 1
ATOM 2497 C C . LEU A 1 328 ? -2.914 17.873 -11.150 1.00 81.19 328 LEU A C 1
ATOM 2499 O O . LEU A 1 328 ? -3.158 17.187 -12.141 1.00 81.19 328 LEU A O 1
ATOM 2503 N N . THR A 1 329 ? -3.153 19.184 -11.145 1.00 76.81 329 THR A N 1
ATOM 2504 C CA . THR A 1 329 ? -3.685 19.922 -12.299 1.00 76.81 329 THR A CA 1
ATOM 2505 C C . THR A 1 329 ? -2.604 20.183 -13.360 1.00 76.81 329 THR A C 1
ATOM 2507 O O . THR A 1 329 ? -1.451 20.416 -12.981 1.00 76.81 329 THR A O 1
ATOM 2510 N N . PRO A 1 330 ? -2.946 20.238 -14.665 1.00 67.06 330 PRO A N 1
ATOM 2511 C CA . PRO A 1 330 ? -1.994 20.541 -15.740 1.00 67.06 330 PRO A CA 1
ATOM 2512 C C . PRO A 1 330 ? -1.135 21.788 -15.486 1.00 67.06 330 PRO A C 1
ATOM 2514 O O . PRO A 1 330 ? 0.061 21.780 -15.761 1.00 67.06 330 PRO A O 1
ATOM 2517 N N . GLU A 1 331 ? -1.733 22.840 -14.924 1.00 68.19 331 GLU A N 1
ATOM 2518 C CA . GLU A 1 331 ? -1.121 24.162 -14.737 1.00 68.19 331 GLU A CA 1
ATOM 2519 C C . GLU A 1 331 ? -0.036 24.178 -13.657 1.00 68.19 331 GLU A C 1
ATOM 2521 O O . GLU A 1 331 ? 0.831 25.047 -13.664 1.00 68.19 331 GLU A O 1
ATOM 2526 N N . ARG A 1 332 ? -0.085 23.230 -12.717 1.00 66.38 332 ARG A N 1
ATOM 2527 C CA . ARG A 1 332 ? 0.902 23.105 -11.634 1.00 66.38 332 ARG A CA 1
ATOM 2528 C C . ARG A 1 332 ? 1.985 22.075 -11.942 1.00 66.38 332 ARG A C 1
ATOM 2530 O O . ARG A 1 332 ? 2.869 21.876 -11.117 1.00 66.38 332 ARG A O 1
ATOM 2537 N N . GLY A 1 333 ? 1.905 21.461 -13.126 1.00 59.19 333 GLY A N 1
ATOM 2538 C CA . GLY A 1 333 ? 2.645 20.265 -13.478 1.00 59.19 333 GLY A CA 1
ATOM 2539 C C . GLY A 1 333 ? 2.125 19.089 -12.660 1.00 59.19 333 GLY A C 1
ATOM 2540 O O . GLY A 1 333 ? 2.308 19.035 -11.451 1.00 59.19 333 GLY A O 1
ATOM 2541 N N . ALA A 1 334 ? 1.547 18.076 -13.307 1.00 53.25 334 ALA A N 1
ATOM 2542 C CA . ALA A 1 334 ? 1.269 16.787 -12.657 1.00 53.25 334 ALA A CA 1
ATOM 2543 C C . ALA A 1 334 ? 2.566 16.014 -12.284 1.00 53.25 334 ALA A C 1
ATOM 2545 O O . ALA A 1 334 ? 2.547 14.795 -12.109 1.00 53.25 334 ALA A O 1
ATOM 2546 N N . ALA A 1 335 ? 3.698 16.719 -12.198 1.00 52.91 335 ALA A N 1
ATOM 2547 C CA . ALA A 1 335 ? 4.979 16.227 -11.742 1.00 52.91 335 ALA A CA 1
ATOM 2548 C C . ALA A 1 335 ? 4.910 16.015 -10.215 1.00 52.91 335 ALA A C 1
ATOM 2550 O O . ALA A 1 335 ? 4.553 16.935 -9.470 1.00 52.91 335 ALA A O 1
ATOM 2551 N N . PRO A 1 336 ? 5.207 14.791 -9.740 1.00 52.78 336 PRO A N 1
ATOM 2552 C CA . PRO A 1 336 ? 6.346 14.024 -10.240 1.00 52.78 336 PRO A CA 1
ATOM 2553 C C . PRO A 1 336 ? 6.047 12.530 -10.445 1.00 52.78 336 PRO A C 1
ATOM 2555 O O . PRO A 1 336 ? 6.772 11.702 -9.916 1.00 52.78 336 PRO A O 1
ATOM 2558 N N . LEU A 1 337 ? 4.991 12.150 -11.169 1.00 55.31 337 LEU A N 1
ATOM 2559 C CA . LEU A 1 337 ? 4.777 10.734 -11.512 1.00 55.31 337 LEU A CA 1
ATOM 2560 C C . LEU A 1 337 ? 5.574 10.347 -12.780 1.00 55.31 337 LEU A C 1
ATOM 2562 O O . LEU A 1 337 ? 4.988 9.948 -13.785 1.00 55.31 337 LEU A O 1
ATOM 2566 N N . THR A 1 338 ? 6.891 10.584 -12.784 1.00 55.16 338 THR A N 1
ATOM 2567 C CA . THR A 1 338 ? 7.792 10.381 -13.944 1.00 55.16 338 THR A CA 1
ATOM 2568 C C . THR A 1 338 ? 9.028 9.483 -13.700 1.00 55.16 338 THR A C 1
ATOM 2570 O O . THR A 1 338 ? 9.738 9.128 -14.646 1.00 55.16 338 THR A O 1
ATOM 2573 N N . PHE A 1 339 ? 9.289 9.065 -12.464 1.00 59.00 339 PHE A N 1
ATOM 2574 C CA . PHE A 1 339 ? 10.340 8.161 -12.012 1.00 59.00 339 PHE A CA 1
ATOM 2575 C C . PHE A 1 339 ? 9.872 6.851 -11.322 1.00 59.00 339 PHE A C 1
ATOM 2577 O O . PHE A 1 339 ? 9.638 6.789 -10.118 1.00 59.00 339 PHE A O 1
ATOM 2584 N N . ALA A 1 340 ? 10.001 5.743 -12.063 1.00 70.81 340 ALA A N 1
ATOM 2585 C CA . ALA A 1 340 ? 10.181 4.368 -11.561 1.00 70.81 340 ALA A CA 1
ATOM 2586 C C . ALA A 1 340 ? 9.122 3.864 -10.544 1.00 70.81 340 ALA A C 1
ATOM 2588 O O . ALA A 1 340 ? 7.925 4.067 -10.727 1.00 70.81 340 ALA A O 1
ATOM 2589 N N . ALA A 1 341 ? 9.549 3.106 -9.529 1.00 74.19 341 ALA A N 1
ATOM 2590 C CA . ALA A 1 341 ? 8.684 2.330 -8.645 1.00 74.19 341 ALA A CA 1
ATOM 2591 C C . ALA A 1 341 ? 7.868 3.165 -7.635 1.00 74.19 341 ALA A C 1
ATOM 2593 O O . ALA A 1 341 ? 6.741 2.795 -7.305 1.00 74.19 341 ALA A O 1
ATOM 2594 N N . GLU A 1 342 ? 8.401 4.285 -7.137 1.00 84.56 342 GLU A N 1
ATOM 2595 C CA . GLU A 1 342 ? 7.695 5.194 -6.219 1.00 84.56 342 GLU A CA 1
ATOM 2596 C C . GLU A 1 342 ? 6.441 5.745 -6.870 1.00 84.56 342 GLU A C 1
ATOM 2598 O O . GLU A 1 342 ? 5.400 5.816 -6.223 1.00 84.56 342 GLU A O 1
ATOM 2603 N N . ASP A 1 343 ? 6.520 6.085 -8.152 1.00 79.44 343 ASP A N 1
ATOM 2604 C CA . ASP A 1 343 ? 5.369 6.592 -8.878 1.00 79.44 343 ASP A CA 1
ATOM 2605 C C . ASP A 1 343 ? 4.305 5.561 -9.058 1.00 79.44 343 ASP A C 1
ATOM 2607 O O . ASP A 1 343 ? 3.138 5.905 -8.947 1.00 79.44 343 ASP A O 1
ATOM 2611 N N . PHE A 1 344 ? 4.687 4.318 -9.348 1.00 80.94 344 PHE A N 1
ATOM 2612 C CA . PHE A 1 344 ? 3.717 3.245 -9.412 1.00 80.94 344 PHE A CA 1
ATOM 2613 C C . PHE A 1 344 ? 2.944 3.184 -8.095 1.00 80.94 344 PHE A C 1
ATOM 2615 O O . PHE A 1 344 ? 1.712 3.221 -8.093 1.00 80.94 344 PHE A O 1
ATOM 2622 N N . VAL A 1 345 ? 3.665 3.149 -6.971 1.00 88.44 345 VAL A N 1
ATOM 2623 C CA . VAL A 1 345 ? 3.035 3.080 -5.652 1.00 88.44 345 VAL A CA 1
ATOM 2624 C C . VAL A 1 345 ? 2.187 4.329 -5.418 1.00 88.44 345 VAL A C 1
ATOM 2626 O O . VAL A 1 345 ? 1.018 4.205 -5.073 1.00 88.44 345 VAL A O 1
ATOM 2629 N N . ALA A 1 346 ? 2.708 5.527 -5.673 1.00 89.25 346 ALA A N 1
ATOM 2630 C CA . ALA A 1 346 ? 1.980 6.780 -5.497 1.00 89.25 346 ALA A CA 1
ATOM 2631 C C . ALA A 1 346 ? 0.722 6.854 -6.377 1.00 89.25 346 ALA A C 1
ATOM 2633 O O . ALA A 1 346 ? -0.342 7.217 -5.889 1.00 89.25 346 ALA A O 1
ATOM 2634 N N . CYS A 1 347 ? 0.811 6.452 -7.641 1.00 84.62 347 CYS A N 1
ATOM 2635 C CA . CYS A 1 347 ? -0.297 6.315 -8.582 1.00 84.62 347 CYS A CA 1
ATOM 2636 C C . CYS A 1 347 ? -1.387 5.393 -8.044 1.00 84.62 347 CYS A C 1
ATOM 2638 O O . CYS A 1 347 ? -2.563 5.762 -8.018 1.00 84.62 347 CYS A O 1
ATOM 2640 N N . LEU A 1 348 ? -0.983 4.206 -7.591 1.00 86.56 348 LEU A N 1
ATOM 2641 C CA . LEU A 1 348 ? -1.875 3.212 -7.013 1.00 86.56 348 LEU A CA 1
ATOM 2642 C C . LEU A 1 348 ? -2.577 3.776 -5.766 1.00 86.56 348 LEU A C 1
ATOM 2644 O O . LEU A 1 348 ? -3.797 3.666 -5.639 1.00 86.56 348 LEU A O 1
ATOM 2648 N N . LEU A 1 349 ? -1.821 4.442 -4.887 1.00 92.12 349 LEU A N 1
ATOM 2649 C CA . LEU A 1 349 ? -2.342 5.102 -3.690 1.00 92.12 349 LEU A CA 1
ATOM 2650 C C . LEU A 1 349 ? -3.305 6.251 -4.033 1.00 92.12 349 LEU A C 1
ATOM 2652 O O . LEU A 1 349 ? -4.350 6.372 -3.397 1.00 92.12 349 LEU A O 1
ATOM 2656 N N . ILE A 1 350 ? -2.989 7.086 -5.028 1.00 89.69 350 ILE A N 1
ATOM 2657 C CA . ILE A 1 350 ? -3.841 8.193 -5.492 1.00 89.69 350 ILE A CA 1
ATOM 2658 C C . ILE A 1 350 ? -5.160 7.650 -6.032 1.00 89.69 350 ILE A C 1
ATOM 2660 O O . ILE A 1 350 ? -6.220 8.103 -5.597 1.00 89.69 350 ILE A O 1
ATOM 2664 N N . ALA A 1 351 ? -5.097 6.686 -6.954 1.00 85.38 351 ALA A N 1
ATOM 2665 C CA . ALA A 1 351 ? -6.276 6.108 -7.592 1.00 85.38 351 ALA A CA 1
ATOM 2666 C C . ALA A 1 351 ? -7.222 5.475 -6.567 1.00 85.38 351 ALA A C 1
ATOM 2668 O O . ALA A 1 351 ? -8.434 5.639 -6.665 1.00 85.38 351 ALA A O 1
ATOM 2669 N N . ASP A 1 352 ? -6.664 4.822 -5.549 1.00 89.12 352 ASP A N 1
ATOM 2670 C CA . ASP A 1 352 ? -7.437 4.214 -4.473 1.00 89.12 352 ASP A CA 1
ATOM 2671 C C . ASP A 1 352 ? -7.998 5.255 -3.475 1.00 89.12 352 ASP A C 1
ATOM 2673 O O . ASP A 1 352 ? -9.076 5.076 -2.900 1.00 89.12 352 ASP A O 1
ATOM 2677 N N . SER A 1 353 ? -7.305 6.377 -3.267 1.00 93.19 353 SER A N 1
ATOM 2678 C CA . SER A 1 353 ? -7.644 7.333 -2.200 1.00 93.19 353 SER A CA 1
ATOM 2679 C C . SER A 1 353 ? -8.488 8.523 -2.643 1.00 93.19 353 SER A C 1
ATOM 2681 O O . SER A 1 353 ? -9.159 9.136 -1.804 1.00 93.19 353 SER A O 1
ATOM 2683 N N . LEU A 1 354 ? -8.443 8.904 -3.921 1.00 90.94 354 LEU A N 1
ATOM 2684 C CA . LEU A 1 354 ? -9.201 10.046 -4.423 1.00 90.94 354 LEU A CA 1
ATOM 2685 C C . LEU A 1 354 ? -10.649 9.668 -4.768 1.00 90.94 354 LEU A C 1
ATOM 2687 O O . LEU A 1 354 ? -10.920 8.575 -5.261 1.00 90.94 354 LEU A O 1
ATOM 2691 N N . PRO A 1 355 ? -11.621 10.574 -4.546 1.00 89.38 355 PRO A N 1
ATOM 2692 C CA . PRO A 1 355 ? -13.001 10.294 -4.900 1.00 89.38 355 PRO A CA 1
ATOM 2693 C C . PRO A 1 355 ? -13.193 10.140 -6.420 1.00 89.38 355 PRO A C 1
ATOM 2695 O O . PRO A 1 355 ? -12.570 10.856 -7.206 1.00 89.38 355 PRO A O 1
ATOM 2698 N N . PRO A 1 356 ? -14.151 9.306 -6.856 1.00 83.25 356 PRO A N 1
ATOM 2699 C CA . PRO A 1 356 ? -14.601 9.193 -8.247 1.00 83.25 356 PRO A CA 1
ATOM 2700 C C . PRO A 1 356 ? -14.901 10.533 -8.944 1.00 83.25 356 PRO A C 1
ATOM 2702 O O . PRO A 1 356 ? -14.598 10.745 -10.116 1.00 83.25 356 PRO A O 1
ATOM 2705 N N . ALA A 1 357 ? -15.476 11.472 -8.197 1.00 82.69 357 ALA A N 1
ATOM 2706 C CA . ALA A 1 357 ? -15.905 12.761 -8.722 1.00 82.69 357 ALA A CA 1
ATOM 2707 C C . ALA A 1 357 ? -14.744 13.714 -9.070 1.00 82.69 357 ALA A C 1
ATOM 2709 O O . ALA A 1 357 ? -14.964 14.693 -9.780 1.00 82.69 357 ALA A O 1
ATOM 2710 N N . THR A 1 358 ? -13.521 13.474 -8.577 1.00 82.12 358 THR A N 1
ATOM 2711 C CA . THR A 1 358 ? -12.398 14.404 -8.794 1.00 82.12 358 THR A CA 1
ATOM 2712 C C . THR A 1 358 ? -11.557 14.080 -10.023 1.00 82.12 358 THR A C 1
ATOM 2714 O O . THR A 1 358 ? -10.799 14.946 -10.455 1.00 82.12 358 THR A O 1
ATOM 2717 N N . ALA A 1 359 ? -11.692 12.896 -10.629 1.00 76.62 359 ALA A N 1
ATOM 2718 C CA . ALA A 1 359 ? -10.793 12.479 -11.711 1.00 76.62 359 ALA A CA 1
ATOM 2719 C C . ALA A 1 359 ? -10.723 13.393 -12.899 1.00 76.62 359 ALA A C 1
ATOM 2721 O O . ALA A 1 359 ? -9.630 13.574 -13.414 1.00 76.62 359 ALA A O 1
ATOM 2722 N N . GLY A 1 360 ? -11.847 13.959 -13.344 1.00 73.31 360 GLY A N 1
ATOM 2723 C CA . GLY A 1 360 ? -11.829 14.828 -14.519 1.00 73.31 360 GLY A CA 1
ATOM 2724 C C . GLY A 1 360 ? -10.807 15.966 -14.394 1.00 73.31 360 GLY A C 1
ATOM 2725 O O . GLY A 1 360 ? -10.341 16.470 -15.406 1.00 73.31 360 GLY A O 1
ATOM 2726 N N . ARG A 1 361 ? -10.417 16.333 -13.161 1.00 74.38 361 ARG A N 1
ATOM 2727 C CA . ARG A 1 361 ? -9.444 17.392 -12.866 1.00 74.38 361 ARG A CA 1
ATOM 2728 C C . ARG A 1 361 ? -7.985 16.941 -12.916 1.00 74.38 361 ARG A C 1
ATOM 2730 O O . ARG A 1 361 ? -7.140 17.718 -13.336 1.00 74.38 361 ARG A O 1
ATOM 2737 N N . TRP A 1 362 ? -7.687 15.730 -12.453 1.00 76.31 362 TRP A N 1
ATOM 2738 C CA . TRP A 1 362 ? -6.305 15.274 -12.256 1.00 76.31 362 TRP A CA 1
ATOM 2739 C C . TRP A 1 362 ? -5.919 14.132 -13.193 1.00 76.31 362 TRP A C 1
ATOM 2741 O O . TRP A 1 362 ? -4.807 14.076 -13.705 1.00 76.31 362 TRP A O 1
ATOM 2751 N N . PHE A 1 363 ? -6.858 13.231 -13.463 1.00 73.31 363 PHE A N 1
ATOM 2752 C CA . PHE A 1 363 ? -6.593 11.970 -14.128 1.00 73.31 363 PHE A CA 1
ATOM 2753 C C . PHE A 1 363 ? -6.075 12.143 -15.560 1.00 73.31 363 PHE A C 1
ATOM 2755 O O . PHE A 1 363 ? -5.053 11.531 -15.871 1.00 73.31 363 PHE A O 1
ATOM 2762 N N . PRO A 1 364 ? -6.692 12.967 -16.440 1.00 73.00 364 PRO A N 1
ATOM 2763 C CA . PRO A 1 364 ? -6.179 13.134 -17.798 1.00 73.00 364 PRO A CA 1
ATOM 2764 C C . PRO A 1 364 ? -4.755 13.690 -17.812 1.00 73.00 364 PRO A C 1
ATOM 2766 O O . PRO A 1 364 ? -3.937 13.236 -18.604 1.00 73.00 364 PRO A O 1
ATOM 2769 N N . ALA A 1 365 ? -4.445 14.628 -16.912 1.00 69.75 365 ALA A N 1
ATOM 2770 C CA . ALA A 1 365 ? -3.114 15.210 -16.785 1.00 69.75 365 ALA A CA 1
ATOM 2771 C C . ALA A 1 365 ? -2.096 14.159 -16.327 1.00 69.75 365 ALA A C 1
ATOM 2773 O O . ALA A 1 365 ? -1.069 13.981 -16.975 1.00 69.75 365 ALA A O 1
ATOM 2774 N N . THR A 1 366 ? -2.412 13.411 -15.267 1.00 70.94 366 THR A N 1
ATOM 2775 C CA . THR A 1 366 ? -1.565 12.333 -14.744 1.00 70.94 366 THR A CA 1
ATOM 2776 C C . THR A 1 366 ? -1.314 11.249 -15.787 1.00 70.94 366 THR A C 1
ATOM 2778 O O . THR A 1 366 ? -0.163 10.899 -16.032 1.00 70.94 366 THR A O 1
ATOM 2781 N N . VAL A 1 367 ? -2.359 10.749 -16.452 1.00 69.94 367 VAL A N 1
ATOM 2782 C CA . VAL A 1 367 ? -2.212 9.719 -17.489 1.00 69.94 367 VAL A CA 1
ATOM 2783 C C . VAL A 1 367 ? -1.451 10.257 -18.691 1.00 69.94 367 VAL A C 1
ATOM 2785 O O . VAL A 1 367 ? -0.534 9.592 -19.152 1.00 69.94 367 VAL A O 1
ATOM 2788 N N . LYS A 1 368 ? -1.741 11.474 -19.165 1.00 68.75 368 LYS A N 1
ATOM 2789 C CA . LYS A 1 368 ? -0.985 12.093 -20.263 1.00 68.75 368 LYS A CA 1
ATOM 2790 C C . LYS A 1 368 ? 0.496 12.245 -19.912 1.00 68.75 368 LYS A C 1
ATOM 2792 O O . LYS A 1 368 ? 1.338 11.999 -20.769 1.00 68.75 368 LYS A O 1
ATOM 2797 N N . THR A 1 369 ? 0.821 12.602 -18.672 1.00 68.81 369 THR A N 1
ATOM 2798 C CA . THR A 1 369 ? 2.205 12.685 -18.184 1.00 68.81 369 THR A CA 1
ATOM 2799 C C . THR A 1 369 ? 2.871 11.313 -18.128 1.00 68.81 369 THR A C 1
ATOM 2801 O O . THR A 1 369 ? 3.960 11.158 -18.675 1.00 68.81 369 THR A O 1
ATOM 2804 N N . LEU A 1 370 ? 2.215 10.305 -17.547 1.00 66.69 370 LEU A N 1
ATOM 2805 C CA . LEU A 1 370 ? 2.728 8.929 -17.504 1.00 66.69 370 LEU A CA 1
ATOM 2806 C C . LEU A 1 370 ? 2.941 8.367 -18.920 1.00 66.69 370 LEU A C 1
ATOM 2808 O O . LEU A 1 370 ? 3.955 7.734 -19.206 1.00 66.69 370 LEU A O 1
ATOM 2812 N N . MET A 1 371 ? 2.012 8.658 -19.830 1.00 65.75 371 MET A N 1
ATOM 2813 C CA . MET A 1 371 ? 2.068 8.247 -21.231 1.00 65.75 371 MET A CA 1
ATOM 2814 C C . MET A 1 371 ? 3.059 9.063 -22.067 1.00 65.75 371 MET A C 1
ATOM 2816 O O . MET A 1 371 ? 3.519 8.565 -23.085 1.00 65.75 371 MET A O 1
ATOM 2820 N N . ARG A 1 372 ? 3.447 10.285 -21.669 1.00 63.84 372 ARG A N 1
ATOM 2821 C CA . ARG A 1 372 ? 4.448 11.097 -22.396 1.00 63.84 372 ARG A CA 1
ATOM 2822 C C . ARG A 1 372 ? 5.781 10.360 -22.545 1.00 63.84 372 ARG A C 1
ATOM 2824 O O . ARG A 1 372 ? 6.481 10.548 -23.534 1.00 63.84 372 ARG A O 1
ATOM 2831 N N . TRP A 1 373 ? 6.105 9.515 -21.572 1.00 58.03 373 TRP A N 1
ATOM 2832 C CA . TRP A 1 373 ? 7.318 8.695 -21.541 1.00 58.03 373 TRP A CA 1
ATOM 2833 C C . TRP A 1 373 ? 7.171 7.353 -22.261 1.00 58.03 373 TRP A C 1
ATOM 2835 O O . TRP A 1 373 ? 8.116 6.573 -22.337 1.00 58.03 373 TRP A O 1
ATOM 2845 N N . GLN A 1 374 ? 5.987 7.083 -22.800 1.00 59.78 374 GLN A N 1
ATOM 2846 C CA . GLN A 1 374 ? 5.688 5.933 -23.629 1.00 59.78 374 GLN A CA 1
ATOM 2847 C C . GLN A 1 374 ? 5.355 6.473 -25.022 1.00 59.78 374 GLN A C 1
ATOM 2849 O O . GLN A 1 374 ? 4.197 6.767 -25.275 1.00 59.78 374 GLN A O 1
ATOM 2854 N N . ASP A 1 375 ? 6.355 6.666 -25.897 1.00 55.06 375 ASP A N 1
ATOM 2855 C CA . ASP A 1 375 ? 6.182 7.243 -27.250 1.00 55.06 375 ASP A CA 1
ATOM 2856 C C . ASP A 1 375 ? 4.875 6.757 -27.915 1.00 55.06 375 ASP A C 1
ATOM 2858 O O . ASP A 1 375 ? 4.733 5.604 -28.329 1.00 55.06 375 ASP A O 1
ATOM 2862 N N . MET A 1 376 ? 3.876 7.644 -27.931 1.00 45.00 376 MET A N 1
ATOM 2863 C CA . MET A 1 376 ? 2.480 7.290 -28.198 1.00 45.00 376 MET A CA 1
ATOM 2864 C C . MET A 1 376 ? 2.238 6.967 -29.671 1.00 45.00 376 MET A C 1
ATOM 2866 O O . MET A 1 376 ? 1.275 6.271 -29.999 1.00 45.00 376 MET A O 1
ATOM 2870 N N . ASP A 1 377 ? 3.102 7.448 -30.565 1.00 41.72 377 ASP A N 1
ATOM 2871 C CA . ASP A 1 377 ? 2.880 7.440 -32.012 1.00 41.72 377 ASP A CA 1
ATOM 2872 C C . ASP A 1 377 ? 3.507 6.234 -32.721 1.00 41.72 377 ASP A C 1
ATOM 2874 O O . ASP A 1 377 ? 3.304 6.045 -33.917 1.00 41.72 377 ASP A O 1
ATOM 2878 N N . SER A 1 378 ? 4.254 5.389 -32.004 1.00 45.31 378 SER A N 1
ATOM 2879 C CA . SER A 1 378 ? 5.082 4.354 -32.641 1.00 45.31 378 SER A CA 1
ATOM 2880 C C . SER A 1 378 ? 5.186 3.027 -31.877 1.00 45.31 378 SER A C 1
ATOM 2882 O O . SER A 1 378 ? 6.056 2.207 -32.172 1.00 45.31 378 SER A O 1
ATOM 2884 N N . GLY A 1 379 ? 4.263 2.777 -30.943 1.00 50.84 379 GLY A N 1
ATOM 2885 C CA . GLY A 1 379 ? 4.231 1.567 -30.112 1.00 50.84 379 GLY A CA 1
ATOM 2886 C C . GLY A 1 379 ? 4.981 1.740 -28.787 1.00 50.84 379 GLY A C 1
ATOM 2887 O O . GLY A 1 379 ? 5.531 2.797 -28.508 1.00 50.84 379 GLY A O 1
ATOM 2888 N N . LEU A 1 380 ? 4.963 0.738 -27.900 1.00 49.22 380 LEU A N 1
ATOM 2889 C CA . LEU A 1 380 ? 5.817 0.748 -26.700 1.00 49.22 380 LEU A CA 1
ATOM 2890 C C . LEU A 1 380 ? 7.283 0.680 -27.161 1.00 49.22 380 LEU A C 1
ATOM 2892 O O . LEU A 1 380 ? 7.837 -0.406 -27.332 1.00 49.22 380 LEU A O 1
ATOM 2896 N N . LYS A 1 381 ? 7.916 1.834 -27.396 1.00 49.12 381 LYS A N 1
ATOM 2897 C CA . LYS A 1 381 ? 9.346 1.951 -27.716 1.00 49.12 381 LYS A CA 1
ATOM 2898 C C . LYS A 1 381 ? 10.194 1.695 -26.483 1.00 49.12 381 LYS A C 1
ATOM 2900 O O . LYS A 1 381 ? 10.829 2.570 -25.897 1.00 49.12 381 LYS A O 1
ATOM 2905 N N . THR A 1 382 ? 10.174 0.438 -26.080 1.00 47.44 382 THR A N 1
ATOM 2906 C CA . THR A 1 382 ? 11.026 -0.105 -25.031 1.00 47.44 382 THR A CA 1
ATOM 2907 C C . THR A 1 382 ? 12.515 0.022 -25.415 1.00 47.44 382 THR A C 1
ATOM 2909 O O . THR A 1 382 ? 13.375 0.076 -24.538 1.00 47.44 382 THR A O 1
ATOM 2912 N N . ASP A 1 383 ? 12.819 0.156 -26.711 1.00 42.28 383 ASP A N 1
ATOM 2913 C CA . ASP A 1 383 ? 14.137 0.249 -27.351 1.00 42.28 383 ASP A CA 1
ATOM 2914 C C . ASP A 1 383 ? 14.735 1.673 -27.436 1.00 42.28 383 ASP A C 1
ATOM 2916 O O . ASP A 1 383 ? 15.951 1.833 -27.335 1.00 42.28 383 ASP A O 1
ATOM 2920 N N . ILE A 1 384 ? 13.922 2.727 -27.590 1.00 40.88 384 ILE A N 1
ATOM 2921 C CA . ILE A 1 384 ? 14.448 4.099 -27.773 1.00 40.88 384 ILE A CA 1
ATOM 2922 C C . ILE A 1 384 ? 14.960 4.705 -26.467 1.00 40.88 384 ILE A C 1
ATOM 2924 O O . ILE A 1 384 ? 15.989 5.378 -26.460 1.00 40.88 384 ILE A O 1
ATOM 2928 N N . HIS A 1 385 ? 14.296 4.433 -25.346 1.00 40.19 385 HIS A N 1
ATOM 2929 C CA . HIS A 1 385 ? 14.763 4.927 -24.052 1.00 40.19 385 HIS A CA 1
ATOM 2930 C C . HIS A 1 385 ? 15.896 4.068 -23.472 1.00 40.19 385 HIS A C 1
ATOM 2932 O O . HIS A 1 385 ? 16.577 4.502 -22.544 1.00 40.19 385 HIS A O 1
ATOM 2938 N N . THR A 1 386 ? 16.111 2.842 -23.964 1.00 40.75 386 THR A N 1
ATOM 2939 C CA . THR A 1 386 ? 17.183 1.931 -23.501 1.00 40.75 386 THR A CA 1
ATOM 2940 C C . THR A 1 386 ? 18.540 2.231 -24.098 1.00 40.75 386 THR A C 1
ATOM 2942 O O . THR A 1 386 ? 19.561 1.859 -23.517 1.00 40.75 386 THR A O 1
ATOM 2945 N N . LEU A 1 387 ? 18.569 2.934 -25.221 1.00 38.03 387 LEU A N 1
ATOM 2946 C CA . LEU A 1 387 ? 19.800 3.367 -25.845 1.00 38.03 387 LEU A CA 1
ATOM 2947 C C . LEU A 1 387 ? 20.141 4.752 -25.304 1.00 38.03 387 LEU A C 1
ATOM 2949 O O . LEU A 1 387 ? 19.804 5.775 -25.895 1.00 38.03 387 LEU A O 1
ATOM 2953 N N . CYS A 1 388 ? 20.828 4.766 -24.157 1.00 41.91 388 CYS A N 1
ATOM 2954 C CA . CYS A 1 388 ? 21.688 5.882 -23.761 1.00 41.91 388 CYS A CA 1
ATOM 2955 C C . CYS A 1 388 ? 22.406 6.350 -25.033 1.00 41.91 388 CYS A C 1
ATOM 2957 O O . CYS A 1 388 ? 23.082 5.517 -25.636 1.00 41.91 388 CYS A O 1
ATOM 2959 N N . ARG A 1 389 ? 22.128 7.578 -25.503 1.00 39.41 389 ARG A N 1
ATOM 2960 C CA . ARG A 1 389 ? 22.361 8.019 -26.890 1.00 39.41 389 ARG A CA 1
ATOM 2961 C C . ARG A 1 389 ? 23.747 7.576 -27.348 1.00 39.41 389 ARG A C 1
ATOM 2963 O O . ARG A 1 389 ? 24.751 8.170 -26.969 1.00 39.41 389 ARG A O 1
ATOM 2970 N N . VAL A 1 390 ? 23.793 6.491 -28.115 1.00 38.78 390 VAL A N 1
ATOM 2971 C CA . VAL A 1 390 ? 25.051 6.006 -28.651 1.00 38.78 390 VAL A CA 1
ATOM 2972 C C . VAL A 1 390 ? 25.307 6.819 -29.906 1.00 38.78 390 VAL A C 1
ATOM 2974 O O . VAL A 1 390 ? 24.541 6.736 -30.868 1.00 38.78 390 VAL A O 1
ATOM 2977 N N . GLU A 1 391 ? 26.361 7.629 -29.900 1.00 39.19 391 GLU A N 1
ATOM 2978 C CA . GLU A 1 391 ? 26.941 8.071 -31.163 1.00 39.19 391 GLU A CA 1
ATOM 2979 C C . GLU A 1 391 ? 27.341 6.823 -31.975 1.00 39.19 391 GLU A C 1
ATOM 2981 O O . GLU A 1 391 ? 27.831 5.836 -31.411 1.00 39.19 391 GLU A O 1
ATOM 2986 N N . PRO A 1 392 ? 27.069 6.789 -33.287 1.00 49.09 392 PRO A N 1
ATOM 2987 C CA . PRO A 1 392 ? 27.202 5.559 -34.055 1.00 49.09 392 PRO A CA 1
ATOM 2988 C C . PRO A 1 392 ? 28.678 5.132 -34.195 1.00 49.09 392 PRO A C 1
ATOM 2990 O O . PRO A 1 392 ? 29.530 6.003 -34.369 1.00 49.09 392 PRO A O 1
ATOM 2993 N N . PRO A 1 393 ? 29.008 3.819 -34.244 1.00 48.50 393 PRO A N 1
ATOM 2994 C CA . PRO A 1 393 ? 28.241 2.626 -33.887 1.00 48.50 393 PRO A CA 1
ATOM 2995 C C . PRO A 1 393 ? 28.912 1.918 -32.690 1.00 48.50 393 PRO A C 1
ATOM 2997 O O . PRO A 1 393 ? 29.699 0.985 -32.854 1.00 48.50 393 PRO A O 1
ATOM 3000 N N . GLY A 1 394 ? 28.651 2.392 -31.475 1.00 49.06 394 GLY A N 1
ATOM 3001 C CA . GLY A 1 394 ? 29.110 1.750 -30.241 1.00 49.06 394 GLY A CA 1
ATOM 3002 C C . GLY A 1 394 ? 27.988 1.023 -29.500 1.00 49.06 394 GLY A C 1
ATOM 3003 O O . GLY A 1 394 ? 26.810 1.280 -29.707 1.00 49.06 394 GLY A O 1
ATOM 3004 N N . LEU A 1 395 ? 28.351 0.125 -28.594 1.00 46.31 395 LEU A N 1
ATOM 3005 C CA . LEU A 1 395 ? 27.466 -0.294 -27.502 1.00 46.31 395 LEU A CA 1
ATOM 3006 C C . LEU A 1 395 ? 27.449 0.840 -26.462 1.00 46.31 395 LEU A C 1
ATOM 3008 O O . LEU A 1 395 ? 28.439 1.572 -26.358 1.00 46.31 395 LEU A O 1
ATOM 3012 N N . CYS A 1 396 ? 26.384 1.010 -25.676 1.00 50.50 396 CYS A N 1
ATOM 3013 C CA . CYS A 1 396 ? 26.437 1.978 -24.571 1.00 50.50 396 CYS A CA 1
ATOM 3014 C C . CYS A 1 396 ? 27.476 1.525 -23.523 1.00 50.50 396 CYS A C 1
ATOM 3016 O O . CYS A 1 396 ? 27.763 0.334 -23.429 1.00 50.50 396 CYS A O 1
ATOM 3018 N N . GLU A 1 397 ? 28.052 2.425 -22.718 1.00 51.06 397 GLU A N 1
ATOM 3019 C CA . GLU A 1 397 ? 29.075 2.038 -21.720 1.00 51.06 397 GLU A CA 1
ATOM 3020 C C . GLU A 1 397 ? 28.575 0.967 -20.734 1.00 51.06 397 GLU A C 1
ATOM 3022 O O . GLU A 1 397 ? 29.343 0.110 -20.311 1.00 51.06 397 GLU A O 1
ATOM 3027 N N . CYS A 1 398 ? 27.269 0.925 -20.445 1.00 49.66 398 CYS A N 1
ATOM 3028 C CA . CYS A 1 398 ? 26.668 -0.152 -19.652 1.00 49.66 398 CYS A CA 1
ATOM 3029 C C . CYS A 1 398 ? 26.740 -1.503 -20.378 1.00 49.66 398 CYS A C 1
ATOM 3031 O O . CYS A 1 398 ? 27.076 -2.520 -19.779 1.00 49.66 398 CYS A O 1
ATOM 3033 N N . GLU A 1 399 ? 26.466 -1.524 -21.679 1.00 51.56 399 GLU A N 1
ATOM 3034 C CA . GLU A 1 399 ? 26.523 -2.728 -22.502 1.00 51.56 399 GLU A CA 1
ATOM 3035 C C . GLU A 1 399 ? 27.971 -3.137 -22.811 1.00 51.56 399 GLU A C 1
ATOM 3037 O O . GLU A 1 399 ? 28.279 -4.325 -22.775 1.00 51.56 399 GLU A O 1
ATOM 3042 N N . LYS A 1 400 ? 28.896 -2.183 -22.990 1.00 55.50 400 LYS A N 1
ATOM 3043 C CA . LYS A 1 400 ? 30.345 -2.449 -23.027 1.00 55.50 400 LYS A CA 1
ATOM 3044 C C . LYS A 1 400 ? 30.839 -3.010 -21.703 1.00 55.50 400 LYS A C 1
ATOM 3046 O O . LYS A 1 400 ? 31.632 -3.943 -21.714 1.00 55.50 400 LYS A O 1
ATOM 3051 N N . TYR A 1 401 ? 30.373 -2.482 -20.572 1.00 53.19 401 TYR A N 1
ATOM 3052 C CA . TYR A 1 401 ? 30.717 -2.988 -19.248 1.00 53.19 401 TYR A CA 1
ATOM 3053 C C . TYR A 1 401 ? 30.189 -4.405 -19.052 1.00 53.19 401 TYR A C 1
ATOM 3055 O O . TYR A 1 401 ? 30.956 -5.283 -18.670 1.00 53.19 401 TYR A O 1
ATOM 3063 N N . VAL A 1 402 ? 28.923 -4.666 -19.382 1.00 51.12 402 VAL A N 1
ATOM 3064 C CA . VAL A 1 402 ? 28.352 -6.018 -19.348 1.00 51.12 402 VAL A CA 1
ATOM 3065 C C . VAL A 1 402 ? 29.125 -6.939 -20.291 1.00 51.12 402 VAL A C 1
ATOM 3067 O O . VAL A 1 402 ? 29.525 -8.017 -19.869 1.00 51.12 402 VAL A O 1
ATOM 3070 N N . GLN A 1 403 ? 29.460 -6.514 -21.511 1.00 56.88 403 GLN A N 1
ATOM 3071 C CA . GLN A 1 403 ? 30.302 -7.298 -22.417 1.00 56.88 403 GLN A CA 1
ATOM 3072 C C . GLN A 1 403 ? 31.724 -7.506 -21.889 1.00 56.88 403 GLN A C 1
ATOM 3074 O O . GLN A 1 403 ? 32.284 -8.586 -22.075 1.00 56.88 403 GLN A O 1
ATOM 3079 N N . ALA A 1 404 ? 32.319 -6.527 -21.211 1.00 59.81 404 ALA A N 1
ATOM 3080 C CA . ALA A 1 404 ? 33.632 -6.636 -20.588 1.00 59.81 404 ALA A CA 1
ATOM 3081 C C . ALA A 1 404 ? 33.593 -7.589 -19.388 1.00 59.81 404 ALA A C 1
ATOM 3083 O O . ALA A 1 404 ? 34.482 -8.428 -19.261 1.00 59.81 404 ALA A O 1
ATOM 3084 N N . GLN A 1 405 ? 32.540 -7.543 -18.568 1.00 53.19 405 GLN A N 1
ATOM 3085 C CA . GLN A 1 405 ? 32.283 -8.505 -17.495 1.00 53.19 405 GLN A CA 1
ATOM 3086 C C . GLN A 1 405 ? 32.022 -9.900 -18.061 1.00 53.19 405 GLN A C 1
ATOM 3088 O O . GLN A 1 405 ? 32.593 -10.860 -17.567 1.00 53.19 405 GLN A O 1
ATOM 3093 N N . MET A 1 406 ? 31.257 -10.029 -19.146 1.00 51.31 406 MET A N 1
ATOM 3094 C CA . MET A 1 406 ? 31.026 -11.293 -19.852 1.00 51.31 406 MET A CA 1
ATOM 3095 C C . MET A 1 406 ? 32.320 -11.842 -20.459 1.00 51.31 406 MET A C 1
ATOM 3097 O O . MET A 1 406 ? 32.578 -13.040 -20.398 1.00 51.31 406 MET A O 1
ATOM 3101 N N . THR A 1 407 ? 33.163 -10.977 -21.018 1.00 65.06 407 THR A N 1
ATOM 3102 C CA . THR A 1 407 ? 34.466 -11.346 -21.581 1.00 65.06 407 THR A CA 1
ATOM 3103 C C . THR A 1 407 ? 35.438 -11.748 -20.474 1.00 65.06 407 THR A C 1
ATOM 3105 O O . THR A 1 407 ? 36.144 -12.744 -20.615 1.00 65.06 407 THR A O 1
ATOM 3108 N N . SER A 1 408 ? 35.446 -11.024 -19.355 1.00 59.00 408 SER A N 1
ATOM 3109 C CA . SER A 1 408 ? 36.238 -11.337 -18.165 1.00 59.00 408 SER A CA 1
ATOM 3110 C C . SER A 1 408 ? 35.766 -12.634 -17.505 1.00 59.00 408 SER A C 1
ATOM 3112 O O . SER A 1 408 ? 36.584 -13.494 -17.212 1.00 59.00 408 SER A O 1
ATOM 3114 N N . ALA A 1 409 ? 34.454 -12.850 -17.380 1.00 54.31 409 ALA A N 1
ATOM 3115 C CA . ALA A 1 409 ? 33.857 -14.078 -16.863 1.00 54.31 409 ALA A CA 1
ATOM 3116 C C . ALA A 1 409 ? 34.125 -15.275 -17.781 1.00 54.31 409 ALA A C 1
ATOM 3118 O O . ALA A 1 409 ? 34.431 -16.350 -17.282 1.00 54.31 409 ALA A O 1
ATOM 3119 N N . LYS A 1 410 ? 34.096 -15.108 -19.112 1.00 60.16 410 LYS A N 1
ATOM 3120 C CA . LYS A 1 410 ? 34.521 -16.152 -20.063 1.00 60.16 410 LYS A CA 1
ATOM 3121 C C . LYS A 1 410 ? 36.003 -16.501 -19.912 1.00 60.16 410 LYS A C 1
ATOM 3123 O O . LYS A 1 410 ? 36.340 -17.682 -19.910 1.00 60.16 410 LYS A O 1
ATOM 3128 N N . ARG A 1 411 ? 36.882 -15.502 -19.758 1.00 67.44 411 ARG A N 1
ATOM 3129 C CA . ARG A 1 411 ? 38.318 -15.727 -19.496 1.00 67.44 411 ARG A CA 1
ATOM 3130 C C . ARG A 1 411 ? 38.545 -16.384 -18.133 1.00 67.44 411 ARG A C 1
ATOM 3132 O O . ARG A 1 411 ? 39.320 -17.326 -18.044 1.00 67.44 411 ARG A O 1
ATOM 3139 N N . GLY A 1 412 ? 37.827 -15.934 -17.107 1.00 60.62 412 GLY A N 1
ATOM 3140 C CA . GLY A 1 412 ? 37.853 -16.478 -15.753 1.00 60.62 412 GLY A CA 1
ATOM 3141 C C . GLY A 1 412 ? 37.312 -17.903 -15.679 1.00 60.62 412 GLY A C 1
ATOM 3142 O O . GLY A 1 412 ? 37.908 -18.726 -15.009 1.00 60.62 412 GLY A O 1
ATOM 3143 N N . LEU A 1 413 ? 36.256 -18.242 -16.424 1.00 53.12 413 LEU A N 1
ATOM 3144 C CA . LEU A 1 413 ? 35.763 -19.617 -16.569 1.00 53.12 413 LEU A CA 1
ATOM 3145 C C . LEU A 1 413 ? 36.761 -20.501 -17.320 1.00 53.12 413 LEU A C 1
ATOM 3147 O O . LEU A 1 413 ? 36.889 -21.670 -16.976 1.00 53.12 413 LEU A O 1
ATOM 3151 N N . GLY A 1 414 ? 37.482 -19.960 -18.308 1.00 60.19 414 GLY A N 1
ATOM 3152 C CA . GLY A 1 414 ? 38.606 -20.646 -18.953 1.00 60.19 414 GLY A CA 1
ATOM 3153 C C . GLY A 1 414 ? 39.739 -20.950 -17.967 1.00 60.19 414 GLY A C 1
ATOM 3154 O O . GLY A 1 414 ? 40.160 -22.099 -17.864 1.00 60.19 414 GLY A O 1
ATOM 3155 N N . ALA A 1 415 ? 40.144 -19.951 -17.179 1.00 54.31 415 ALA A N 1
ATOM 3156 C CA . ALA A 1 415 ? 41.174 -20.078 -16.147 1.00 54.31 415 ALA A CA 1
ATOM 3157 C C . ALA A 1 415 ? 40.743 -20.990 -14.984 1.00 54.31 415 ALA A C 1
ATOM 3159 O O . ALA A 1 415 ? 41.520 -21.826 -14.550 1.00 54.31 415 ALA A O 1
ATOM 3160 N N . MET A 1 416 ? 39.486 -20.920 -14.535 1.00 47.72 416 MET A N 1
ATOM 3161 C CA . MET A 1 416 ? 38.921 -21.817 -13.520 1.00 47.72 416 MET A CA 1
ATOM 3162 C C . MET A 1 416 ? 38.795 -23.252 -14.031 1.00 47.72 416 MET A C 1
ATOM 3164 O O . MET A 1 416 ? 38.917 -24.182 -13.243 1.00 47.72 416 MET A O 1
ATOM 3168 N N . ARG A 1 417 ? 38.583 -23.470 -15.337 1.00 53.72 417 ARG A N 1
ATOM 3169 C CA . ARG A 1 417 ? 38.657 -24.814 -15.933 1.00 53.72 417 ARG A CA 1
ATOM 3170 C C . ARG A 1 417 ? 40.089 -25.352 -15.911 1.00 53.72 417 ARG A C 1
ATOM 3172 O O . ARG A 1 417 ? 40.264 -26.540 -15.675 1.00 53.72 417 ARG A O 1
ATOM 3179 N N . GLU A 1 418 ? 41.093 -24.498 -16.111 1.00 52.09 418 GLU A N 1
ATOM 3180 C CA . GLU A 1 418 ? 42.513 -24.857 -15.967 1.00 52.09 418 GLU A CA 1
ATOM 3181 C C . GLU A 1 418 ? 42.944 -25.036 -14.498 1.00 52.09 418 GLU A C 1
ATOM 3183 O O . GLU A 1 418 ? 43.743 -25.922 -14.206 1.00 52.09 418 GLU A O 1
ATOM 3188 N N . GLU A 1 419 ? 42.400 -24.258 -13.558 1.00 47.94 419 GLU A N 1
ATOM 3189 C CA . GLU A 1 419 ? 42.683 -24.356 -12.116 1.00 47.94 419 GLU A CA 1
ATOM 3190 C C . GLU A 1 419 ? 41.929 -25.499 -11.428 1.00 47.94 419 GLU A C 1
ATOM 3192 O O . GLU A 1 419 ? 42.489 -26.147 -10.548 1.00 47.94 419 GLU A O 1
ATOM 3197 N N . ALA A 1 420 ? 40.708 -25.829 -11.860 1.00 47.53 420 ALA A N 1
ATOM 3198 C CA . ALA A 1 420 ? 39.987 -27.022 -11.410 1.00 47.53 420 ALA A CA 1
ATOM 3199 C C . ALA A 1 420 ? 40.688 -28.312 -11.871 1.00 47.53 420 ALA A C 1
ATOM 3201 O O . ALA A 1 420 ? 40.654 -29.317 -11.168 1.00 47.53 420 ALA A O 1
ATOM 3202 N N . VAL A 1 421 ? 41.401 -28.265 -13.004 1.00 53.09 421 VAL A N 1
ATOM 3203 C CA . VAL A 1 421 ? 42.337 -29.323 -13.427 1.00 53.09 421 VAL A CA 1
ATOM 3204 C C . VAL A 1 421 ? 43.610 -29.343 -12.557 1.00 53.09 421 VAL A C 1
ATOM 3206 O O . VAL A 1 421 ? 44.284 -30.367 -12.493 1.00 53.09 421 VAL A O 1
ATOM 3209 N N . ARG A 1 422 ? 43.929 -28.255 -11.838 1.00 47.88 422 ARG A N 1
ATOM 3210 C CA . ARG A 1 422 ? 45.108 -28.118 -10.954 1.00 47.88 422 ARG A CA 1
ATOM 3211 C C . ARG A 1 422 ? 44.805 -28.180 -9.447 1.00 47.88 422 ARG A C 1
ATOM 3213 O O . ARG A 1 422 ? 45.734 -28.053 -8.658 1.00 47.88 422 ARG A O 1
ATOM 3220 N N . GLY A 1 423 ? 43.557 -28.407 -9.036 1.00 40.34 423 GLY A N 1
ATOM 3221 C CA . GLY A 1 423 ? 43.197 -28.702 -7.642 1.00 40.34 423 GLY A CA 1
ATOM 3222 C C . GLY A 1 423 ? 43.406 -27.564 -6.632 1.00 40.34 423 GLY A C 1
ATOM 3223 O O . GLY A 1 423 ? 43.725 -27.842 -5.479 1.00 40.34 423 GLY A O 1
ATOM 3224 N N . VAL A 1 424 ? 43.250 -26.295 -7.026 1.00 46.12 424 VAL A N 1
ATOM 3225 C CA . VAL A 1 424 ? 43.417 -25.155 -6.102 1.00 46.12 424 VAL A CA 1
ATOM 3226 C C . VAL A 1 424 ? 42.057 -24.665 -5.587 1.00 46.12 424 VAL A C 1
ATOM 3228 O O . VAL A 1 424 ? 41.270 -24.081 -6.329 1.00 46.12 424 VAL A O 1
ATOM 3231 N N . GLU A 1 425 ? 41.779 -24.878 -4.298 1.00 41.12 425 GLU A N 1
ATOM 3232 C CA . GLU A 1 425 ? 40.579 -24.373 -3.615 1.00 41.12 425 GLU A CA 1
ATOM 3233 C C . GLU A 1 425 ? 40.743 -22.897 -3.207 1.00 41.12 425 GLU A C 1
ATOM 3235 O O . GLU A 1 425 ? 41.246 -22.568 -2.131 1.00 41.12 425 GLU A O 1
ATOM 3240 N N . GLY A 1 426 ? 40.304 -21.977 -4.069 1.00 44.53 426 GLY A N 1
ATOM 3241 C CA . GLY A 1 426 ? 40.207 -20.549 -3.756 1.00 44.53 426 GLY A CA 1
ATOM 3242 C C . GLY A 1 426 ? 38.782 -20.134 -3.376 1.00 44.53 426 GLY A C 1
ATOM 3243 O O . GLY A 1 426 ? 37.860 -20.268 -4.177 1.00 44.53 426 GLY A O 1
ATOM 3244 N N . LYS A 1 427 ? 38.587 -19.572 -2.172 1.00 41.88 427 LYS A N 1
ATOM 3245 C CA . LYS A 1 427 ? 37.314 -18.953 -1.751 1.00 41.88 427 LYS A CA 1
ATOM 3246 C C . LYS A 1 427 ? 36.953 -17.780 -2.673 1.00 41.88 427 LYS A C 1
ATOM 3248 O O . LYS A 1 427 ? 37.587 -16.727 -2.620 1.00 41.88 427 LYS A O 1
ATOM 3253 N N . ALA A 1 428 ? 35.905 -17.943 -3.477 1.00 41.91 428 ALA A N 1
ATOM 3254 C CA . ALA A 1 428 ? 35.358 -16.872 -4.302 1.00 41.91 428 ALA A CA 1
ATOM 3255 C C . ALA A 1 428 ? 34.711 -15.790 -3.418 1.00 41.91 428 ALA A C 1
ATOM 3257 O O . ALA A 1 428 ? 33.812 -16.075 -2.629 1.00 41.91 428 ALA A O 1
ATOM 3258 N N . ARG A 1 429 ? 35.170 -14.540 -3.552 1.00 37.34 429 ARG A N 1
ATOM 3259 C CA . ARG A 1 429 ? 34.475 -13.368 -3.002 1.00 37.34 429 ARG A CA 1
ATOM 3260 C C . ARG A 1 429 ? 33.195 -13.137 -3.799 1.00 37.34 429 ARG A C 1
ATOM 3262 O O . ARG A 1 429 ? 33.253 -12.953 -5.013 1.00 37.34 429 ARG A O 1
ATOM 3269 N N . GLU A 1 430 ? 32.065 -13.119 -3.108 1.00 34.62 430 GLU A N 1
ATOM 3270 C CA . GLU A 1 430 ? 30.782 -12.702 -3.666 1.00 34.62 430 GLU A CA 1
ATOM 3271 C C . GLU A 1 430 ? 30.867 -11.227 -4.111 1.00 34.62 430 GLU A C 1
ATOM 3273 O O . GLU A 1 430 ? 31.345 -10.384 -3.343 1.00 34.62 430 GLU A O 1
ATOM 3278 N N . PRO A 1 431 ? 30.480 -10.881 -5.352 1.00 36.84 431 PRO A N 1
ATOM 3279 C CA . PRO A 1 431 ? 30.473 -9.493 -5.788 1.00 36.84 431 PRO A CA 1
ATOM 3280 C C . PRO A 1 431 ? 29.357 -8.726 -5.067 1.00 36.84 431 PRO A C 1
ATOM 3282 O O . PRO A 1 431 ? 28.191 -9.102 -5.123 1.00 36.84 431 PRO A O 1
ATOM 3285 N N . ALA A 1 432 ? 29.731 -7.635 -4.395 1.00 37.22 432 ALA A N 1
ATOM 3286 C CA . ALA A 1 432 ? 28.807 -6.743 -3.706 1.00 37.22 432 ALA A CA 1
ATOM 3287 C C . ALA A 1 432 ? 27.751 -6.162 -4.669 1.00 37.22 432 ALA A C 1
ATOM 3289 O O . ALA A 1 432 ? 28.085 -5.653 -5.741 1.00 37.22 432 ALA A O 1
ATOM 3290 N N . ILE A 1 433 ? 26.490 -6.191 -4.228 1.00 36.84 433 ILE A N 1
ATOM 3291 C CA . ILE A 1 433 ? 25.276 -5.679 -4.897 1.00 36.84 433 ILE A CA 1
ATOM 3292 C C . ILE A 1 433 ? 25.376 -4.184 -5.284 1.00 36.84 433 ILE A C 1
ATOM 3294 O O . ILE A 1 433 ? 24.639 -3.710 -6.142 1.00 36.84 433 ILE A O 1
ATOM 3298 N N . GLU A 1 434 ? 26.355 -3.441 -4.757 1.00 34.31 434 GLU A N 1
ATOM 3299 C CA . GLU A 1 434 ? 26.597 -2.020 -5.066 1.00 34.31 434 GLU A CA 1
ATOM 3300 C C . GLU A 1 434 ? 26.862 -1.693 -6.553 1.00 34.31 434 GLU A C 1
ATOM 3302 O O . GLU A 1 434 ? 26.912 -0.518 -6.911 1.00 34.31 434 GLU A O 1
ATOM 3307 N N . ARG A 1 435 ? 27.024 -2.683 -7.441 1.00 37.66 435 ARG A N 1
ATOM 3308 C CA . ARG A 1 435 ? 27.431 -2.467 -8.846 1.00 37.66 435 ARG A CA 1
ATOM 3309 C C . ARG A 1 435 ? 26.337 -2.660 -9.899 1.00 37.66 435 ARG A C 1
ATOM 3311 O O . ARG A 1 435 ? 26.647 -2.635 -11.085 1.00 37.66 435 ARG A O 1
ATOM 3318 N N . GLN A 1 436 ? 25.072 -2.816 -9.499 1.00 35.34 436 GLN A N 1
ATOM 3319 C CA . GLN A 1 436 ? 23.939 -2.697 -10.437 1.00 35.34 436 GLN A CA 1
ATOM 3320 C C . GLN A 1 436 ? 23.724 -1.251 -10.922 1.00 35.34 436 GLN A C 1
ATOM 3322 O O . GLN A 1 436 ? 22.999 -1.007 -11.884 1.00 35.34 436 GLN A O 1
ATOM 3327 N N . PHE A 1 437 ? 24.396 -0.291 -10.287 1.00 37.16 437 PHE A N 1
ATOM 3328 C CA . PHE A 1 437 ? 24.494 1.081 -10.752 1.00 37.16 437 PHE A CA 1
ATOM 3329 C C . PHE A 1 437 ? 25.643 1.196 -11.749 1.00 37.16 437 PHE A C 1
ATOM 3331 O O . PHE A 1 437 ? 26.755 0.731 -11.489 1.00 37.16 437 PHE A O 1
ATOM 3338 N N . CYS A 1 438 ? 25.398 1.855 -12.880 1.00 40.41 438 CYS A N 1
ATOM 3339 C CA . CYS A 1 438 ? 26.496 2.336 -13.704 1.00 40.41 438 CYS A CA 1
ATOM 3340 C C . CYS A 1 438 ? 27.405 3.200 -12.803 1.00 40.41 438 CYS A C 1
ATOM 3342 O O . CYS A 1 438 ? 26.878 4.079 -12.112 1.00 40.41 438 CYS A O 1
ATOM 3344 N N . PRO A 1 439 ? 28.734 2.969 -12.775 1.00 38.72 439 PRO A N 1
ATOM 3345 C CA . PRO A 1 439 ? 29.655 3.726 -11.922 1.00 38.72 439 PRO A CA 1
ATOM 3346 C C . PRO A 1 439 ? 29.527 5.241 -12.118 1.00 38.72 439 PRO A C 1
ATOM 3348 O O . PRO A 1 439 ? 29.657 6.001 -11.161 1.00 38.72 439 PRO A O 1
ATOM 3351 N N . ASP A 1 440 ? 29.181 5.645 -13.343 1.00 36.94 440 ASP A N 1
ATOM 3352 C CA . ASP A 1 440 ? 29.019 7.038 -13.746 1.00 36.94 440 ASP A CA 1
ATOM 3353 C C . ASP A 1 440 ? 27.554 7.509 -13.691 1.00 36.94 440 ASP A C 1
ATOM 3355 O O . ASP A 1 440 ? 27.284 8.713 -13.691 1.00 36.94 440 ASP A O 1
ATOM 3359 N N . HIS A 1 441 ? 26.575 6.594 -13.632 1.00 41.88 441 HIS A N 1
ATOM 3360 C CA . HIS A 1 441 ? 25.147 6.912 -13.731 1.00 41.88 441 HIS A CA 1
ATOM 3361 C C . HIS A 1 441 ? 24.317 6.149 -12.685 1.00 41.88 441 HIS A C 1
ATOM 3363 O O . HIS A 1 441 ? 23.906 5.006 -12.876 1.00 41.88 441 HIS A O 1
ATOM 3369 N N . LYS A 1 442 ? 23.979 6.832 -11.582 1.00 39.62 442 LYS A N 1
ATOM 3370 C CA . LYS A 1 442 ? 23.080 6.329 -10.519 1.00 39.62 442 LYS A CA 1
ATOM 3371 C C . LYS A 1 442 ? 21.597 6.264 -10.925 1.00 39.62 442 LYS A C 1
ATOM 3373 O O . LYS A 1 442 ? 20.727 6.094 -10.075 1.00 39.62 442 LYS A O 1
ATOM 3378 N N . SER A 1 443 ? 21.282 6.437 -12.205 1.00 40.03 443 SER A N 1
ATOM 3379 C CA . SER A 1 443 ? 19.921 6.358 -12.725 1.00 40.03 443 SER A CA 1
ATOM 3380 C C . SER A 1 443 ? 19.672 4.973 -13.313 1.00 40.03 443 SER A C 1
ATOM 3382 O O . SER A 1 443 ? 20.361 4.567 -14.249 1.00 40.03 443 SER A O 1
ATOM 3384 N N . PHE A 1 444 ? 18.667 4.276 -12.782 1.00 49.47 444 PHE A N 1
ATOM 3385 C CA . PHE A 1 444 ? 18.191 3.004 -13.320 1.00 49.47 444 PHE A CA 1
ATOM 3386 C C . PHE A 1 444 ? 17.869 3.095 -14.814 1.00 49.47 444 PHE A C 1
ATOM 3388 O O . PHE A 1 444 ? 17.399 4.127 -15.308 1.00 49.47 444 PHE A O 1
ATOM 3395 N N . CYS A 1 445 ? 18.114 1.977 -15.500 1.00 52.41 445 CYS A N 1
ATOM 3396 C CA . CYS A 1 445 ? 17.778 1.761 -16.896 1.00 52.41 445 CYS A CA 1
ATOM 3397 C C . CYS A 1 445 ? 16.312 2.145 -17.152 1.00 52.41 445 CYS A C 1
ATOM 3399 O O . CYS A 1 445 ? 15.421 1.805 -16.376 1.00 52.41 445 CYS A O 1
ATOM 3401 N N . SER A 1 446 ? 16.041 2.815 -18.266 1.00 57.25 446 SER A N 1
ATOM 3402 C CA . SER A 1 446 ? 14.691 3.155 -18.744 1.00 57.25 446 SER A CA 1
ATOM 3403 C C . SER A 1 446 ? 13.699 1.986 -18.785 1.00 57.25 446 SER A C 1
ATOM 3405 O O . SER A 1 446 ? 12.496 2.216 -18.821 1.00 57.25 446 SER A O 1
ATOM 3407 N N . ARG A 1 447 ? 14.184 0.741 -18.750 1.00 61.34 447 ARG A N 1
ATOM 3408 C CA . ARG A 1 447 ? 13.381 -0.488 -18.739 1.00 61.34 447 ARG A CA 1
ATOM 3409 C C . ARG A 1 447 ? 12.471 -0.609 -17.520 1.00 61.34 447 ARG A C 1
ATOM 3411 O O . ARG A 1 447 ? 11.281 -0.842 -17.697 1.00 61.34 447 ARG A O 1
ATOM 3418 N N . ASP A 1 448 ? 13.021 -0.403 -16.325 1.00 62.88 448 ASP A N 1
ATOM 3419 C CA . ASP A 1 448 ? 12.261 -0.438 -15.067 1.00 62.88 448 ASP A CA 1
ATOM 3420 C C . ASP A 1 448 ? 11.190 0.659 -15.057 1.00 62.88 448 ASP A C 1
ATOM 3422 O O . ASP A 1 448 ? 10.036 0.425 -14.711 1.00 62.88 448 ASP A O 1
ATOM 3426 N N . ARG A 1 449 ? 11.538 1.847 -15.574 1.00 66.00 449 ARG A N 1
ATOM 3427 C CA . ARG A 1 449 ? 10.579 2.948 -15.733 1.00 66.00 449 ARG A CA 1
ATOM 3428 C C . ARG A 1 449 ? 9.430 2.558 -16.651 1.00 66.00 449 ARG A C 1
ATOM 3430 O O . ARG A 1 449 ? 8.285 2.692 -16.253 1.00 66.00 449 ARG A O 1
ATOM 3437 N N . VAL A 1 450 ? 9.711 2.042 -17.849 1.00 64.56 450 VAL A N 1
ATOM 3438 C CA . VAL A 1 450 ? 8.654 1.643 -18.792 1.00 64.56 450 VAL A CA 1
ATOM 3439 C C . VAL A 1 450 ? 7.745 0.583 -18.178 1.00 64.56 450 VAL A C 1
ATOM 3441 O O . VAL A 1 450 ? 6.527 0.702 -18.297 1.00 64.56 450 VAL A O 1
ATOM 3444 N N . PHE A 1 451 ? 8.315 -0.410 -17.493 1.00 70.50 451 PHE A N 1
ATOM 3445 C CA . PHE A 1 451 ? 7.542 -1.465 -16.848 1.00 70.50 451 PHE A CA 1
ATOM 3446 C C . PHE A 1 451 ? 6.663 -0.930 -15.713 1.00 70.50 451 PHE A C 1
ATOM 3448 O O . PHE A 1 451 ? 5.442 -1.091 -15.757 1.00 70.50 451 PHE A O 1
ATOM 3455 N N . CYS A 1 452 ? 7.258 -0.238 -14.739 1.00 67.69 452 CYS A N 1
ATOM 3456 C CA . CYS A 1 452 ? 6.537 0.331 -13.603 1.00 67.69 452 CYS A CA 1
ATOM 3457 C C . CYS A 1 452 ? 5.478 1.339 -14.059 1.00 67.69 452 CYS A C 1
ATOM 3459 O O . CYS A 1 452 ? 4.350 1.306 -13.574 1.00 67.69 452 CYS A O 1
ATOM 3461 N N . THR A 1 453 ? 5.789 2.196 -15.034 1.00 65.75 453 THR A N 1
ATOM 3462 C CA . THR A 1 453 ? 4.825 3.144 -15.598 1.00 65.75 453 THR A CA 1
ATOM 3463 C C . THR A 1 453 ? 3.707 2.420 -16.345 1.00 65.75 453 THR A C 1
ATOM 3465 O O . THR A 1 453 ? 2.551 2.772 -16.149 1.00 65.75 453 THR A O 1
ATOM 3468 N N . ALA A 1 454 ? 3.990 1.388 -17.149 1.00 68.19 454 ALA A N 1
ATOM 3469 C CA . ALA A 1 454 ? 2.943 0.618 -17.828 1.00 68.19 454 ALA A CA 1
ATOM 3470 C C . ALA A 1 454 ? 2.009 -0.071 -16.827 1.00 68.19 454 ALA A C 1
ATOM 3472 O O . ALA A 1 454 ? 0.790 0.021 -16.965 1.00 68.19 454 ALA A O 1
ATOM 3473 N N . ALA A 1 455 ? 2.565 -0.681 -15.780 1.00 69.44 455 ALA A N 1
ATOM 3474 C CA . ALA A 1 455 ? 1.776 -1.272 -14.709 1.00 69.44 455 ALA A CA 1
ATOM 3475 C C . ALA A 1 455 ? 0.952 -0.212 -13.961 1.00 69.44 455 ALA A C 1
ATOM 3477 O O . ALA A 1 455 ? -0.224 -0.433 -13.687 1.00 69.44 455 ALA A O 1
ATOM 3478 N N . ALA A 1 456 ? 1.524 0.964 -13.683 1.00 70.31 456 ALA A N 1
ATOM 3479 C CA . ALA A 1 456 ? 0.841 2.051 -12.978 1.00 70.31 456 ALA A CA 1
ATOM 3480 C C . ALA A 1 456 ? -0.335 2.572 -13.799 1.00 70.31 456 ALA A C 1
ATOM 3482 O O . ALA A 1 456 ? -1.451 2.701 -13.301 1.00 70.31 456 ALA A O 1
ATOM 3483 N N . VAL A 1 457 ? -0.081 2.835 -15.080 1.00 70.19 457 VAL A N 1
ATOM 3484 C CA . VAL A 1 457 ? -1.072 3.298 -16.047 1.00 70.19 457 VAL A CA 1
ATOM 3485 C C . VAL A 1 457 ? -2.187 2.269 -16.178 1.00 70.19 457 VAL A C 1
ATOM 3487 O O . VAL A 1 457 ? -3.353 2.639 -16.054 1.00 70.19 457 VAL A O 1
ATOM 3490 N N . ALA A 1 458 ? -1.851 0.987 -16.339 1.00 70.31 458 ALA A N 1
ATOM 3491 C CA . ALA A 1 458 ? -2.829 -0.092 -16.387 1.00 70.31 458 ALA A CA 1
ATOM 3492 C C . ALA A 1 458 ? -3.654 -0.168 -15.094 1.00 70.31 458 ALA A C 1
ATOM 3494 O O . ALA A 1 458 ? -4.879 -0.196 -15.168 1.00 70.31 458 ALA A O 1
ATOM 3495 N N . ALA A 1 459 ? -3.023 -0.114 -13.918 1.00 67.81 459 ALA A N 1
ATOM 3496 C CA . ALA A 1 459 ? -3.710 -0.184 -12.630 1.00 67.81 459 ALA A CA 1
ATOM 3497 C C . ALA A 1 459 ? -4.671 1.000 -12.427 1.00 67.81 459 ALA A C 1
ATOM 3499 O O . ALA A 1 459 ? -5.838 0.802 -12.086 1.00 67.81 459 ALA A O 1
ATOM 3500 N N . ILE A 1 460 ? -4.211 2.227 -12.692 1.00 68.62 460 ILE A N 1
ATOM 3501 C CA . ILE A 1 460 ? -5.018 3.449 -12.576 1.00 68.62 460 ILE A CA 1
ATOM 3502 C C . ILE A 1 460 ? -6.174 3.446 -13.589 1.00 68.62 460 ILE A C 1
ATOM 3504 O O . ILE A 1 460 ? -7.309 3.804 -13.260 1.00 68.62 460 ILE A O 1
ATOM 3508 N N . LEU A 1 461 ? -5.905 3.062 -14.839 1.00 65.88 461 LEU A N 1
ATOM 3509 C CA . LEU A 1 461 ? -6.919 3.039 -15.891 1.00 65.88 461 LEU A CA 1
ATOM 3510 C C . LEU A 1 461 ? -7.919 1.910 -15.704 1.00 65.88 461 LEU A C 1
ATOM 3512 O O . LEU A 1 461 ? -9.052 2.067 -16.148 1.00 65.88 461 LEU A O 1
ATOM 3516 N N . ALA A 1 462 ? -7.541 0.816 -15.050 1.00 62.31 462 ALA A N 1
ATOM 3517 C CA . ALA A 1 462 ? -8.411 -0.316 -14.788 1.00 62.31 462 ALA A CA 1
ATOM 3518 C C . ALA A 1 462 ? -9.367 -0.079 -13.617 1.00 62.31 462 ALA A C 1
ATOM 3520 O O . ALA A 1 462 ? -10.571 -0.298 -13.755 1.00 62.31 462 ALA A O 1
ATOM 3521 N N . ASP A 1 463 ? -8.856 0.449 -12.508 1.00 56.56 463 ASP A N 1
ATOM 3522 C CA . ASP A 1 463 ? -9.524 0.440 -11.200 1.00 56.56 463 ASP A CA 1
ATOM 3523 C C . ASP A 1 463 ? -10.526 1.579 -10.966 1.00 56.56 463 ASP A C 1
ATOM 3525 O O . ASP A 1 463 ? -10.914 1.871 -9.838 1.00 56.56 463 ASP A O 1
ATOM 3529 N N . THR A 1 464 ? -10.917 2.311 -12.011 1.00 53.75 464 THR A N 1
ATOM 3530 C CA . THR A 1 464 ? -11.499 3.628 -11.773 1.00 53.75 464 THR A CA 1
ATOM 3531 C C . THR A 1 464 ? -12.871 3.887 -12.402 1.00 53.75 464 THR A C 1
ATOM 3533 O O . THR A 1 464 ? -13.067 3.655 -13.601 1.00 53.75 464 THR A O 1
ATOM 3536 N N . PRO A 1 465 ? -13.807 4.517 -11.650 1.00 52.72 465 PRO A N 1
ATOM 3537 C CA . PRO A 1 465 ? -15.036 5.112 -12.202 1.00 52.72 465 PRO A CA 1
ATOM 3538 C C . PRO A 1 465 ? -14.7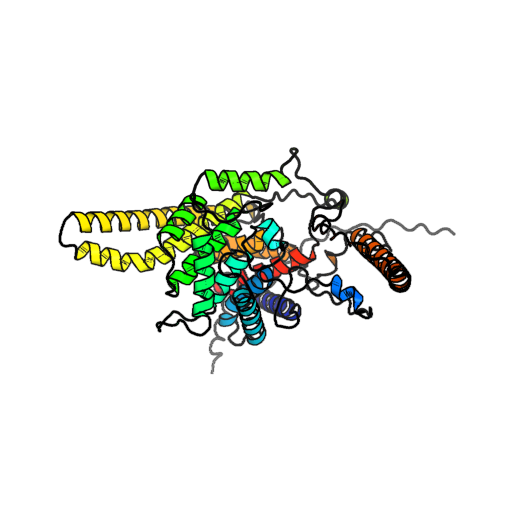51 6.265 -13.178 1.00 52.72 465 PRO A C 1
ATOM 3540 O O . PRO A 1 465 ? -15.648 6.807 -13.817 1.00 52.72 465 PRO A O 1
ATOM 3543 N N . TYR A 1 466 ? -13.476 6.612 -13.333 1.00 54.84 466 TYR A N 1
ATOM 3544 C CA . TYR A 1 466 ? -12.939 7.616 -14.235 1.00 54.84 466 TYR A CA 1
ATOM 3545 C C . TYR A 1 466 ? -13.018 7.199 -15.705 1.00 54.84 466 TYR A C 1
ATOM 3547 O O . TYR A 1 466 ? -12.886 8.053 -16.578 1.00 54.84 466 TYR A O 1
ATOM 3555 N N . LYS A 1 467 ? -13.346 5.925 -15.988 1.00 53.72 467 LYS A N 1
ATOM 3556 C CA . LYS A 1 467 ? -13.782 5.492 -17.322 1.00 53.72 467 LYS A CA 1
ATOM 3557 C C . LYS A 1 467 ? -14.860 6.424 -17.864 1.00 53.72 467 LYS A C 1
ATOM 3559 O O . LYS A 1 467 ? -14.683 6.945 -18.951 1.00 53.72 467 LYS A O 1
ATOM 3564 N N . ALA A 1 468 ? -15.912 6.688 -17.087 1.00 54.72 468 ALA A N 1
ATOM 3565 C CA . ALA A 1 468 ? -17.023 7.537 -17.516 1.00 54.72 468 ALA A CA 1
ATOM 3566 C C . ALA A 1 468 ? -16.605 9.002 -17.740 1.00 54.72 468 ALA A C 1
ATOM 3568 O O . ALA A 1 468 ? -17.228 9.709 -18.525 1.00 54.72 468 ALA A O 1
ATOM 3569 N N . ALA A 1 469 ? -15.541 9.455 -17.069 1.00 51.25 469 ALA A N 1
ATOM 3570 C CA . ALA A 1 469 ? -15.022 10.813 -17.210 1.00 51.25 469 ALA A CA 1
ATOM 3571 C C . ALA A 1 469 ? -14.156 11.010 -18.471 1.00 51.25 469 ALA A C 1
ATOM 3573 O O . ALA A 1 469 ? -13.962 12.144 -18.894 1.00 51.25 469 ALA A O 1
ATOM 3574 N N . ILE A 1 470 ? -13.623 9.934 -19.059 1.00 49.38 470 ILE A N 1
ATOM 3575 C CA . ILE A 1 470 ? -12.644 9.987 -20.169 1.00 49.38 470 ILE A CA 1
ATOM 3576 C C . ILE A 1 470 ? -13.206 9.349 -21.427 1.00 49.38 470 ILE A C 1
ATOM 3578 O O . ILE A 1 470 ? -12.953 9.790 -22.543 1.00 49.38 470 ILE A O 1
ATOM 3582 N N . LEU A 1 471 ? -13.983 8.297 -21.231 1.00 49.03 471 LEU A N 1
ATOM 3583 C CA . LEU A 1 471 ? -14.681 7.557 -22.250 1.00 49.03 471 LEU A CA 1
ATOM 3584 C C . LEU A 1 471 ? -16.152 7.857 -22.017 1.00 49.03 471 LEU A C 1
ATOM 3586 O O . LEU A 1 471 ? -16.764 7.198 -21.168 1.00 49.03 471 LEU A O 1
ATOM 3590 N N . PRO A 1 472 ? -16.736 8.848 -22.715 1.00 50.78 472 PRO A N 1
ATOM 3591 C CA . PRO A 1 472 ? -18.184 8.910 -22.771 1.00 50.78 472 PRO A CA 1
ATOM 3592 C C . PRO A 1 472 ? -18.641 7.512 -23.177 1.00 50.78 472 PRO A C 1
ATOM 3594 O O . PRO A 1 472 ? -18.158 6.979 -24.183 1.00 50.78 472 PRO A O 1
ATOM 3597 N N . GLU A 1 473 ? -19.476 6.876 -22.348 1.00 48.41 473 GLU A N 1
ATOM 3598 C CA . GLU A 1 473 ? -20.086 5.611 -22.730 1.00 48.41 473 GLU A CA 1
ATOM 3599 C C . GLU A 1 473 ? -20.625 5.828 -24.138 1.00 48.41 473 GLU A C 1
ATOM 3601 O O . GLU A 1 473 ? -21.388 6.771 -24.376 1.00 48.41 473 GLU A O 1
ATOM 3606 N N . ARG A 1 474 ? -20.167 5.018 -25.105 1.00 45.66 474 ARG A N 1
ATOM 3607 C CA . ARG A 1 474 ? -20.885 4.939 -26.372 1.00 45.66 474 ARG A CA 1
ATOM 3608 C C . ARG A 1 474 ? -22.306 4.638 -25.945 1.00 45.66 474 ARG A C 1
ATOM 3610 O O . ARG A 1 474 ? -22.526 3.567 -25.380 1.00 45.66 474 ARG A O 1
ATOM 3617 N N . ALA A 1 475 ? -23.206 5.607 -26.141 1.00 46.28 475 ALA A N 1
ATOM 3618 C CA . ALA A 1 475 ? -24.612 5.431 -25.837 1.00 46.28 475 ALA A CA 1
ATOM 3619 C C . ALA A 1 475 ? -24.978 4.041 -26.364 1.00 46.28 475 ALA A C 1
ATOM 3621 O O . ALA A 1 475 ? -24.622 3.763 -27.522 1.00 46.28 475 ALA A O 1
ATOM 3622 N N . PRO A 1 476 ? -25.540 3.151 -25.519 1.00 44.97 476 PRO A N 1
ATOM 3623 C CA . PRO A 1 476 ? -25.856 1.790 -25.935 1.00 44.97 476 PRO A CA 1
ATOM 3624 C C . PRO A 1 476 ? -26.560 1.931 -27.271 1.00 44.97 476 PRO A C 1
ATOM 3626 O O . PRO A 1 476 ? -27.484 2.750 -27.301 1.00 44.97 476 PRO A O 1
ATOM 3629 N N . PRO A 1 477 ? -26.039 1.299 -28.350 1.00 44.28 477 PRO A N 1
ATOM 3630 C CA . PRO A 1 477 ? -26.347 1.652 -29.729 1.00 44.28 477 PRO A CA 1
ATOM 3631 C C . PRO A 1 477 ? -27.833 1.886 -29.783 1.00 44.28 477 PRO A C 1
ATOM 3633 O O . PRO A 1 477 ? -28.605 0.944 -29.590 1.00 44.28 477 PRO A O 1
ATOM 3636 N N . SER A 1 478 ? -28.196 3.174 -29.848 1.00 45.72 478 SER A N 1
ATOM 3637 C CA . SER A 1 478 ? -29.575 3.602 -29.683 1.00 45.72 478 SER A CA 1
ATOM 3638 C C . SER A 1 478 ? -30.341 2.714 -30.618 1.00 45.72 478 SER A C 1
ATOM 3640 O O . SER A 1 478 ? -29.926 2.679 -31.777 1.00 45.72 478 SER A O 1
ATOM 3642 N N . ALA A 1 479 ? -31.328 1.974 -30.104 1.00 46.38 479 ALA A N 1
ATOM 3643 C CA . ALA A 1 479 ? -32.247 1.162 -30.878 1.00 46.38 479 ALA A CA 1
ATOM 3644 C C . ALA A 1 479 ? -32.460 1.853 -32.226 1.00 46.38 479 ALA A C 1
ATOM 3646 O O . ALA A 1 479 ? -33.194 2.841 -32.320 1.00 46.38 479 ALA A O 1
ATOM 3647 N N . GLN A 1 480 ? -31.672 1.447 -33.227 1.00 41.12 480 GLN A N 1
ATOM 3648 C CA . GLN A 1 480 ? -31.632 2.118 -34.510 1.00 41.12 480 GLN A CA 1
ATOM 3649 C C . GLN A 1 480 ? -32.871 1.564 -35.164 1.00 41.12 480 GLN A C 1
ATOM 3651 O O . GLN A 1 480 ? -32.855 0.457 -35.686 1.00 41.12 480 GLN A O 1
ATOM 3656 N N . ARG A 1 481 ? -33.958 2.296 -34.914 1.00 46.75 481 ARG A N 1
ATOM 3657 C CA . ARG A 1 481 ? -35.216 2.346 -35.641 1.00 46.75 481 ARG A CA 1
ATOM 3658 C C . ARG A 1 481 ? -35.506 1.051 -36.397 1.00 46.75 481 ARG A C 1
ATOM 3660 O O . ARG A 1 481 ? -35.012 0.853 -37.503 1.00 46.75 481 ARG A O 1
ATOM 3667 N N . ARG A 1 482 ? -36.337 0.207 -35.780 1.00 41.28 482 ARG A N 1
ATOM 3668 C CA . ARG A 1 482 ? -37.301 -0.549 -36.581 1.00 41.28 482 ARG A CA 1
ATOM 3669 C C . ARG A 1 482 ? -38.217 0.423 -37.307 1.00 41.28 482 ARG A C 1
ATOM 3671 O O . ARG A 1 482 ? -38.516 1.481 -36.700 1.00 41.28 482 ARG A O 1
#

Sequence (482 aa):
MTATLAPAQVRSGALPGERKPGEALERVDEMIHWIEGQSMPRGGWHSEPRFGLNRGLRFDWWLKRYVPDADVSTTALVGVTLLRTRDRLGRTPYNEALADAVEYVAAAVDASPGSALDLDAHHTPISARVGSYIDTALALLLLAEATEPRTSTNGGPMGPRIEKLIKKFELNQKPQGYWGDGAYNSPLLGHALAVWALEAASRKGHKVDPGVLALAGRWALSKEAQRADAAAAGKWQTKGRGLVPEWLERIGADDEDPINHGMYTAVARLSVLAQADRSNRQMEARLLLAFRSADGPARRAEAARALKAIRTTRATLGAAQQTIAESLTPERGAAPLTFAAEDFVACLLIADSLPPATAGRWFPATVKTLMRWQDMDSGLKTDIHTLCRVEPPGLCECEKYVQAQMTSAKRGLGAMREEAVRGVEGKAREPAIERQFCPDHKSFCSRDRVFCTAAAVAAILADTPYKAAILPERAPPSAQRR

Solvent-accessible surface area (backbone atoms only — not comparable to full-atom values): 26952 Å² total; per-residue (Å²): 138,86,84,82,83,77,83,84,80,82,75,86,75,76,81,80,80,87,80,65,57,74,60,58,56,57,50,39,53,51,41,52,53,52,56,60,71,36,55,39,90,76,33,23,23,39,62,66,63,70,70,77,60,76,81,75,59,78,83,51,81,75,54,57,82,72,52,80,67,58,38,46,42,44,14,19,50,49,26,43,24,46,56,39,38,42,83,70,62,85,64,52,89,54,55,60,60,32,50,28,13,50,50,38,40,49,51,42,57,67,73,32,61,71,77,50,60,48,57,56,97,59,85,43,78,51,22,45,34,21,15,62,46,33,28,38,21,31,37,34,31,30,56,37,68,76,43,76,65,51,87,55,98,60,48,63,90,59,30,66,56,49,52,46,48,52,46,12,52,64,75,55,46,42,100,72,25,52,66,79,71,84,22,54,40,37,36,49,42,28,49,27,43,36,53,40,17,51,49,49,26,36,76,33,65,47,92,61,64,66,67,55,54,54,33,30,50,52,28,58,71,33,71,65,43,52,51,53,27,51,59,20,40,41,75,48,50,68,75,92,45,62,74,68,42,66,66,39,63,72,69,70,50,73,77,79,71,56,77,42,58,70,52,47,54,50,38,20,40,39,28,44,38,38,47,51,42,58,56,39,60,71,45,46,62,57,38,54,48,47,37,75,70,38,93,47,70,67,58,25,51,50,30,48,51,51,53,50,48,50,53,51,48,48,52,52,34,54,53,44,44,51,56,50,49,69,48,24,21,67,92,70,38,40,61,50,53,83,59,34,52,56,26,24,53,43,45,52,35,43,59,73,42,47,62,67,87,52,31,78,58,20,45,64,38,40,51,51,54,47,43,65,79,39,50,81,90,76,51,85,53,67,65,66,62,58,49,61,83,56,67,88,92,57,69,38,71,67,53,46,47,52,49,48,50,52,51,48,49,52,52,47,51,52,49,49,55,56,36,64,74,63,72,68,91,73,87,78,78,79,81,70,79,82,62,85,42,50,95,81,34,88,66,78,63,45,47,36,32,54,48,30,42,42,47,26,52,36,28,46,66,39,65,37,74,42,48,62,68,61,34,69,71,74,67,72,77,63,84,77,70,130